Protein AF-0000000078499880 (afdb_homodimer)

Organism: Citrus clementina (NCBI:txid85681)

Secondary structure (DSSP, 8-state):
--STTS-TTS--TTSEEEEE-TT--SS-GGG-TT--GGG-TTTTT----GGGSEEEEESSSPPPPP-HHHHHHHTTT-EEEEEESHHHHHHHHHHHHHHHHHSTTS-EEEEEETTEEEEEETTTTEEEEEEE-SSSSEEEEETTEEEEETT--S-GGGGTT-SEEEE--SGGGG--GGG---SEEEETTEEES---HHHHHHHHHHHHHHHHHHH--TTTSEEEE---------GGGGT-TT--SSTT--SPPSSS---SPPPHHHHHHHHHHHHSSSPPEE---HHHHHT-TTSS-BT-SSS-TT--B-SS--SSSHHHHHHHHHHHHH-/---TTS-TTS--TTSEEEEE-TT--SS-GGG-TT--GGG-TTTTT----GGGSEEEEESSS-PPPP-HHHHHHHTTT-EEEEEESHHHHHHHHHHHHHHHHHSTTS-EEEEEETTEEEEEETTTTEEEEEEE-SSSSEEEEETTEEEEETT--S-GGGGTT-SEEEE--SGGGG--GGG---SEEEETTEEES---HHHHHHHHHHHHHHHHHHH--TTTSEEEE---------GGGGT-TT--SSTT--SPPSSS---SPPPHHHHHHHHHHHHSSSPPEE---HHHHHT-TTSS-BT-SSS-TT--B-SS--SSSHHHHHHHHHHHHH-

pLDDT: mean 94.06, std 10.04, range [21.2, 98.94]

Nearest PDB structures (foldseek):
  6cci-assembly1_A  TM=8.940E-01  e=2.239E-34  Arabidopsis thaliana
  5oee-assembly3_C  TM=5.056E-01  e=4.764E+00  Deep-sea thermophilic phage D6E
  6mpk-assembly1_A  TM=3.252E-01  e=5.383E+00  Homo sapiens
  4m7m-assembly1_A  TM=2.839E-01  e=5.722E+00  Homo sapiens
  6cci-assembly1_A  TM=8.942E-01  e=1.023E-34  Arabidopsis thaliana

Structure (mmCIF, N/CA/C/O backbone):
data_AF-0000000078499880-model_v1
#
loop_
_entity.id
_entity.type
_entity.pdbx_description
1 polymer 'Trichome birefringence-like N-terminal domain-containing protein'
#
loop_
_atom_site.group_PDB
_atom_site.id
_atom_site.type_symbol
_atom_site.label_atom_id
_atom_site.label_alt_id
_atom_site.label_comp_id
_atom_site.label_asym_id
_atom_site.label_entity_id
_atom_site.label_seq_id
_atom_site.pdbx_PDB_ins_code
_atom_site.Cartn_x
_atom_site.Cartn_y
_atom_site.Cartn_z
_atom_site.occupancy
_atom_site.B_iso_or_equiv
_atom_site.auth_seq_id
_atom_site.auth_comp_id
_atom_site.auth_asym_id
_atom_site.auth_atom_id
_atom_site.pdbx_PDB_model_num
ATOM 1 N N . THR A 1 1 ? -3.135 -34.438 -25.766 1 22.91 1 THR A N 1
ATOM 2 C CA . THR A 1 1 ? -3.822 -33.344 -25.062 1 22.91 1 THR A CA 1
ATOM 3 C C . THR A 1 1 ? -2.832 -32.5 -24.25 1 22.91 1 THR A C 1
ATOM 5 O O . THR A 1 1 ? -3.221 -31.547 -23.594 1 22.91 1 THR A O 1
ATOM 8 N N . GLU A 1 2 ? -1.629 -33.062 -23.953 1 33.72 2 GLU A N 1
ATOM 9 C CA . GLU A 1 2 ? -0.239 -32.625 -24.031 1 33.72 2 GLU A CA 1
ATOM 10 C C . GLU A 1 2 ? -0.03 -31.688 -25.219 1 33.72 2 GLU A C 1
ATOM 12 O O . GLU A 1 2 ? 1.069 -31.172 -25.422 1 33.72 2 GLU A O 1
ATOM 17 N N . GLN A 1 3 ? -0.936 -31.672 -26.141 1 35.12 3 GLN A N 1
ATOM 18 C CA . GLN A 1 3 ? -0.903 -31.016 -27.453 1 35.12 3 GLN A CA 1
ATOM 19 C C . GLN A 1 3 ? -0.87 -29.5 -27.312 1 35.12 3 GLN A C 1
ATOM 21 O O . GLN A 1 3 ? -0.198 -28.812 -28.078 1 35.12 3 GLN A O 1
ATOM 26 N N . LYS A 1 4 ? -1.918 -28.875 -26.531 1 42.03 4 LYS A N 1
ATOM 27 C CA . LYS A 1 4 ? -2.115 -27.422 -26.562 1 42.03 4 LYS A CA 1
ATOM 28 C C . LYS A 1 4 ? -1.025 -26.719 -25.766 1 42.03 4 LYS A C 1
ATOM 30 O O . LYS A 1 4 ? -1.032 -25.484 -25.672 1 42.03 4 LYS A O 1
ATOM 35 N N . GLN A 1 5 ? -0.261 -27.312 -24.875 1 44.31 5 GLN A N 1
ATOM 36 C CA . GLN A 1 5 ? 0.878 -26.656 -24.234 1 44.31 5 GLN A CA 1
ATOM 37 C C . GLN A 1 5 ? 2.018 -26.438 -25.219 1 44.31 5 GLN A C 1
ATOM 39 O O . GLN A 1 5 ? 2.99 -25.75 -24.906 1 44.31 5 GLN A O 1
ATOM 44 N N . ARG A 1 6 ? 2.244 -27.359 -26.234 1 43.03 6 ARG A N 1
ATOM 45 C CA . ARG A 1 6 ? 3.209 -27.125 -27.312 1 43.03 6 ARG A CA 1
ATOM 46 C C . ARG A 1 6 ? 2.641 -26.188 -28.375 1 43.03 6 ARG A C 1
ATOM 48 O O . ARG A 1 6 ? 1.536 -26.406 -28.875 1 43.03 6 ARG A O 1
ATOM 55 N N . HIS A 1 7 ? 2.943 -24.891 -28.297 1 50.22 7 HIS A N 1
ATOM 56 C CA . HIS A 1 7 ? 2.545 -24.031 -29.406 1 50.22 7 HIS A CA 1
ATOM 57 C C . HIS A 1 7 ? 2.877 -24.688 -30.75 1 50.22 7 HIS A C 1
ATOM 59 O O . HIS A 1 7 ? 3.666 -25.625 -30.812 1 50.22 7 HIS A O 1
ATOM 65 N N . LYS A 1 8 ? 2.463 -24.031 -31.906 1 49.19 8 LYS A N 1
ATOM 66 C CA . LYS A 1 8 ? 2.512 -24.438 -33.312 1 49.19 8 LYS A CA 1
ATOM 67 C C . LYS A 1 8 ? 3.83 -25.125 -33.656 1 49.19 8 LYS A C 1
ATOM 69 O O . LYS A 1 8 ? 3.85 -26.125 -34.375 1 49.19 8 LYS A O 1
ATOM 74 N N . ASN A 1 9 ? 5.02 -24.594 -33.469 1 50.12 9 ASN A N 1
ATOM 75 C CA . ASN A 1 9 ? 6.258 -25.078 -34.031 1 50.12 9 ASN A CA 1
ATOM 76 C C . ASN A 1 9 ? 7 -26.016 -33.094 1 50.12 9 ASN A C 1
ATOM 78 O O . ASN A 1 9 ? 8.195 -26.266 -33.25 1 50.12 9 ASN A O 1
ATOM 82 N N . GLY A 1 10 ? 6.352 -26.656 -31.953 1 64.88 10 GLY A N 1
ATOM 83 C CA . GLY A 1 10 ? 7.016 -27.641 -31.125 1 64.88 10 GLY A CA 1
ATOM 84 C C . GLY A 1 10 ? 7.703 -27.047 -29.906 1 64.88 10 GLY A C 1
ATOM 85 O O . GLY A 1 10 ? 8.266 -27.766 -29.078 1 64.88 10 GLY A O 1
ATOM 86 N N . CYS A 1 11 ? 7.684 -25.797 -29.688 1 81.81 11 CYS A N 1
ATOM 87 C CA . CYS A 1 11 ? 8.477 -25.141 -28.656 1 81.81 11 CYS A CA 1
ATOM 88 C C . CYS A 1 11 ? 7.691 -25 -27.359 1 81.81 11 CYS A C 1
ATOM 90 O O . CYS A 1 11 ? 6.566 -24.5 -27.359 1 81.81 11 CYS A O 1
ATOM 92 N N . SER A 1 12 ? 8.25 -25.641 -26.234 1 89.56 12 SER A N 1
ATOM 93 C CA . SER A 1 12 ? 7.684 -25.453 -24.906 1 89.56 12 SER A CA 1
ATOM 94 C C . SER A 1 12 ? 8.188 -24.172 -24.266 1 89.56 12 SER A C 1
ATOM 96 O O . SER A 1 12 ? 9.391 -23.953 -24.156 1 89.56 12 SER A O 1
ATOM 98 N N . TYR A 1 13 ? 7.238 -23.312 -23.812 1 95.5 13 TYR A N 1
ATOM 99 C CA . TYR A 1 13 ? 7.617 -22.078 -23.141 1 95.5 13 TYR A CA 1
ATOM 100 C C . TYR A 1 13 ? 8.055 -22.344 -21.703 1 95.5 13 TYR A C 1
ATOM 102 O O . TYR A 1 13 ? 8.531 -21.438 -21 1 95.5 13 TYR A O 1
ATOM 110 N N . PHE A 1 14 ? 7.934 -23.625 -21.25 1 96.81 14 PHE A N 1
ATOM 111 C CA . PHE A 1 14 ? 8.102 -23.891 -19.828 1 96.81 14 PHE A CA 1
ATOM 112 C C . PHE A 1 14 ? 9.398 -24.641 -19.578 1 96.81 14 PHE A C 1
ATOM 114 O O . PHE A 1 14 ? 9.734 -24.938 -18.422 1 96.81 14 PHE A O 1
ATOM 121 N N . GLU A 1 15 ? 10.07 -24.938 -20.656 1 95.5 15 GLU A N 1
ATOM 122 C CA . GLU A 1 15 ? 11.414 -25.516 -20.594 1 95.5 15 GLU A CA 1
ATOM 123 C C . GLU A 1 15 ? 12.461 -24.516 -21.078 1 95.5 15 GLU A C 1
ATOM 125 O O . GLU A 1 15 ? 12.305 -23.922 -22.156 1 95.5 15 GLU A O 1
ATOM 130 N N . GLY A 1 16 ? 13.422 -24.219 -20.25 1 97.06 16 GLY A N 1
ATOM 131 C CA . GLY A 1 16 ? 14.43 -23.234 -20.609 1 97.06 16 GLY A CA 1
ATOM 132 C C . GLY A 1 16 ? 15.367 -22.891 -19.469 1 97.06 16 GLY A C 1
ATOM 133 O O . GLY A 1 16 ? 15.695 -23.75 -18.656 1 97.06 16 GLY A O 1
ATOM 134 N N . SER A 1 17 ? 15.898 -21.719 -19.578 1 97.75 17 SER A N 1
ATOM 135 C CA . SER A 1 17 ? 16.844 -21.25 -18.562 1 97.75 17 SER A CA 1
ATOM 136 C C . SER A 1 17 ? 16.688 -19.766 -18.297 1 97.75 17 SER A C 1
ATOM 138 O O . SER A 1 17 ? 16.047 -19.047 -19.078 1 97.75 17 SER A O 1
ATOM 140 N N . TRP A 1 18 ? 17.172 -19.359 -17.141 1 98.25 18 TRP A N 1
ATOM 141 C CA . TRP A 1 18 ? 17.234 -17.938 -16.828 1 98.25 18 TRP A CA 1
ATOM 142 C C . TRP A 1 18 ? 18.516 -17.312 -17.375 1 98.25 18 TRP A C 1
ATOM 144 O O . TRP A 1 18 ? 19.609 -17.859 -17.203 1 98.25 18 TRP A O 1
ATOM 154 N N . VAL A 1 19 ? 18.359 -16.219 -18.047 1 97.88 19 VAL A N 1
ATOM 155 C CA . VAL A 1 19 ? 19.5 -15.531 -18.656 1 97.88 19 VAL A CA 1
ATOM 156 C C . VAL A 1 19 ? 19.547 -14.078 -18.188 1 97.88 19 VAL A C 1
ATOM 158 O O . VAL A 1 19 ? 18.516 -13.43 -18.047 1 97.88 19 VAL A O 1
ATOM 161 N N . TYR A 1 20 ? 20.766 -13.625 -17.922 1 97.56 20 TYR A N 1
ATOM 162 C CA . TYR A 1 20 ? 20.953 -12.242 -17.484 1 97.56 20 TYR A CA 1
ATOM 163 C C . TYR A 1 20 ? 20.484 -11.273 -18.578 1 97.56 20 TYR A C 1
ATOM 165 O O . TYR A 1 20 ? 20.766 -11.484 -19.766 1 97.56 20 TYR A O 1
ATOM 173 N N . ASP A 1 21 ? 19.797 -10.297 -18.266 1 97.31 21 ASP A N 1
ATOM 174 C CA . ASP A 1 21 ? 19.281 -9.258 -19.141 1 97.31 21 ASP A CA 1
ATOM 175 C C . ASP A 1 21 ? 19.203 -7.906 -18.438 1 97.31 21 ASP A C 1
ATOM 177 O O . ASP A 1 21 ? 18.375 -7.703 -17.562 1 97.31 21 ASP A O 1
ATOM 181 N N . ASP A 1 22 ? 19.953 -6.938 -18.828 1 95.44 22 ASP A N 1
ATOM 182 C CA . ASP A 1 22 ? 20.125 -5.652 -18.172 1 95.44 22 ASP A CA 1
ATOM 183 C C . ASP A 1 22 ? 18.859 -4.801 -18.281 1 95.44 22 ASP A C 1
ATOM 185 O O . ASP A 1 22 ? 18.688 -3.824 -17.547 1 95.44 22 ASP A O 1
ATOM 189 N N . SER A 1 23 ? 18 -5.152 -19.156 1 95.31 23 SER A N 1
ATOM 190 C CA . SER A 1 23 ? 16.781 -4.367 -19.344 1 95.31 23 SER A CA 1
ATOM 191 C C . SER A 1 23 ? 15.758 -4.684 -18.266 1 95.31 23 SER A C 1
ATOM 193 O O . SER A 1 23 ? 14.75 -3.986 -18.156 1 95.31 23 SER A O 1
ATOM 195 N N . TYR A 1 24 ? 16.031 -5.641 -17.516 1 95.44 24 TYR A N 1
ATOM 196 C CA . TYR A 1 24 ? 15.141 -5.992 -16.406 1 95.44 24 TYR A CA 1
ATOM 197 C C . TYR A 1 24 ? 15.531 -5.258 -15.133 1 95.44 24 TYR A C 1
ATOM 199 O O . TYR A 1 24 ? 16.688 -4.852 -14.977 1 95.44 24 TYR A O 1
ATOM 207 N N . PRO A 1 25 ? 14.539 -5.199 -14.172 1 95.94 25 PRO A N 1
ATOM 208 C CA . PRO A 1 25 ? 13.141 -5.633 -14.219 1 95.94 25 PRO A CA 1
ATOM 209 C C . PRO A 1 25 ? 12.25 -4.68 -15.008 1 95.94 25 PRO A C 1
ATOM 211 O O . PRO A 1 25 ? 12.695 -3.6 -15.406 1 95.94 25 PRO A O 1
ATOM 214 N N . LEU A 1 26 ? 11.055 -5.062 -15.25 1 93.81 26 LEU A N 1
ATOM 215 C CA . LEU A 1 26 ? 10.086 -4.246 -15.969 1 93.81 26 LEU A CA 1
ATOM 216 C C . LEU A 1 26 ? 9.711 -3.012 -15.156 1 93.81 26 LEU A C 1
ATOM 218 O O . LEU A 1 26 ? 9.492 -1.935 -15.719 1 93.81 26 LEU A O 1
ATOM 222 N N . TYR A 1 27 ? 9.594 -3.156 -13.906 1 94.69 27 TYR A N 1
ATOM 223 C CA . TYR A 1 27 ? 9.242 -2.088 -12.977 1 94.69 27 TYR A CA 1
ATOM 224 C C . TYR A 1 27 ? 10.008 -2.232 -11.664 1 94.69 27 TYR A C 1
ATOM 226 O O . TYR A 1 27 ? 10.68 -3.238 -11.438 1 94.69 27 TYR A O 1
ATOM 234 N N . SER A 1 28 ? 9.969 -1.195 -10.867 1 88.69 28 SER A N 1
ATOM 235 C CA . SER A 1 28 ? 10.562 -1.246 -9.539 1 88.69 28 SER A CA 1
ATOM 236 C C . SER A 1 28 ? 9.508 -1.064 -8.453 1 88.69 28 SER A C 1
ATOM 238 O O . SER A 1 28 ? 8.344 -0.782 -8.75 1 88.69 28 SER A O 1
ATOM 240 N N . SER A 1 29 ? 9.945 -1.281 -7.199 1 85.69 29 SER A N 1
ATOM 241 C CA . SER A 1 29 ? 9.062 -1.086 -6.047 1 85.69 29 SER A CA 1
ATOM 242 C C . SER A 1 29 ? 8.492 0.328 -6.023 1 85.69 29 SER A C 1
ATOM 244 O O . SER A 1 29 ? 7.359 0.538 -5.586 1 85.69 29 SER A O 1
ATOM 246 N N . TRP A 1 30 ? 9.172 1.232 -6.609 1 81.38 30 TRP A N 1
ATOM 247 C CA . TRP A 1 30 ? 8.797 2.641 -6.527 1 81.38 30 TRP A CA 1
ATOM 248 C C . TRP A 1 30 ? 7.754 2.992 -7.582 1 81.38 30 TRP A C 1
ATOM 250 O O . TRP A 1 30 ? 7.066 4.008 -7.465 1 81.38 30 TRP A O 1
ATOM 260 N N . ASN A 1 31 ? 7.609 2.088 -8.547 1 88.5 31 ASN A N 1
ATOM 261 C CA . ASN A 1 31 ? 6.645 2.311 -9.617 1 88.5 31 ASN A CA 1
ATOM 262 C C . ASN A 1 31 ? 5.32 1.602 -9.336 1 88.5 31 ASN A C 1
ATOM 264 O O . ASN A 1 31 ? 4.379 1.702 -10.125 1 88.5 31 ASN A O 1
ATOM 268 N N . CYS A 1 32 ? 5.277 0.932 -8.281 1 91.88 32 CYS A N 1
ATOM 269 C CA . CYS A 1 32 ? 4.059 0.241 -7.871 1 91.88 32 CYS A CA 1
ATOM 270 C C . CYS A 1 32 ? 3.623 0.676 -6.477 1 91.88 32 CYS A C 1
ATOM 272 O O . CYS A 1 32 ? 3.961 0.026 -5.484 1 91.88 32 CYS A O 1
ATOM 274 N N . PRO A 1 33 ? 2.795 1.648 -6.469 1 85.38 33 PRO A N 1
ATOM 275 C CA . PRO A 1 33 ? 2.502 2.283 -5.184 1 85.38 33 PRO A CA 1
ATOM 276 C C . PRO A 1 33 ? 1.717 1.372 -4.238 1 85.38 33 PRO A C 1
ATOM 278 O O . PRO A 1 33 ? 1.622 1.65 -3.043 1 85.38 33 PRO A O 1
ATOM 281 N N . PHE A 1 34 ? 1.146 0.322 -4.727 1 86.88 34 PHE A N 1
ATOM 282 C CA . PHE A 1 34 ? 0.345 -0.532 -3.855 1 86.88 34 PHE A CA 1
ATOM 283 C C . PHE A 1 34 ? 1.071 -1.839 -3.562 1 86.88 34 PHE A C 1
ATOM 285 O O . PHE A 1 34 ? 0.492 -2.762 -2.986 1 86.88 34 PHE A O 1
ATOM 292 N N . LEU A 1 35 ? 2.336 -1.903 -4.051 1 89.31 35 LEU A N 1
ATOM 293 C CA . LEU A 1 35 ? 3.158 -3.037 -3.646 1 89.31 35 LEU A CA 1
ATOM 294 C C . LEU A 1 35 ? 3.422 -3.008 -2.145 1 89.31 35 LEU A C 1
ATOM 296 O O . LEU A 1 35 ? 3.742 -1.955 -1.587 1 89.31 35 LEU A O 1
ATOM 300 N N . ARG A 1 36 ? 3.246 -4.238 -1.461 1 76.5 36 ARG A N 1
ATOM 301 C CA . ARG A 1 36 ? 3.33 -4.191 -0.005 1 76.5 36 ARG A CA 1
ATOM 302 C C . ARG A 1 36 ? 3.736 -5.547 0.563 1 76.5 36 ARG A C 1
ATOM 304 O O . ARG A 1 36 ? 3.756 -6.547 -0.157 1 76.5 36 ARG A O 1
ATOM 311 N N . GLY A 1 37 ? 4.18 -5.395 1.758 1 82.44 37 GLY A N 1
ATOM 312 C CA . GLY A 1 37 ? 4.359 -6.598 2.559 1 82.44 37 GLY A CA 1
ATOM 313 C C . GLY A 1 37 ? 5.648 -7.332 2.246 1 82.44 37 GLY A C 1
ATOM 314 O O . GLY A 1 37 ? 6.684 -6.707 1.995 1 82.44 37 GLY A O 1
ATOM 315 N N . GLY A 1 38 ? 5.516 -8.555 2.402 1 88.12 38 GLY A N 1
ATOM 316 C CA . GLY A 1 38 ? 6.684 -9.414 2.312 1 88.12 38 GLY A CA 1
ATOM 317 C C . GLY A 1 38 ? 7.215 -9.555 0.899 1 88.12 38 GLY A C 1
ATOM 318 O O . GLY A 1 38 ? 8.352 -9.992 0.696 1 88.12 38 GLY A O 1
ATOM 319 N N . PHE A 1 39 ? 6.441 -9.031 -0.042 1 93.62 39 PHE A N 1
ATOM 320 C CA . PHE A 1 39 ? 6.855 -9.219 -1.428 1 93.62 39 PHE A CA 1
ATOM 321 C C . PHE A 1 39 ? 7.777 -8.086 -1.869 1 93.62 39 PHE A C 1
ATOM 323 O O . PHE A 1 39 ? 8.438 -8.188 -2.904 1 93.62 39 PHE A O 1
ATOM 330 N N . ASP A 1 40 ? 7.742 -7.004 -1.146 1 91.88 40 ASP A N 1
ATOM 331 C CA . ASP A 1 40 ? 8.516 -5.82 -1.509 1 91.88 40 ASP A CA 1
ATOM 332 C C . ASP A 1 40 ? 9.938 -5.902 -0.952 1 91.88 40 ASP A C 1
ATOM 334 O O . ASP A 1 40 ? 10.305 -5.137 -0.059 1 91.88 40 ASP A O 1
ATOM 338 N N . CYS A 1 41 ? 10.758 -6.641 -1.58 1 92.88 41 CYS A N 1
ATOM 339 C CA . CYS A 1 41 ? 12.078 -6.973 -1.056 1 92.88 41 CYS A CA 1
ATOM 340 C C . CYS A 1 41 ? 12.984 -5.75 -1.061 1 92.88 41 CYS A C 1
ATOM 342 O O . CYS A 1 41 ? 13.781 -5.559 -0.14 1 92.88 41 CYS A O 1
ATOM 344 N N . GLN A 1 42 ? 12.844 -4.965 -2.066 1 89.19 42 GLN A N 1
ATOM 345 C CA . GLN A 1 42 ? 13.703 -3.793 -2.172 1 89.19 42 GLN A CA 1
ATOM 346 C C . GLN A 1 42 ? 13.43 -2.807 -1.039 1 89.19 42 GLN A C 1
ATOM 348 O O . GLN A 1 42 ? 14.359 -2.375 -0.351 1 89.19 42 GLN A O 1
ATOM 353 N N . ARG A 1 43 ? 12.234 -2.525 -0.808 1 85.5 43 ARG A N 1
ATOM 354 C CA . ARG A 1 43 ? 11.891 -1.57 0.242 1 85.5 43 ARG A CA 1
ATOM 355 C C . ARG A 1 43 ? 12.148 -2.16 1.624 1 85.5 43 ARG A C 1
ATOM 357 O O . ARG A 1 43 ? 12.383 -1.425 2.586 1 85.5 43 ARG A O 1
ATOM 364 N N . ASN A 1 44 ? 12.133 -3.531 1.646 1 86.88 44 ASN A N 1
ATOM 365 C CA . ASN A 1 44 ? 12.391 -4.199 2.916 1 86.88 44 ASN A CA 1
ATOM 366 C C . ASN A 1 44 ? 13.883 -4.324 3.188 1 86.88 44 ASN A C 1
ATOM 368 O O . ASN A 1 44 ? 14.297 -4.984 4.145 1 86.88 44 ASN A O 1
ATOM 372 N N . GLY A 1 45 ? 14.711 -3.738 2.295 1 84.19 45 GLY A N 1
ATOM 373 C CA . GLY A 1 45 ? 16.109 -3.543 2.609 1 84.19 45 GLY A CA 1
ATOM 374 C C . GLY A 1 45 ? 17.016 -4.586 1.979 1 84.19 45 GLY A C 1
ATOM 375 O O . GLY A 1 45 ? 18.188 -4.699 2.344 1 84.19 45 GLY A O 1
ATOM 376 N N . ARG A 1 46 ? 16.516 -5.406 1.089 1 90.44 46 ARG A N 1
ATOM 377 C CA . ARG A 1 46 ? 17.406 -6.352 0.414 1 90.44 46 ARG A CA 1
ATOM 378 C C . ARG A 1 46 ? 18.5 -5.617 -0.364 1 90.44 46 ARG A C 1
ATOM 380 O O . ARG A 1 46 ? 18.203 -4.781 -1.22 1 90.44 46 ARG A O 1
ATOM 387 N N . PRO A 1 47 ? 19.672 -6.012 -0.162 1 89.62 47 PRO A N 1
ATOM 388 C CA . PRO A 1 47 ? 20.75 -5.18 -0.714 1 89.62 47 PRO A CA 1
ATOM 389 C C . PRO A 1 47 ? 21.125 -5.566 -2.143 1 89.62 47 PRO A C 1
ATOM 391 O O . PRO A 1 47 ? 21.547 -4.715 -2.924 1 89.62 47 PRO A O 1
ATOM 394 N N . ASP A 1 48 ? 21.031 -6.844 -2.492 1 94 48 ASP A N 1
ATOM 395 C CA . ASP A 1 48 ? 21.438 -7.25 -3.83 1 94 48 ASP A CA 1
ATOM 396 C C . ASP A 1 48 ? 20.344 -6.984 -4.855 1 94 48 ASP A C 1
ATOM 398 O O . ASP A 1 48 ? 19.156 -7.133 -4.551 1 94 48 ASP A O 1
ATOM 402 N N . LYS A 1 49 ? 20.766 -6.641 -6.023 1 92.94 49 LYS A N 1
ATOM 403 C CA . LYS A 1 49 ? 19.812 -6.309 -7.07 1 92.94 49 LYS A CA 1
ATOM 404 C C . LYS A 1 49 ? 19.953 -7.246 -8.266 1 92.94 49 LYS A C 1
ATOM 406 O O . LYS A 1 49 ? 19.141 -7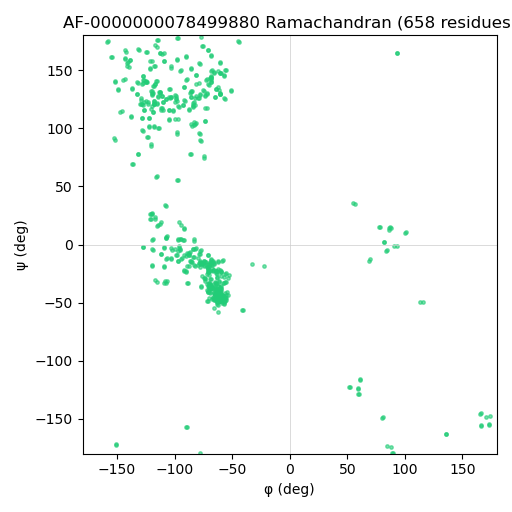.207 -9.195 1 92.94 49 LYS A O 1
ATOM 411 N N . LYS A 1 50 ? 20.906 -8.109 -8.219 1 96 50 LYS A N 1
ATOM 412 C CA . LYS A 1 50 ? 21.188 -8.977 -9.359 1 96 50 LYS A CA 1
ATOM 413 C C . LYS A 1 50 ? 20.016 -9.906 -9.641 1 96 50 LYS A C 1
ATOM 415 O O . LYS A 1 50 ? 19.734 -10.234 -10.797 1 96 50 LYS A O 1
ATOM 420 N N . TYR A 1 51 ? 19.297 -10.32 -8.648 1 96.81 51 TYR A N 1
ATOM 421 C CA . TYR A 1 51 ? 18.188 -11.258 -8.797 1 96.81 51 TYR A CA 1
ATOM 422 C C . TYR A 1 51 ? 17.094 -10.672 -9.672 1 96.81 51 TYR A C 1
ATOM 424 O O . TYR A 1 51 ? 16.25 -11.398 -10.188 1 96.81 51 TYR A O 1
ATOM 432 N N . LEU A 1 52 ? 17.156 -9.344 -9.922 1 97.38 52 LEU A N 1
ATOM 433 C CA . LEU A 1 52 ? 16.141 -8.641 -10.695 1 97.38 52 LEU A CA 1
ATOM 434 C C . LEU A 1 52 ? 16.469 -8.688 -12.188 1 97.38 52 LEU A C 1
ATOM 436 O O . LEU A 1 52 ? 15.625 -8.359 -13.023 1 97.38 52 LEU A O 1
ATOM 440 N N . LYS A 1 53 ? 17.625 -9.156 -12.562 1 97.81 53 LYS A N 1
ATOM 441 C CA . LYS A 1 53 ? 18.156 -8.898 -13.891 1 97.81 53 LYS A CA 1
ATOM 442 C C . LYS A 1 53 ? 18.125 -10.156 -14.75 1 97.81 53 LYS A C 1
ATOM 444 O O . LYS A 1 53 ? 19 -10.359 -15.602 1 97.81 53 LYS A O 1
ATOM 449 N N . TYR A 1 54 ? 17.078 -10.992 -14.523 1 97.88 54 TYR A N 1
ATOM 450 C CA . TYR A 1 54 ? 17.031 -12.234 -15.281 1 97.88 54 TYR A CA 1
ATOM 451 C C . TYR A 1 54 ? 15.711 -12.375 -16.031 1 97.88 54 TYR A C 1
ATOM 453 O O . TYR A 1 54 ? 14.648 -12.039 -15.5 1 97.88 54 TYR A O 1
ATOM 461 N N . ARG A 1 55 ? 15.82 -12.852 -17.203 1 97.81 55 ARG A N 1
ATOM 462 C CA . ARG A 1 55 ? 14.68 -13.18 -18.062 1 97.81 55 ARG A CA 1
ATOM 463 C C . ARG A 1 55 ? 14.617 -14.672 -18.344 1 97.81 55 ARG A C 1
ATOM 465 O O . ARG A 1 55 ? 15.648 -15.32 -18.531 1 97.81 55 ARG A O 1
ATOM 472 N N . TRP A 1 56 ? 13.406 -15.25 -18.359 1 98.12 56 TRP A N 1
ATOM 473 C CA . TRP A 1 56 ? 13.227 -16.641 -18.766 1 98.12 56 TRP A CA 1
ATOM 474 C C . TRP A 1 56 ? 13.375 -16.797 -20.266 1 98.12 56 TRP A C 1
ATOM 476 O O . TRP A 1 56 ? 12.781 -16.047 -21.047 1 98.12 56 TRP A O 1
ATOM 486 N N . GLN A 1 57 ? 14.227 -17.734 -20.609 1 97.62 57 GLN A N 1
ATOM 487 C CA . GLN A 1 57 ? 14.484 -18.016 -22.016 1 97.62 57 GLN A CA 1
ATOM 488 C C . GLN A 1 57 ? 14.188 -19.469 -22.359 1 97.62 57 GLN A C 1
ATOM 490 O O . GLN A 1 57 ? 15.008 -20.359 -22.094 1 97.62 57 GLN A O 1
ATOM 495 N N . PRO A 1 58 ? 12.961 -19.719 -23.016 1 96.88 58 PRO A N 1
ATOM 496 C CA . PRO A 1 58 ? 12.719 -21.094 -23.484 1 96.88 58 PRO A CA 1
ATOM 497 C C . PRO A 1 58 ? 13.82 -21.609 -24.406 1 96.88 58 PRO A C 1
ATOM 499 O O . PRO A 1 58 ? 14.383 -20.828 -25.188 1 96.88 58 PRO A O 1
ATOM 502 N N . SER A 1 59 ? 14.062 -22.859 -24.406 1 92.88 59 SER A N 1
ATOM 503 C CA . SER A 1 59 ? 15.203 -23.453 -25.094 1 92.88 59 SER A CA 1
ATOM 504 C C . SER A 1 59 ? 15.039 -23.375 -26.609 1 92.88 59 SER A C 1
ATOM 506 O O . SER A 1 59 ? 16.016 -23.172 -27.344 1 92.88 59 SER A O 1
ATOM 508 N N . ALA A 1 60 ? 13.82 -23.469 -27.078 1 90.5 60 ALA A N 1
ATOM 509 C CA . ALA A 1 60 ? 13.648 -23.688 -28.516 1 90.5 60 ALA A CA 1
ATOM 510 C C . ALA A 1 60 ? 12.852 -22.547 -29.141 1 90.5 60 ALA A C 1
ATOM 512 O O . ALA A 1 60 ? 12.469 -22.625 -30.312 1 90.5 60 ALA A O 1
ATOM 513 N N . CYS A 1 61 ? 12.531 -21.594 -28.422 1 91.5 61 CYS A N 1
ATOM 514 C CA . CYS A 1 61 ? 11.773 -20.469 -28.969 1 91.5 61 CYS A CA 1
ATOM 515 C C . CYS A 1 61 ? 11.945 -19.219 -28.109 1 91.5 61 CYS A C 1
ATOM 517 O O . CYS A 1 61 ? 12.688 -19.25 -27.125 1 91.5 61 CYS A O 1
ATOM 519 N N . ASN A 1 62 ? 11.383 -18.172 -28.578 1 91.38 62 ASN A N 1
ATOM 520 C CA . ASN A 1 62 ? 11.438 -16.906 -27.844 1 91.38 62 ASN A CA 1
ATOM 521 C C . ASN A 1 62 ? 10.109 -16.609 -27.156 1 91.38 62 ASN A C 1
ATOM 523 O O . ASN A 1 62 ? 9.047 -16.812 -27.734 1 91.38 62 ASN A O 1
ATOM 527 N N . LEU A 1 63 ? 10.188 -16.234 -25.984 1 94.94 63 LEU A N 1
ATOM 528 C CA . LEU A 1 63 ? 9.031 -15.773 -25.219 1 94.94 63 LEU A CA 1
ATOM 529 C C . LEU A 1 63 ? 8.742 -14.305 -25.484 1 94.94 63 LEU A C 1
ATOM 531 O O . LEU A 1 63 ? 9.609 -13.453 -25.281 1 94.94 63 LEU A O 1
ATOM 535 N N . PRO A 1 64 ? 7.594 -14 -26 1 95.31 64 PRO A N 1
ATOM 536 C CA . PRO A 1 64 ? 7.293 -12.578 -26.219 1 95.31 64 PRO A CA 1
ATOM 537 C C . PRO A 1 64 ? 7.395 -11.75 -24.953 1 95.31 64 PRO A C 1
ATOM 539 O O . PRO A 1 64 ? 7.062 -12.227 -23.859 1 95.31 64 PRO A O 1
ATOM 542 N N . ARG A 1 65 ? 7.844 -10.508 -25.125 1 96 65 ARG A N 1
ATOM 543 C CA . ARG A 1 65 ? 7.891 -9.594 -23.984 1 96 65 ARG A CA 1
ATOM 544 C C . ARG A 1 65 ? 6.488 -9.219 -23.531 1 96 65 ARG A C 1
ATOM 546 O O . ARG A 1 65 ? 5.57 -9.094 -24.344 1 96 65 ARG A O 1
ATOM 553 N N . PHE A 1 66 ? 6.332 -9.055 -22.312 1 97.88 66 PHE A N 1
ATOM 554 C CA . PHE A 1 66 ? 5.043 -8.633 -21.766 1 97.88 66 PHE A CA 1
ATOM 555 C C . PHE A 1 66 ? 4.691 -7.227 -22.234 1 97.88 66 PHE A C 1
ATOM 557 O O . PHE A 1 66 ? 5.504 -6.309 -22.109 1 97.88 66 PHE A O 1
ATOM 564 N N . ASP A 1 67 ? 3.588 -7.051 -22.781 1 98.19 67 ASP A N 1
ATOM 565 C CA . ASP A 1 67 ? 3.041 -5.758 -23.172 1 98.19 67 ASP A CA 1
ATOM 566 C C . ASP A 1 67 ? 1.754 -5.449 -22.422 1 98.19 67 ASP A C 1
ATOM 568 O O . ASP A 1 67 ? 0.675 -5.902 -22.797 1 98.19 67 ASP A O 1
ATOM 572 N N . GLY A 1 68 ? 1.918 -4.602 -21.422 1 98.44 68 GLY A N 1
ATOM 573 C CA . GLY A 1 68 ? 0.79 -4.305 -20.547 1 98.44 68 GLY A CA 1
ATOM 574 C C . GLY A 1 68 ? -0.332 -3.568 -21.25 1 98.44 68 GLY A C 1
ATOM 575 O O . GLY A 1 68 ? -1.509 -3.795 -20.969 1 98.44 68 GLY A O 1
ATOM 576 N N . ARG A 1 69 ? -0.031 -2.682 -22.156 1 98.12 69 ARG A N 1
ATOM 577 C CA . ARG A 1 69 ? -1.055 -1.946 -22.891 1 98.12 69 ARG A CA 1
ATOM 578 C C . ARG A 1 69 ? -1.851 -2.877 -23.797 1 98.12 69 ARG A C 1
ATOM 580 O O . ARG A 1 69 ? -3.078 -2.783 -23.875 1 98.12 69 ARG A O 1
ATOM 587 N N . ASP A 1 70 ? -1.147 -3.732 -24.5 1 98.62 70 ASP A N 1
ATOM 588 C CA . ASP A 1 70 ? -1.838 -4.711 -25.344 1 98.62 70 ASP A CA 1
ATOM 589 C C . ASP A 1 70 ? -2.734 -5.617 -24.5 1 98.62 70 ASP A C 1
ATOM 591 O O . ASP A 1 70 ? -3.867 -5.91 -24.891 1 98.62 70 ASP A O 1
ATOM 595 N N . PHE A 1 71 ? -2.221 -6.039 -23.344 1 98.69 71 PHE A N 1
ATOM 596 C CA . PHE A 1 71 ? -3 -6.863 -22.438 1 98.69 71 PHE A CA 1
ATOM 597 C C . PHE A 1 71 ? -4.309 -6.172 -22.062 1 98.69 71 PHE A C 1
ATOM 599 O O . PHE A 1 71 ? -5.379 -6.781 -22.141 1 98.69 71 PHE A O 1
ATOM 606 N N . LEU A 1 72 ? -4.18 -4.875 -21.719 1 98.69 72 LEU A N 1
ATOM 607 C CA . LEU A 1 72 ? -5.336 -4.109 -21.266 1 98.69 72 LEU A CA 1
ATOM 608 C C . LEU A 1 72 ? -6.32 -3.885 -22.406 1 98.69 72 LEU A C 1
ATOM 610 O O . LEU A 1 72 ? -7.535 -3.885 -22.188 1 98.69 72 LEU A O 1
ATOM 614 N N . GLU A 1 73 ? -5.832 -3.723 -23.609 1 98.44 73 GLU A N 1
ATOM 615 C CA . GLU A 1 73 ? -6.723 -3.566 -24.766 1 98.44 73 GLU A CA 1
ATOM 616 C C . GLU A 1 73 ? -7.48 -4.859 -25.047 1 98.44 73 GLU A C 1
ATOM 618 O O . GLU A 1 73 ? -8.68 -4.832 -25.344 1 98.44 73 GLU A O 1
ATOM 623 N N . ARG A 1 74 ? -6.867 -5.98 -24.875 1 97.88 74 ARG A N 1
ATOM 624 C CA . ARG A 1 74 ? -7.484 -7.277 -25.125 1 97.88 74 ARG A CA 1
ATOM 625 C C . ARG A 1 74 ? -8.523 -7.598 -24.062 1 97.88 74 ARG A C 1
ATOM 627 O O . ARG A 1 74 ? -9.523 -8.266 -24.344 1 97.88 74 ARG A O 1
ATOM 634 N N . TYR A 1 75 ? -8.352 -7.023 -22.922 1 98.31 75 TYR A N 1
ATOM 635 C CA . TYR A 1 75 ? -9.227 -7.375 -21.812 1 98.31 75 TYR A CA 1
ATOM 636 C C . TYR A 1 75 ? -9.992 -6.156 -21.312 1 98.31 75 TYR A C 1
ATOM 638 O O . TYR A 1 75 ? -10.289 -6.039 -20.125 1 98.31 75 TYR A O 1
ATOM 646 N N . ARG A 1 76 ? -10.172 -5.211 -22.234 1 98.31 76 ARG A N 1
ATOM 647 C CA . ARG A 1 76 ? -10.992 -4.047 -21.922 1 98.31 76 ARG A CA 1
ATOM 648 C C . ARG A 1 76 ? -12.391 -4.461 -21.484 1 98.31 76 ARG A C 1
ATOM 650 O O . ARG A 1 76 ? -13.039 -5.277 -22.141 1 98.31 76 ARG A O 1
ATOM 657 N N . GLY A 1 77 ? -12.82 -3.998 -20.312 1 98.56 77 GLY A N 1
ATOM 658 C CA . GLY A 1 77 ? -14.148 -4.273 -19.812 1 98.56 77 GLY A CA 1
ATOM 659 C C . GLY A 1 77 ? -14.281 -5.664 -19.219 1 98.56 77 GLY A C 1
ATOM 660 O O . GLY A 1 77 ? -15.398 -6.133 -18.953 1 98.56 77 GLY A O 1
ATOM 661 N N . LYS A 1 78 ? -13.164 -6.336 -18.938 1 98.75 78 LYS A N 1
ATOM 662 C CA . LYS A 1 78 ? -13.227 -7.742 -18.547 1 98.75 78 LYS A CA 1
ATOM 663 C C . LYS A 1 78 ? -12.797 -7.922 -17.094 1 98.75 78 LYS A C 1
ATOM 665 O O . LYS A 1 78 ? -12.234 -7.008 -16.484 1 98.75 78 LYS A O 1
ATOM 670 N N . LYS A 1 79 ? -13.094 -9.07 -16.547 1 98.75 79 LYS A N 1
ATOM 671 C CA . LYS A 1 79 ? -12.75 -9.453 -15.188 1 98.75 79 LYS A CA 1
ATOM 672 C C . LYS A 1 79 ? -11.82 -10.664 -15.18 1 98.75 79 LYS A C 1
ATOM 674 O O . LYS A 1 79 ? -12.125 -11.695 -15.789 1 98.75 79 LYS A O 1
ATOM 679 N N . ILE A 1 80 ? -10.711 -10.5 -14.562 1 98.88 80 ILE A N 1
ATOM 680 C CA . ILE A 1 80 ? -9.719 -11.547 -14.367 1 98.88 80 ILE A CA 1
ATOM 681 C C . ILE A 1 80 ? -9.656 -11.945 -12.898 1 98.88 80 ILE A C 1
ATOM 683 O O . ILE A 1 80 ? -9.477 -11.086 -12.023 1 98.88 80 ILE A O 1
ATOM 687 N N . MET A 1 81 ? -9.758 -13.211 -12.57 1 98.88 81 MET A N 1
ATOM 688 C CA . MET A 1 81 ? -9.797 -13.602 -11.164 1 98.88 81 MET A CA 1
ATOM 689 C C . MET A 1 81 ? -8.766 -14.688 -10.875 1 98.88 81 MET A C 1
ATOM 691 O O . MET A 1 81 ? -8.773 -15.742 -11.508 1 98.88 81 MET A O 1
ATOM 695 N N . PHE A 1 82 ? -7.871 -14.383 -9.977 1 98.94 82 PHE A N 1
ATOM 696 C CA . PHE A 1 82 ? -7.004 -15.375 -9.359 1 98.94 82 PHE A CA 1
ATOM 697 C C . PHE A 1 82 ? -7.691 -16.031 -8.164 1 98.94 82 PHE A C 1
ATOM 699 O O . PHE A 1 82 ? -8.289 -15.336 -7.332 1 98.94 82 PHE A O 1
ATOM 706 N N . VAL A 1 83 ? -7.652 -17.344 -8.094 1 98.88 83 VAL A N 1
ATOM 707 C CA . VAL A 1 83 ? -8.234 -18.062 -6.973 1 98.88 83 VAL A CA 1
ATOM 708 C C . VAL A 1 83 ? -7.195 -19 -6.363 1 98.88 83 VAL A C 1
ATOM 710 O O . VAL A 1 83 ? -6.695 -19.906 -7.031 1 98.88 83 VAL A O 1
ATOM 713 N N . GLY A 1 84 ? -6.84 -18.734 -5.145 1 98.56 84 GLY A N 1
ATOM 714 C CA . GLY A 1 84 ? -5.871 -19.641 -4.543 1 98.56 84 GLY A CA 1
ATOM 715 C C . GLY A 1 84 ? -5.254 -19.094 -3.271 1 98.56 84 GLY A C 1
ATOM 716 O O . GLY A 1 84 ? -5.918 -18.375 -2.506 1 98.56 84 GLY A O 1
ATOM 717 N N . ASP A 1 85 ? -4.09 -19.547 -2.938 1 97.5 85 ASP A N 1
ATOM 718 C CA . ASP A 1 85 ? -3.414 -19.203 -1.689 1 97.5 85 ASP A CA 1
ATOM 719 C C . ASP A 1 85 ? -2.539 -17.969 -1.86 1 97.5 85 ASP A C 1
ATOM 721 O O . ASP A 1 85 ? -2.824 -17.109 -2.701 1 97.5 85 ASP A O 1
ATOM 725 N N . SER A 1 86 ? -1.525 -17.812 -1.001 1 96.62 86 SER A N 1
ATOM 726 C CA . SER A 1 86 ? -0.688 -16.625 -0.988 1 96.62 86 SER A CA 1
ATOM 727 C C . SER A 1 86 ? 0.145 -16.516 -2.262 1 96.62 86 SER A C 1
ATOM 729 O O . SER A 1 86 ? 0.583 -15.43 -2.635 1 96.62 86 SER A O 1
ATOM 731 N N . LEU A 1 87 ? 0.382 -17.609 -2.969 1 98.38 87 LEU A N 1
ATOM 732 C CA . LEU A 1 87 ? 1.129 -17.547 -4.219 1 98.38 87 LEU A CA 1
ATOM 733 C C . LEU A 1 87 ? 0.265 -17 -5.344 1 98.38 87 LEU A C 1
ATOM 735 O O . LEU A 1 87 ? 0.779 -16.359 -6.273 1 98.38 87 LEU A O 1
ATOM 739 N N . SER A 1 88 ? -1.073 -17.188 -5.25 1 98.56 88 SER A N 1
ATOM 740 C CA . SER A 1 88 ? -1.987 -16.469 -6.137 1 98.56 88 SER A CA 1
ATOM 741 C C . SER A 1 88 ? -1.959 -14.969 -5.867 1 98.56 88 SER A C 1
ATOM 743 O O . SER A 1 88 ? -2.002 -14.164 -6.801 1 98.56 88 SER A O 1
ATOM 745 N N . ASN A 1 89 ? -1.932 -14.703 -4.613 1 97.88 89 ASN A N 1
ATOM 746 C CA . ASN A 1 89 ? -1.797 -13.289 -4.25 1 97.88 89 ASN A CA 1
ATOM 747 C C . ASN A 1 89 ? -0.522 -12.688 -4.828 1 97.88 89 ASN A C 1
ATOM 749 O O . ASN A 1 89 ? -0.538 -11.555 -5.324 1 97.88 89 ASN A O 1
ATOM 753 N N . ASN A 1 90 ? 0.554 -13.391 -4.738 1 98.31 90 ASN A N 1
ATOM 754 C CA . ASN A 1 90 ? 1.838 -12.969 -5.289 1 98.31 90 ASN A CA 1
ATOM 755 C C . ASN A 1 90 ? 1.733 -12.672 -6.781 1 98.31 90 ASN A C 1
ATOM 757 O O . ASN A 1 90 ? 2.223 -11.641 -7.246 1 98.31 90 ASN A O 1
ATOM 761 N N . MET A 1 91 ? 1.089 -13.555 -7.477 1 98.69 91 MET A N 1
ATOM 762 C CA . MET A 1 91 ? 0.928 -13.375 -8.922 1 98.69 91 MET A CA 1
ATOM 763 C C . MET A 1 91 ? -0.041 -12.234 -9.227 1 98.69 91 MET A C 1
ATOM 765 O O . MET A 1 91 ? 0.169 -11.477 -10.164 1 98.69 91 MET A O 1
ATOM 769 N N . TRP A 1 92 ? -1.093 -12.156 -8.484 1 98.62 92 TRP A N 1
ATOM 770 C CA . TRP A 1 92 ? -2.084 -11.094 -8.625 1 98.62 92 TRP A CA 1
ATOM 771 C C . TRP A 1 92 ? -1.437 -9.719 -8.469 1 98.62 92 TRP A C 1
ATOM 773 O O . TRP A 1 92 ? -1.631 -8.836 -9.312 1 98.62 92 TRP A O 1
ATOM 783 N N . LEU A 1 93 ? -0.72 -9.594 -7.41 1 97.69 93 LEU A N 1
ATOM 784 C CA . LEU A 1 93 ? -0.069 -8.312 -7.148 1 97.69 93 LEU A CA 1
ATOM 785 C C . LEU A 1 93 ? 0.956 -7.992 -8.227 1 97.69 93 LEU A C 1
ATOM 787 O O . LEU A 1 93 ? 1.082 -6.84 -8.648 1 97.69 93 LEU A O 1
ATOM 791 N N . SER A 1 94 ? 1.67 -8.992 -8.68 1 98.38 94 SER A N 1
ATOM 792 C CA . SER A 1 94 ? 2.602 -8.82 -9.797 1 98.38 94 SER A CA 1
ATOM 793 C C . SER A 1 94 ? 1.895 -8.289 -11.031 1 98.38 94 SER A C 1
ATOM 795 O O . SER A 1 94 ? 2.361 -7.328 -11.656 1 98.38 94 SER A O 1
ATOM 797 N N . LEU A 1 95 ? 0.767 -8.898 -11.359 1 98.75 95 LEU A N 1
ATOM 798 C CA . LEU A 1 95 ? 0.053 -8.453 -12.547 1 98.75 95 LEU A CA 1
ATOM 799 C C . LEU A 1 95 ? -0.436 -7.016 -12.383 1 98.75 95 LEU A C 1
ATOM 801 O O . LEU A 1 95 ? -0.332 -6.211 -13.312 1 98.75 95 LEU A O 1
ATOM 805 N N . ALA A 1 96 ? -0.945 -6.734 -11.242 1 98.06 96 ALA A N 1
ATOM 806 C CA . ALA A 1 96 ? -1.409 -5.375 -10.969 1 98.06 96 ALA A CA 1
ATOM 807 C C . ALA A 1 96 ? -0.283 -4.363 -11.164 1 98.06 96 ALA A C 1
ATOM 809 O O . ALA A 1 96 ? -0.476 -3.322 -11.797 1 98.06 96 ALA A O 1
ATOM 810 N N . CYS A 1 97 ? 0.889 -4.664 -10.641 1 97.75 97 CYS A N 1
ATOM 811 C CA . CYS A 1 97 ? 2.037 -3.775 -10.758 1 97.75 97 CYS A CA 1
ATOM 812 C C . CYS A 1 97 ? 2.453 -3.617 -12.219 1 97.75 97 CYS A C 1
ATOM 814 O O . CYS A 1 97 ? 2.74 -2.508 -12.664 1 97.75 97 CYS A O 1
ATOM 816 N N . MET A 1 98 ? 2.445 -4.73 -12.914 1 98.44 98 MET A N 1
ATOM 817 C CA . MET A 1 98 ? 2.848 -4.707 -14.312 1 98.44 98 MET A CA 1
ATOM 818 C C . MET A 1 98 ? 1.881 -3.869 -15.141 1 98.44 98 MET A C 1
ATOM 820 O O . MET A 1 98 ? 2.307 -3.092 -16 1 98.44 98 MET A O 1
ATOM 824 N N . LEU A 1 99 ? 0.616 -4.016 -14.914 1 98.62 99 LEU A N 1
ATOM 825 C CA . LEU A 1 99 ? -0.392 -3.266 -15.656 1 98.62 99 LEU A CA 1
ATOM 826 C C . LEU A 1 99 ? -0.352 -1.788 -15.281 1 98.62 99 LEU A C 1
ATOM 828 O O . LEU A 1 99 ? -0.442 -0.921 -16.156 1 98.62 99 LEU A O 1
ATOM 832 N N . HIS A 1 100 ? -0.183 -1.519 -14 1 97.69 100 HIS A N 1
ATOM 833 C CA . HIS A 1 100 ? -0.063 -0.129 -13.57 1 97.69 100 HIS A CA 1
ATOM 834 C C . HIS A 1 100 ? 1.142 0.544 -14.219 1 97.69 100 HIS A C 1
ATOM 836 O O . HIS A 1 100 ? 1.05 1.687 -14.672 1 97.69 100 HIS A O 1
ATOM 842 N N . PHE A 1 101 ? 2.217 -0.164 -14.242 1 97.75 101 PHE A N 1
ATOM 843 C CA . PHE A 1 101 ? 3.438 0.377 -14.828 1 97.75 101 PHE A CA 1
ATOM 844 C C . PHE A 1 101 ? 3.225 0.728 -16.297 1 97.75 101 PHE A C 1
ATOM 846 O O . PHE A 1 101 ? 3.785 1.707 -16.797 1 97.75 101 PHE A O 1
ATOM 853 N N . ALA A 1 102 ? 2.443 -0.056 -16.984 1 97.88 102 ALA A N 1
ATOM 854 C CA . ALA A 1 102 ? 2.197 0.148 -18.406 1 97.88 102 ALA A CA 1
ATOM 855 C C . ALA A 1 102 ? 1.368 1.407 -18.641 1 97.88 102 ALA A C 1
ATOM 857 O O . ALA A 1 102 ? 1.461 2.027 -19.703 1 97.88 102 ALA A O 1
ATOM 858 N N . VAL A 1 103 ? 0.504 1.765 -17.672 1 97.56 103 VAL A N 1
ATOM 859 C CA . VAL A 1 103 ? -0.365 2.93 -17.812 1 97.56 103 VAL A CA 1
ATOM 860 C C . VAL A 1 103 ? -0.371 3.719 -16.5 1 97.56 103 VAL A C 1
ATOM 862 O O . VAL A 1 103 ? -1.416 3.863 -15.859 1 97.56 103 VAL A O 1
ATOM 865 N N . PRO A 1 104 ? 0.768 4.352 -16.188 1 93.44 104 PRO A N 1
ATOM 866 C CA . PRO A 1 104 ? 0.954 4.957 -14.867 1 93.44 104 PRO A CA 1
ATOM 867 C C . PRO A 1 104 ? 0.005 6.125 -14.609 1 93.44 104 PRO A C 1
ATOM 869 O O . PRO A 1 104 ? -0.238 6.492 -13.461 1 93.44 104 PRO A O 1
ATOM 872 N N . ASP A 1 105 ? -0.601 6.664 -15.695 1 92.25 105 ASP A N 1
ATOM 873 C CA . ASP A 1 105 ? -1.45 7.84 -15.531 1 92.25 105 ASP A CA 1
ATOM 874 C C . ASP A 1 105 ? -2.918 7.441 -15.391 1 92.25 105 ASP A C 1
ATOM 876 O O . ASP A 1 105 ? -3.777 8.297 -15.156 1 92.25 105 ASP A O 1
ATOM 880 N N . SER A 1 106 ? -3.205 6.145 -15.523 1 94 106 SER A N 1
ATOM 881 C CA . SER A 1 106 ? -4.582 5.68 -15.391 1 94 106 SER A CA 1
ATOM 882 C C . SER A 1 106 ? -5.055 5.738 -13.945 1 94 106 SER A C 1
ATOM 884 O O . SER A 1 106 ? -4.297 5.422 -13.023 1 94 106 SER A O 1
ATOM 886 N N . ASN A 1 107 ? -6.363 6.125 -13.789 1 94.62 107 ASN A N 1
ATOM 887 C CA . ASN A 1 107 ? -6.988 6.02 -12.477 1 94.62 107 ASN A CA 1
ATOM 888 C C . ASN A 1 107 ? -7.188 4.562 -12.062 1 94.62 107 ASN A C 1
ATOM 890 O O . ASN A 1 107 ? -7.523 3.719 -12.898 1 94.62 107 ASN A O 1
ATOM 894 N N . TYR A 1 108 ? -6.922 4.301 -10.742 1 95.19 108 TYR A N 1
ATOM 895 C CA . TYR A 1 108 ? -7.148 2.93 -10.297 1 95.19 108 TYR A CA 1
ATOM 896 C C . TYR A 1 108 ? -7.801 2.906 -8.922 1 95.19 108 TYR A C 1
ATOM 898 O O . TYR A 1 108 ? -7.809 3.916 -8.211 1 95.19 108 TYR A O 1
ATOM 906 N N . THR A 1 109 ? -8.438 1.775 -8.641 1 95.5 109 THR A N 1
ATOM 907 C CA . THR A 1 109 ? -8.992 1.482 -7.324 1 95.5 109 THR A CA 1
ATOM 908 C C . THR A 1 109 ? -8.516 0.125 -6.82 1 95.5 109 THR A C 1
ATOM 910 O O . THR A 1 109 ? -8.406 -0.827 -7.598 1 95.5 109 THR A O 1
ATOM 913 N N . ILE A 1 110 ? -8.18 0.067 -5.555 1 94.31 110 ILE A N 1
ATOM 914 C CA . ILE A 1 110 ? -7.949 -1.192 -4.855 1 94.31 110 ILE A CA 1
ATOM 915 C C . ILE A 1 110 ? -9.016 -1.385 -3.777 1 94.31 110 ILE A C 1
ATOM 917 O O . ILE A 1 110 ? -9.273 -0.477 -2.984 1 94.31 110 ILE A O 1
ATOM 921 N N . SER A 1 111 ? -9.641 -2.506 -3.818 1 94.56 111 SER A N 1
ATOM 922 C CA . SER A 1 111 ? -10.711 -2.766 -2.861 1 94.56 111 SER A CA 1
ATOM 923 C C . SER A 1 111 ? -10.492 -4.086 -2.127 1 94.56 111 SER A C 1
ATOM 925 O O . SER A 1 111 ? -9.961 -5.039 -2.701 1 94.56 111 SER A O 1
ATOM 927 N N . GLN A 1 112 ? -10.82 -4.098 -0.831 1 93.31 112 GLN A N 1
ATOM 928 C CA . GLN A 1 112 ? -10.844 -5.301 -0.006 1 93.31 112 GLN A CA 1
ATOM 929 C C . GLN A 1 112 ? -12.242 -5.566 0.548 1 93.31 112 GLN A C 1
ATOM 931 O O . GLN A 1 112 ? -12.773 -4.766 1.316 1 93.31 112 GLN A O 1
ATOM 936 N N . LYS A 1 113 ? -12.828 -6.645 0.119 1 93.19 113 LYS A N 1
ATOM 937 C CA . LYS A 1 113 ? -14.141 -7.094 0.571 1 93.19 113 LYS A CA 1
ATOM 938 C C . LYS A 1 113 ? -14.094 -8.547 1.027 1 93.19 113 LYS A C 1
ATOM 940 O O . LYS A 1 113 ? -14.234 -9.469 0.214 1 93.19 113 LYS A O 1
ATOM 945 N N . GLY A 1 114 ? -13.992 -8.758 2.344 1 91.62 114 GLY A N 1
ATOM 946 C CA . GLY A 1 114 ? -13.812 -10.117 2.83 1 91.62 114 GLY A CA 1
ATOM 947 C C . GLY A 1 114 ? -12.539 -10.773 2.32 1 91.62 114 GLY A C 1
ATOM 948 O O . GLY A 1 114 ? -11.445 -10.258 2.533 1 91.62 114 GLY A O 1
ATOM 949 N N . LEU A 1 115 ? -12.836 -11.852 1.535 1 94.5 115 LEU A N 1
ATOM 950 C CA . LEU A 1 115 ? -11.695 -12.609 1.021 1 94.5 115 LEU A CA 1
ATOM 951 C C . LEU A 1 115 ? -11.32 -12.133 -0.378 1 94.5 115 LEU A C 1
ATOM 953 O O . LEU A 1 115 ? -10.414 -12.695 -1.002 1 94.5 115 LEU A O 1
ATOM 957 N N . LEU A 1 116 ? -12.016 -11.062 -0.829 1 96.25 116 LEU A N 1
ATOM 958 C CA . LEU A 1 116 ? -11.797 -10.57 -2.184 1 96.25 116 LEU A CA 1
ATOM 959 C C . LEU A 1 116 ? -10.945 -9.305 -2.172 1 96.25 116 LEU A C 1
ATOM 961 O O . LEU A 1 116 ? -11.219 -8.375 -1.41 1 96.25 116 LEU A O 1
ATOM 965 N N . SER A 1 117 ? -9.891 -9.312 -2.934 1 96.31 117 SER A N 1
ATOM 966 C CA . SER A 1 117 ? -9.117 -8.125 -3.277 1 96.31 117 SER A CA 1
ATOM 967 C C . SER A 1 117 ? -9.242 -7.793 -4.762 1 96.31 117 SER A C 1
ATOM 969 O O . SER A 1 117 ? -9.07 -8.664 -5.613 1 96.31 117 SER A O 1
ATOM 971 N N . THR A 1 118 ? -9.531 -6.547 -5.09 1 97.81 118 THR A N 1
ATOM 972 C CA . THR A 1 118 ? -9.727 -6.18 -6.488 1 97.81 118 THR A CA 1
ATOM 973 C C . THR A 1 118 ? -8.883 -4.965 -6.855 1 97.81 118 THR A C 1
ATOM 975 O O . THR A 1 118 ? -8.875 -3.965 -6.133 1 97.81 118 THR A O 1
ATOM 978 N N . PHE A 1 119 ? -8.102 -5.094 -7.875 1 98.12 119 PHE A N 1
ATOM 979 C CA . PHE A 1 119 ? -7.457 -3.982 -8.562 1 98.12 119 PHE A CA 1
ATOM 980 C C . PHE A 1 119 ? -8.219 -3.615 -9.836 1 98.12 119 PHE A C 1
ATOM 982 O O . PHE A 1 119 ? -8.461 -4.469 -10.688 1 98.12 119 PHE A O 1
ATOM 989 N N . PHE A 1 120 ? -8.664 -2.355 -9.938 1 98.38 120 PHE A N 1
ATOM 990 C CA . PHE A 1 120 ? -9.492 -1.921 -11.055 1 98.38 120 PHE A CA 1
ATOM 991 C C . PHE A 1 120 ? -8.875 -0.716 -11.75 1 98.38 120 PHE A C 1
ATOM 993 O O . PHE A 1 120 ? -8.547 0.281 -11.109 1 98.38 120 PHE A O 1
ATOM 1000 N N . LEU A 1 121 ? -8.625 -0.82 -13.055 1 98.06 121 LEU A N 1
ATOM 1001 C CA . LEU A 1 121 ? -8.164 0.285 -13.891 1 98.06 121 LEU A CA 1
ATOM 1002 C C . LEU A 1 121 ? -9.336 0.933 -14.625 1 98.06 121 LEU A C 1
ATOM 1004 O O . LEU A 1 121 ? -9.914 0.331 -15.531 1 98.06 121 LEU A O 1
ATOM 1008 N N . GLN A 1 122 ? -9.586 2.145 -14.406 1 96.19 122 GLN A N 1
ATOM 1009 C CA . GLN A 1 122 ? -10.828 2.811 -14.797 1 96.19 122 GLN A CA 1
ATOM 1010 C C . GLN A 1 122 ? -10.891 3.006 -16.312 1 96.19 122 GLN A C 1
ATOM 1012 O O . GLN A 1 122 ? -11.898 2.682 -16.938 1 96.19 122 GLN A O 1
ATOM 1017 N N . GLU A 1 123 ? -9.828 3.525 -16.953 1 97.12 123 GLU A N 1
ATOM 1018 C CA . GLU A 1 123 ? -9.82 3.871 -18.359 1 97.12 123 GLU A CA 1
ATOM 1019 C C . GLU A 1 123 ? -10 2.631 -19.234 1 97.12 123 GLU A C 1
ATOM 1021 O O . GLU A 1 123 ? -10.539 2.715 -20.344 1 97.12 123 GLU A O 1
ATOM 1026 N N . TYR A 1 124 ? -9.648 1.484 -18.703 1 98.25 124 TYR A N 1
ATOM 1027 C CA . TYR A 1 124 ? -9.727 0.241 -19.453 1 98.25 124 TYR A CA 1
ATOM 1028 C C . TYR A 1 124 ? -10.883 -0.625 -18.953 1 98.25 124 TYR A C 1
ATOM 1030 O O . TYR A 1 124 ? -11.242 -1.612 -19.609 1 98.25 124 TYR A O 1
ATOM 1038 N N . GLU A 1 125 ? -11.438 -0.239 -17.781 1 98.25 125 GLU A N 1
ATOM 1039 C CA . GLU A 1 125 ? -12.531 -0.973 -17.156 1 98.25 125 GLU A CA 1
ATOM 1040 C C . GLU A 1 125 ? -12.148 -2.434 -16.922 1 98.25 125 GLU A C 1
ATOM 1042 O O . GLU A 1 125 ? -12.961 -3.334 -17.156 1 98.25 125 GLU A O 1
ATOM 1047 N N . THR A 1 126 ? -10.898 -2.658 -16.609 1 98.62 126 THR A N 1
ATOM 1048 C CA . THR A 1 126 ? -10.398 -4 -16.344 1 98.62 126 THR A CA 1
ATOM 1049 C C . THR A 1 126 ? -10.312 -4.254 -14.844 1 98.62 126 THR A C 1
ATOM 1051 O O . THR A 1 126 ? -9.734 -3.451 -14.102 1 98.62 126 THR A O 1
ATOM 1054 N N . SER A 1 127 ? -10.898 -5.355 -14.406 1 98.69 127 SER A N 1
ATOM 1055 C CA . SER A 1 127 ? -10.812 -5.785 -13.016 1 98.69 127 SER A CA 1
ATOM 1056 C C . SER A 1 127 ? -9.898 -6.992 -12.859 1 98.69 127 SER A C 1
ATOM 1058 O O . SER A 1 127 ? -10.078 -8 -13.547 1 98.69 127 SER A O 1
ATOM 1060 N N . VAL A 1 128 ? -8.914 -6.863 -11.992 1 98.81 128 VAL A N 1
ATOM 1061 C CA . VAL A 1 128 ? -8.078 -7.988 -11.602 1 98.81 128 VAL A CA 1
ATOM 1062 C C . VAL A 1 128 ? -8.344 -8.344 -10.141 1 98.81 128 VAL A C 1
ATOM 1064 O O . VAL A 1 128 ? -8.07 -7.547 -9.242 1 98.81 128 VAL A O 1
ATOM 1067 N N . ILE A 1 129 ? -8.836 -9.531 -9.906 1 98.75 129 ILE A N 1
ATOM 1068 C CA . ILE A 1 129 ? -9.398 -9.938 -8.617 1 98.75 129 ILE A CA 1
ATOM 1069 C C . ILE A 1 129 ? -8.578 -11.086 -8.031 1 98.75 129 ILE A C 1
ATOM 1071 O O . ILE A 1 129 ? -8.133 -11.969 -8.766 1 98.75 129 ILE A O 1
ATOM 1075 N N . TRP A 1 130 ? -8.305 -11.062 -6.766 1 98.56 130 TRP A N 1
ATOM 1076 C CA . TRP A 1 130 ? -7.801 -12.227 -6.039 1 98.56 130 TRP A CA 1
ATOM 1077 C C . TRP A 1 130 ? -8.805 -12.688 -4.988 1 98.56 130 TRP A C 1
ATOM 1079 O O . TRP A 1 130 ? -9.234 -11.898 -4.145 1 98.56 130 TRP A O 1
ATOM 1089 N N . LEU A 1 131 ? -9.211 -13.891 -5.117 1 98.62 131 LEU A N 1
ATOM 1090 C CA . LEU A 1 131 ? -10.055 -14.555 -4.133 1 98.62 131 LEU A CA 1
ATOM 1091 C C . LEU A 1 131 ? -9.25 -15.555 -3.309 1 98.62 131 LEU A C 1
ATOM 1093 O O . LEU A 1 131 ? -8.781 -16.562 -3.838 1 98.62 131 LEU A O 1
ATOM 1097 N N . LYS A 1 132 ? -9.148 -15.273 -2.025 1 97.69 132 LYS A N 1
ATOM 1098 C CA . LYS A 1 132 ? -8.367 -16.125 -1.139 1 97.69 132 LYS A CA 1
ATOM 1099 C C . LYS A 1 132 ? -9.094 -17.438 -0.856 1 97.69 132 LYS A C 1
ATOM 1101 O O . LYS A 1 132 ? -10.086 -17.469 -0.124 1 97.69 132 LYS A O 1
ATOM 1106 N N . ASN A 1 133 ? -8.633 -18.484 -1.444 1 97.31 133 ASN A N 1
ATOM 1107 C CA . ASN A 1 133 ? -9.07 -19.859 -1.245 1 97.31 133 ASN A CA 1
ATOM 1108 C C . ASN A 1 133 ? -7.949 -20.844 -1.534 1 97.31 133 ASN A C 1
ATOM 1110 O O . ASN A 1 133 ? -7.867 -21.391 -2.639 1 97.31 133 ASN A O 1
ATOM 1114 N N . GLY A 1 134 ? -7.211 -21.172 -0.506 1 97.06 134 GLY A N 1
ATOM 1115 C CA . GLY A 1 134 ? -5.953 -21.891 -0.69 1 97.06 134 GLY A CA 1
ATOM 1116 C C . GLY A 1 134 ? -6.137 -23.375 -0.937 1 97.06 134 GLY A C 1
ATOM 1117 O O . GLY A 1 134 ? -5.227 -24.047 -1.431 1 97.06 134 GLY A O 1
ATOM 1118 N N . PHE A 1 135 ? -7.316 -23.938 -0.651 1 98.19 135 PHE A N 1
ATOM 1119 C CA . PHE A 1 135 ? -7.531 -25.375 -0.797 1 98.19 135 PHE A CA 1
ATOM 1120 C C . PHE A 1 135 ? -8.453 -25.656 -1.978 1 98.19 135 PHE A C 1
ATOM 1122 O O . PHE A 1 135 ? -8.516 -26.797 -2.453 1 98.19 135 PHE A O 1
ATOM 1129 N N . LEU A 1 136 ? -9.234 -24.656 -2.465 1 98.5 136 LEU A N 1
ATOM 1130 C CA . LEU A 1 136 ? -10.211 -24.734 -3.549 1 98.5 136 LEU A CA 1
ATOM 1131 C C . 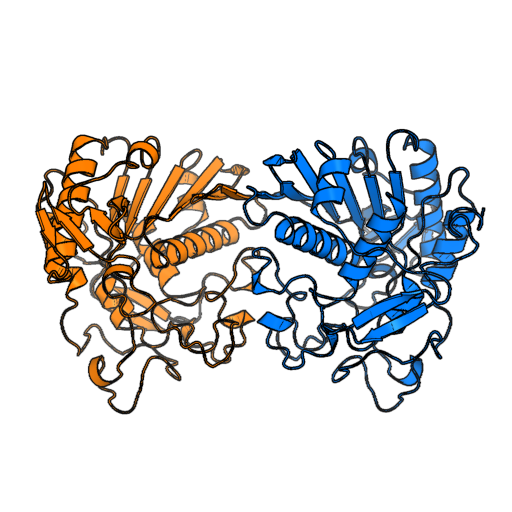LEU A 1 136 ? -11.414 -25.562 -3.145 1 98.5 136 LEU A C 1
ATOM 1133 O O . LEU A 1 136 ? -12.453 -25.531 -3.812 1 98.5 136 LEU A O 1
ATOM 1137 N N . VAL A 1 137 ? -11.305 -26.328 -2.031 1 98.69 137 VAL A N 1
ATOM 1138 C CA . VAL A 1 137 ? -12.406 -27.062 -1.445 1 98.69 137 VAL A CA 1
ATOM 1139 C C . VAL A 1 137 ? -12.75 -26.5 -0.073 1 98.69 137 VAL A C 1
ATOM 1141 O O . VAL A 1 137 ? -12.078 -25.578 0.408 1 98.69 137 VAL A O 1
ATOM 1144 N N . ASP A 1 138 ? -13.805 -27.031 0.557 1 98.06 138 ASP A N 1
ATOM 1145 C CA . ASP A 1 138 ? -14.359 -26.422 1.762 1 98.06 138 ASP A CA 1
ATOM 1146 C C . ASP A 1 138 ? -13.523 -26.766 2.99 1 98.06 138 ASP A C 1
ATOM 1148 O O . ASP A 1 138 ? -13.18 -27.922 3.211 1 98.06 138 ASP A O 1
ATOM 1152 N N . LEU A 1 139 ? -13.125 -25.797 3.676 1 97.12 139 LEU A N 1
ATOM 1153 C CA . LEU A 1 139 ? -12.672 -25.906 5.059 1 97.12 139 LEU A CA 1
ATOM 1154 C C . LEU A 1 139 ? -13.766 -25.453 6.023 1 97.12 139 LEU A C 1
ATOM 1156 O O . LEU A 1 139 ? -14.141 -24.281 6.039 1 97.12 139 LEU A O 1
ATOM 1160 N N . VAL A 1 140 ? -14.258 -26.344 6.816 1 96.44 140 VAL A N 1
ATOM 1161 C CA . VAL A 1 140 ? -15.406 -26 7.648 1 96.44 140 VAL A CA 1
ATOM 1162 C C . VAL A 1 140 ? -15.055 -26.188 9.125 1 96.44 140 VAL A C 1
ATOM 1164 O O . VAL A 1 140 ? -14.203 -27 9.461 1 96.44 140 VAL A O 1
ATOM 1167 N N . HIS A 1 141 ? -15.664 -25.438 9.93 1 94.69 141 HIS A N 1
ATOM 1168 C CA . HIS A 1 141 ? -15.547 -25.594 11.375 1 94.69 141 HIS A CA 1
ATOM 1169 C C . HIS A 1 141 ? -16.625 -26.516 11.914 1 94.69 141 HIS A C 1
ATOM 1171 O O . HIS A 1 141 ? -17.812 -26.375 11.586 1 94.69 141 HIS A O 1
ATOM 1177 N N . ASP A 1 142 ? -16.203 -27.516 12.57 1 92.94 142 ASP A N 1
ATOM 1178 C CA . ASP A 1 142 ? -17.062 -28.516 13.188 1 92.94 142 ASP A CA 1
ATOM 1179 C C . ASP A 1 142 ? -16.766 -28.641 14.68 1 92.94 142 ASP A C 1
ATOM 1181 O O . ASP A 1 142 ? -15.781 -28.109 15.172 1 92.94 142 ASP A O 1
ATOM 1185 N N . LYS A 1 143 ? -17.641 -29.281 15.461 1 95.06 143 LYS A N 1
ATOM 1186 C CA . LYS A 1 143 ? -17.453 -29.5 16.891 1 95.06 143 LYS A CA 1
ATOM 1187 C C . LYS A 1 143 ? -16.141 -30.219 17.188 1 95.06 143 LYS A C 1
ATOM 1189 O O . LYS A 1 143 ? -15.508 -29.984 18.219 1 95.06 143 LYS A O 1
ATOM 1194 N N . ILE A 1 144 ? -15.727 -31.078 16.281 1 96.12 144 ILE A N 1
ATOM 1195 C CA . ILE A 1 144 ? -14.539 -31.891 16.516 1 96.12 144 ILE A CA 1
ATOM 1196 C C . ILE A 1 144 ? -13.297 -31.156 16.031 1 96.12 144 ILE A C 1
ATOM 1198 O O . ILE A 1 144 ? -12.172 -31.641 16.203 1 96.12 144 ILE A O 1
ATOM 1202 N N . GLY A 1 145 ? -13.492 -30.047 15.375 1 96.69 145 GLY A N 1
ATOM 1203 C CA . GLY A 1 145 ? -12.391 -29.266 14.859 1 96.69 145 GLY A CA 1
ATOM 1204 C C . GLY A 1 145 ? -12.609 -28.766 13.438 1 96.69 145 GLY A C 1
ATOM 1205 O O . GLY A 1 145 ? -13.742 -28.766 12.953 1 96.69 145 GLY A O 1
ATOM 1206 N N . LYS A 1 146 ? -11.492 -28.359 12.82 1 97.5 146 LYS A N 1
ATOM 1207 C CA . LYS A 1 146 ? -11.539 -27.906 11.438 1 97.5 146 LYS A CA 1
ATOM 1208 C C . LYS A 1 146 ? -11.43 -29.078 10.461 1 97.5 146 LYS A C 1
ATOM 1210 O O . LYS A 1 146 ? -10.508 -29.875 10.555 1 97.5 146 LYS A O 1
ATOM 1215 N N . ILE A 1 147 ? -12.367 -29.172 9.531 1 98.06 147 ILE A N 1
ATOM 1216 C CA . ILE A 1 147 ? -12.43 -30.297 8.609 1 98.06 147 ILE A CA 1
ATOM 1217 C C . ILE A 1 147 ? -12.242 -29.812 7.176 1 98.06 147 ILE A C 1
ATOM 1219 O O . ILE A 1 147 ? -12.992 -28.953 6.703 1 98.06 147 ILE A O 1
ATOM 1223 N N . LEU A 1 148 ? -11.25 -30.312 6.512 1 98.5 148 LEU A N 1
ATOM 1224 C CA . LEU A 1 148 ? -11.062 -30.109 5.082 1 98.5 148 LEU A CA 1
ATOM 1225 C C . LEU A 1 148 ? -11.867 -31.125 4.273 1 98.5 148 LEU A C 1
ATOM 1227 O O . LEU A 1 148 ? -11.477 -32.281 4.184 1 98.5 148 LEU A O 1
ATOM 1231 N N . LYS A 1 149 ? -12.977 -30.672 3.744 1 98.62 149 LYS A N 1
ATOM 1232 C CA . LYS A 1 149 ? -13.852 -31.547 2.973 1 98.62 149 LYS A CA 1
ATOM 1233 C C . LYS A 1 149 ? -13.375 -31.672 1.526 1 98.62 149 LYS A C 1
ATOM 1235 O O . LYS A 1 149 ? -13.711 -30.828 0.688 1 98.62 149 LYS A O 1
ATOM 1240 N N . LEU A 1 150 ? -12.797 -32.781 1.191 1 98.81 150 LEU A N 1
ATOM 1241 C CA . LEU A 1 150 ? -12.023 -32.906 -0.037 1 98.81 150 LEU A CA 1
ATOM 1242 C C . LEU A 1 150 ? -12.945 -33.062 -1.245 1 98.81 150 LEU A C 1
ATOM 1244 O O . LEU A 1 150 ? -12.508 -32.875 -2.385 1 98.81 150 LEU A O 1
ATOM 1248 N N . ASP A 1 151 ? -14.195 -33.344 -1.071 1 98.62 151 ASP A N 1
ATOM 1249 C CA . ASP A 1 151 ? -15.094 -33.562 -2.201 1 98.62 151 ASP A CA 1
ATOM 1250 C C . ASP A 1 151 ? -16.266 -32.562 -2.164 1 98.62 151 ASP A C 1
ATOM 1252 O O . ASP A 1 151 ? -17.359 -32.875 -2.646 1 98.62 151 ASP A O 1
ATOM 1256 N N . SER A 1 152 ? -15.977 -31.406 -1.528 1 98.25 152 SER A N 1
ATOM 1257 C CA . SER A 1 152 ? -17.031 -30.422 -1.372 1 98.25 152 SER A CA 1
ATOM 1258 C C . SER A 1 152 ? -16.547 -29.031 -1.768 1 98.25 152 SER A C 1
ATOM 1260 O O . SER A 1 152 ? -15.469 -28.594 -1.344 1 98.25 152 SER A O 1
ATOM 1262 N N . ILE A 1 153 ? -17.297 -28.375 -2.615 1 98.38 153 ILE A N 1
ATOM 1263 C CA . ILE A 1 153 ? -17.094 -26.969 -2.975 1 98.38 153 ILE A CA 1
ATOM 1264 C C . ILE A 1 153 ? -18.406 -26.203 -2.795 1 98.38 153 ILE A C 1
ATOM 1266 O O . ILE A 1 153 ? -19.344 -26.375 -3.582 1 98.38 153 ILE A O 1
ATOM 1270 N N . SER A 1 154 ? -18.469 -25.312 -1.749 1 97.31 154 SER A N 1
ATOM 1271 C CA . SER A 1 154 ? -19.703 -24.609 -1.447 1 97.31 154 SER A CA 1
ATOM 1272 C C . SER A 1 154 ? -19.656 -23.156 -1.935 1 97.31 154 SER A C 1
ATOM 1274 O O . SER A 1 154 ? -20.688 -22.484 -2.016 1 97.31 154 SER A O 1
ATOM 1276 N N . THR A 1 155 ? -18.469 -22.688 -2.318 1 95.69 155 THR A N 1
ATOM 1277 C CA . THR A 1 155 ? -18.344 -21.281 -2.652 1 95.69 155 THR A CA 1
ATOM 1278 C C . THR A 1 155 ? -18 -21.094 -4.129 1 95.69 155 THR A C 1
ATOM 1280 O O . THR A 1 155 ? -17.531 -20.031 -4.535 1 95.69 155 THR A O 1
ATOM 1283 N N . GLY A 1 156 ? -18.188 -22.141 -4.914 1 97.5 156 GLY A N 1
ATOM 1284 C CA . GLY A 1 156 ? -17.844 -22.109 -6.328 1 97.5 156 GLY A CA 1
ATOM 1285 C C . GLY A 1 156 ? -18.578 -21.047 -7.102 1 97.5 156 GLY A C 1
ATOM 1286 O O . GLY A 1 156 ? -18.141 -20.625 -8.18 1 97.5 156 GLY A O 1
ATOM 1287 N N . HIS A 1 157 ? -19.766 -20.562 -6.605 1 97.06 157 HIS A N 1
ATOM 1288 C CA . HIS A 1 157 ? -20.547 -19.531 -7.266 1 97.06 157 HIS A CA 1
ATOM 1289 C C . HIS A 1 157 ? -19.734 -18.25 -7.41 1 97.06 157 HIS A C 1
ATOM 1291 O O . HIS A 1 157 ? -19.984 -17.438 -8.312 1 97.06 157 HIS A O 1
ATOM 1297 N N . GLN A 1 158 ? -18.719 -18.031 -6.582 1 97.5 158 GLN A N 1
ATOM 1298 C CA . GLN A 1 158 ? -17.875 -16.844 -6.605 1 97.5 158 GLN A CA 1
ATOM 1299 C C . GLN A 1 158 ? -16.984 -16.828 -7.84 1 97.5 158 GLN A C 1
ATOM 1301 O O . GLN A 1 158 ? -16.406 -15.781 -8.188 1 97.5 158 GLN A O 1
ATOM 1306 N N . TRP A 1 159 ? -16.828 -18 -8.445 1 98.44 159 TRP A N 1
ATOM 1307 C CA . TRP A 1 159 ? -15.93 -18.109 -9.594 1 98.44 159 TRP A CA 1
ATOM 1308 C C . TRP A 1 159 ? -16.672 -17.781 -10.891 1 98.44 159 TRP A C 1
ATOM 1310 O O . TRP A 1 159 ? -16.062 -17.672 -11.953 1 98.44 159 TRP A O 1
ATOM 1320 N N . LEU A 1 160 ? -17.969 -17.609 -10.836 1 98.12 160 LEU A N 1
ATOM 1321 C CA . LEU A 1 160 ? -18.781 -17.469 -12.039 1 98.12 160 LEU A CA 1
ATOM 1322 C C . LEU A 1 160 ? -18.812 -16.016 -12.508 1 98.12 160 LEU A C 1
ATOM 1324 O O . LEU A 1 160 ? -18.609 -15.094 -11.711 1 98.12 160 LEU A O 1
ATOM 1328 N N . 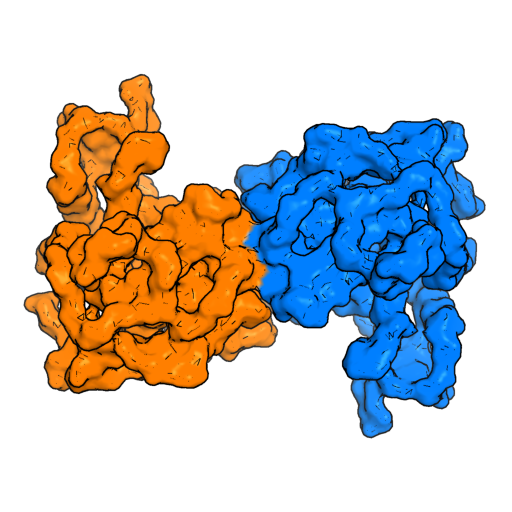GLY A 1 161 ? -18.984 -15.805 -13.766 1 97.06 161 GLY A N 1
ATOM 1329 C CA . GLY A 1 161 ? -19.25 -14.484 -14.312 1 97.06 161 GLY A CA 1
ATOM 1330 C C . GLY A 1 161 ? -18 -13.688 -14.609 1 97.06 161 GLY A C 1
ATOM 1331 O O . GLY A 1 161 ? -18.047 -12.469 -14.797 1 97.06 161 GLY A O 1
ATOM 1332 N N . VAL A 1 162 ? -16.859 -14.312 -14.594 1 98.56 162 VAL A N 1
ATOM 1333 C CA . VAL A 1 162 ? -15.617 -13.617 -14.945 1 98.56 162 VAL A CA 1
ATOM 1334 C C . VAL A 1 162 ? -15.102 -14.117 -16.297 1 98.56 162 VAL A C 1
ATOM 1336 O O . VAL A 1 162 ? -15.555 -15.156 -16.781 1 98.56 162 VAL A O 1
ATOM 1339 N N . ASP A 1 163 ? -14.195 -13.383 -16.875 1 98.81 163 ASP A N 1
ATOM 1340 C CA . ASP A 1 163 ? -13.727 -13.664 -18.234 1 98.81 163 ASP A CA 1
ATOM 1341 C C . ASP A 1 163 ? -12.5 -14.578 -18.203 1 98.81 163 ASP A C 1
ATOM 1343 O O . ASP A 1 163 ? -12.203 -15.242 -19.203 1 98.81 163 ASP A O 1
ATOM 1347 N N . MET A 1 164 ? -11.82 -14.602 -17.109 1 98.81 164 MET A N 1
ATOM 1348 C CA . MET A 1 164 ? -10.625 -15.43 -16.953 1 98.81 164 MET A CA 1
ATOM 1349 C C . MET A 1 164 ? -10.453 -15.875 -15.508 1 98.81 164 MET A C 1
ATOM 1351 O O . MET A 1 164 ? -10.633 -15.078 -14.578 1 98.81 164 MET A O 1
ATOM 1355 N N . LEU A 1 165 ? -10.18 -17.109 -15.367 1 98.88 165 LEU A N 1
ATOM 1356 C CA . LEU A 1 165 ? -9.891 -17.703 -14.07 1 98.88 165 LEU A CA 1
ATOM 1357 C C . LEU A 1 165 ? -8.492 -18.312 -14.039 1 98.88 165 LEU A C 1
ATOM 1359 O O . LEU A 1 165 ? -8.102 -19.016 -14.969 1 98.88 165 LEU A O 1
ATOM 1363 N N . ILE A 1 166 ? -7.707 -17.984 -13.023 1 98.94 166 ILE A N 1
ATOM 1364 C CA . ILE A 1 166 ? -6.41 -18.609 -12.781 1 98.94 166 ILE A CA 1
ATOM 1365 C C . ILE A 1 166 ? -6.402 -19.234 -11.391 1 98.94 166 ILE A C 1
ATOM 1367 O O . ILE A 1 166 ? -6.344 -18.531 -10.375 1 98.94 166 ILE A O 1
ATOM 1371 N N . PHE A 1 167 ? -6.426 -20.531 -11.344 1 98.88 167 PHE A N 1
ATOM 1372 C CA . PHE A 1 167 ? -6.496 -21.25 -10.07 1 98.88 167 PHE A CA 1
ATOM 1373 C C . PHE A 1 167 ? -5.105 -21.641 -9.594 1 98.88 167 PHE A C 1
ATOM 1375 O O . PHE A 1 167 ? -4.18 -21.781 -10.398 1 98.88 167 PHE A O 1
ATOM 1382 N N . ASN A 1 168 ? -4.973 -21.703 -8.328 1 98.25 168 ASN A N 1
ATOM 1383 C CA . ASN A 1 168 ? -3.756 -22.188 -7.684 1 98.25 168 ASN A CA 1
ATOM 1384 C C . ASN A 1 168 ? -4.047 -22.797 -6.316 1 98.25 168 ASN A C 1
ATOM 1386 O O . ASN A 1 168 ? -4.93 -22.328 -5.598 1 98.25 168 ASN A O 1
ATOM 1390 N N . THR A 1 169 ? -3.33 -23.859 -6.098 1 98.12 169 THR A N 1
ATOM 1391 C CA . THR A 1 169 ? -3.303 -24.438 -4.758 1 98.12 169 THR A CA 1
ATOM 1392 C C . THR A 1 169 ? -1.971 -25.141 -4.5 1 98.12 169 THR A C 1
ATOM 1394 O O . THR A 1 169 ? -0.994 -24.906 -5.215 1 98.12 169 THR A O 1
ATOM 1397 N N . TYR A 1 170 ? -1.807 -25.859 -3.445 1 97.25 170 TYR A N 1
ATOM 1398 C CA . TYR A 1 170 ? -0.7 -26.75 -3.09 1 97.25 170 TYR A CA 1
ATOM 1399 C C . TYR A 1 170 ? 0.062 -26.203 -1.886 1 97.25 170 TYR A C 1
ATOM 1401 O O . TYR A 1 170 ? 0.333 -26.953 -0.934 1 97.25 170 TYR A O 1
ATOM 1409 N N . HIS A 1 171 ? 0.465 -24.938 -1.864 1 96.69 171 HIS A N 1
ATOM 1410 C CA . HIS A 1 171 ? 1.352 -24.406 -0.838 1 96.69 171 HIS A CA 1
ATOM 1411 C C . HIS A 1 171 ? 0.797 -24.656 0.559 1 96.69 171 HIS A C 1
ATOM 1413 O O . HIS A 1 171 ? 1.543 -25.016 1.471 1 96.69 171 HIS A O 1
ATOM 1419 N N . TRP A 1 172 ? -0.438 -24.5 0.742 1 96.5 172 TRP A N 1
ATOM 1420 C CA . TRP A 1 172 ? -1.07 -24.656 2.047 1 96.5 172 TRP A CA 1
ATOM 1421 C C . TRP A 1 172 ? -1.094 -26.125 2.457 1 96.5 172 TRP A C 1
ATOM 1423 O O . TRP A 1 172 ? -1.178 -26.453 3.646 1 96.5 172 TRP A O 1
ATOM 1433 N N . TRP A 1 173 ? -1.027 -27.047 1.506 1 96.62 173 TRP A N 1
ATOM 1434 C CA . TRP A 1 173 ? -1.146 -28.469 1.757 1 96.62 173 TRP A CA 1
ATOM 1435 C C . TRP A 1 173 ? 0.108 -29.016 2.438 1 96.62 173 TRP A C 1
ATOM 1437 O O . TRP A 1 173 ? 0.094 -30.109 2.998 1 96.62 173 TRP A O 1
ATOM 1447 N N . ILE A 1 174 ? 1.181 -28.266 2.424 1 92.81 174 ILE A N 1
ATOM 1448 C CA . ILE A 1 174 ? 2.426 -28.781 2.973 1 92.81 174 ILE A CA 1
ATOM 1449 C C . ILE A 1 174 ? 2.721 -28.109 4.312 1 92.81 174 ILE A C 1
ATOM 1451 O O . ILE A 1 174 ? 3.797 -28.297 4.883 1 92.81 174 ILE A O 1
ATOM 1455 N N . HIS A 1 175 ? 1.771 -27.344 4.766 1 92.81 175 HIS A N 1
ATOM 1456 C CA . HIS A 1 175 ? 1.934 -26.734 6.078 1 92.81 175 HIS A CA 1
ATOM 1457 C C . HIS A 1 175 ? 1.881 -27.781 7.188 1 92.81 175 HIS A C 1
ATOM 1459 O O . HIS A 1 175 ? 1.126 -28.75 7.098 1 92.81 175 HIS A O 1
ATOM 1465 N N . THR A 1 176 ? 2.711 -27.547 8.203 1 91.19 176 THR A N 1
ATOM 1466 C CA . THR A 1 176 ? 2.746 -28.438 9.359 1 91.19 176 THR A CA 1
ATOM 1467 C C . THR A 1 176 ? 2.678 -27.641 10.664 1 91.19 176 THR A C 1
ATOM 1469 O O . THR A 1 176 ? 2.75 -26.406 10.641 1 91.19 176 THR A O 1
ATOM 1472 N N . GLY A 1 177 ? 2.463 -28.312 11.711 1 91.62 177 GLY A N 1
ATOM 1473 C CA . GLY A 1 177 ? 2.422 -27.656 13.008 1 91.62 177 GLY A CA 1
ATOM 1474 C C . GLY A 1 177 ? 1.357 -26.578 13.102 1 91.62 177 GLY A C 1
ATOM 1475 O O . GLY A 1 177 ? 0.196 -26.812 12.766 1 91.62 177 GLY A O 1
ATOM 1476 N N . LYS A 1 178 ? 1.826 -25.406 13.547 1 89.88 178 LYS A N 1
ATOM 1477 C CA . LYS A 1 178 ? 0.898 -24.312 13.805 1 89.88 178 LYS A CA 1
ATOM 1478 C C . LYS A 1 178 ? 0.36 -23.734 12.5 1 89.88 178 LYS A C 1
ATOM 1480 O O . LYS A 1 178 ? -0.694 -23.094 12.492 1 89.88 178 LYS A O 1
ATOM 1485 N N . SER A 1 179 ? 1.023 -23.969 11.414 1 89.56 179 SER A N 1
ATOM 1486 C CA . SER A 1 179 ? 0.634 -23.391 10.125 1 89.56 179 SER A CA 1
ATOM 1487 C C . SER A 1 179 ? -0.396 -24.281 9.422 1 89.56 179 SER A C 1
ATOM 1489 O O . SER A 1 179 ? -1.034 -23.844 8.461 1 89.56 179 SER A O 1
ATOM 1491 N N . GLN A 1 180 ? -0.567 -25.5 9.867 1 94 180 GLN A N 1
ATOM 1492 C CA . GLN A 1 180 ? -1.6 -26.375 9.32 1 94 180 GLN A CA 1
ATOM 1493 C C . GLN A 1 180 ? -2.99 -25.922 9.758 1 94 180 GLN A C 1
ATOM 1495 O O . GLN A 1 180 ? -3.271 -25.828 10.953 1 94 180 GLN A O 1
ATOM 1500 N N . LYS A 1 181 ? -3.928 -25.766 8.852 1 93.31 181 LYS A N 1
ATOM 1501 C CA . LYS A 1 181 ? -5.184 -25.078 9.141 1 93.31 181 LYS A CA 1
ATOM 1502 C C . LYS A 1 181 ? -6.32 -26.078 9.352 1 93.31 181 LYS A C 1
ATOM 1504 O O . LYS A 1 181 ? -7.449 -25.672 9.656 1 93.31 181 LYS A O 1
ATOM 1509 N N . TRP A 1 182 ? -6.086 -27.328 9.172 1 96.44 182 TRP A N 1
ATOM 1510 C CA . TRP A 1 182 ? -7.121 -28.328 9.352 1 96.44 182 TRP A CA 1
ATOM 1511 C C . TRP A 1 182 ? -6.727 -29.328 10.438 1 96.44 182 TRP A C 1
ATOM 1513 O O . TRP A 1 182 ? -5.539 -29.516 10.711 1 96.44 182 TRP A O 1
ATOM 1523 N N . ASP A 1 183 ? -7.762 -29.969 10.992 1 97 183 ASP A N 1
ATOM 1524 C CA . ASP A 1 183 ? -7.57 -31.047 11.961 1 97 183 ASP A CA 1
ATOM 1525 C C . ASP A 1 183 ? -7.879 -32.406 11.352 1 97 183 ASP A C 1
ATOM 1527 O O . ASP A 1 183 ? -7.297 -33.406 11.75 1 97 183 ASP A O 1
ATOM 1531 N N . TYR A 1 184 ? -8.828 -32.375 10.398 1 97.75 184 TYR A N 1
ATOM 1532 C CA . TYR A 1 184 ? -9.305 -33.625 9.789 1 97.75 184 TYR A CA 1
ATOM 1533 C C . TYR A 1 184 ? -9.539 -33.438 8.297 1 97.75 184 TYR A C 1
ATOM 1535 O O . TYR A 1 184 ? -9.727 -32.312 7.824 1 97.75 184 TYR A O 1
ATOM 1543 N N . PHE A 1 185 ? -9.484 -34.562 7.609 1 98.31 185 PHE A N 1
ATOM 1544 C CA . PHE A 1 185 ? -9.977 -34.625 6.238 1 98.31 185 PHE A CA 1
ATOM 1545 C C . PHE A 1 185 ? -11.328 -35.312 6.188 1 98.31 185 PHE A C 1
ATOM 1547 O O . PHE A 1 185 ? -11.656 -36.125 7.062 1 98.31 185 PHE A O 1
ATOM 1554 N N . GLN A 1 186 ? -12.07 -34.969 5.195 1 98.38 186 GLN A N 1
ATOM 1555 C CA . GLN A 1 186 ? -13.32 -35.688 4.984 1 98.38 186 GLN A CA 1
ATOM 1556 C C . GLN A 1 186 ? -13.539 -36 3.506 1 98.38 186 GLN A C 1
ATOM 1558 O O . GLN A 1 186 ? -13.289 -35.156 2.648 1 98.38 186 GLN A O 1
ATOM 1563 N N . VAL A 1 187 ? -13.938 -37.25 3.184 1 98 187 VAL A N 1
ATOM 1564 C CA . VAL A 1 187 ? -14.406 -37.688 1.874 1 98 187 VAL A CA 1
ATOM 1565 C C . VAL A 1 187 ? -15.727 -38.438 2.021 1 98 187 VAL A C 1
ATOM 1567 O O . VAL A 1 187 ? -15.781 -39.5 2.67 1 98 187 VAL A O 1
ATOM 1570 N N . GLY A 1 188 ? -16.734 -37.938 1.378 1 97 188 GLY A N 1
ATOM 1571 C CA . GLY A 1 188 ? -18.047 -38.5 1.659 1 97 188 GLY A CA 1
ATOM 1572 C C . GLY A 1 188 ? -18.438 -38.375 3.121 1 97 188 GLY A C 1
ATOM 1573 O O . GLY A 1 188 ? -18.391 -37.312 3.709 1 97 188 GLY A O 1
ATOM 1574 N N . ARG A 1 189 ? -18.734 -39.5 3.74 1 96.5 189 ARG A N 1
ATOM 1575 C CA . ARG A 1 189 ? -19.141 -39.5 5.141 1 96.5 189 ARG A CA 1
ATOM 1576 C C . ARG A 1 189 ? -17.969 -39.875 6.047 1 96.5 189 ARG A C 1
ATOM 1578 O O . ARG A 1 189 ? -18.078 -39.812 7.273 1 96.5 189 ARG A O 1
ATOM 1585 N N . LYS A 1 190 ? -16.891 -40.188 5.465 1 97.69 190 LYS A N 1
ATOM 1586 C CA . LYS A 1 190 ? -15.766 -40.656 6.246 1 97.69 190 LYS A CA 1
ATOM 1587 C C . LYS A 1 190 ? -14.836 -39.531 6.648 1 97.69 190 LYS A C 1
ATOM 1589 O O . LYS A 1 190 ? -14.508 -38.656 5.824 1 97.69 190 LYS A O 1
ATOM 1594 N N . ILE A 1 191 ? -14.43 -39.531 7.852 1 97.5 191 ILE A N 1
ATOM 1595 C CA . ILE A 1 191 ? -13.523 -38.531 8.414 1 97.5 191 ILE A CA 1
ATOM 1596 C C . ILE A 1 191 ? -12.188 -39.156 8.758 1 97.5 191 ILE A C 1
ATOM 1598 O O . ILE A 1 191 ? -12.148 -40.25 9.336 1 97.5 191 ILE A O 1
ATOM 1602 N N . PHE A 1 192 ? -11.07 -38.594 8.367 1 97.12 192 PHE A N 1
ATOM 1603 C CA . PHE A 1 192 ? -9.719 -39.094 8.586 1 97.12 192 PHE A CA 1
ATOM 1604 C C . PHE A 1 192 ? -8.898 -38.094 9.391 1 97.12 192 PHE A C 1
ATOM 1606 O O . PHE A 1 192 ? -8.867 -36.906 9.062 1 97.12 192 PHE A O 1
ATOM 1613 N N . LYS A 1 193 ? -8.297 -38.531 10.406 1 94.75 193 LYS A N 1
ATOM 1614 C CA . LYS A 1 193 ? -7.387 -37.656 11.148 1 94.75 193 LYS A CA 1
ATOM 1615 C C . LYS A 1 193 ? -6.113 -37.375 10.352 1 94.75 193 LYS A C 1
ATOM 1617 O O . LYS A 1 193 ? -5.543 -36.281 10.438 1 94.75 193 LYS A O 1
ATOM 1622 N N . GLN A 1 194 ? -5.617 -38.469 9.672 1 93.75 194 GLN A N 1
ATOM 1623 C CA . GLN A 1 194 ? -4.414 -38.344 8.852 1 93.75 194 GLN A CA 1
ATOM 1624 C C . GLN A 1 194 ? -4.637 -38.969 7.465 1 93.75 194 GLN A C 1
ATOM 1626 O O . GLN A 1 194 ? -5.332 -39.969 7.328 1 93.75 194 GLN A O 1
ATOM 1631 N N . MET A 1 195 ? -4.145 -38.281 6.52 1 95.75 195 MET A N 1
ATOM 1632 C CA . MET A 1 195 ? -4.117 -38.719 5.133 1 95.75 195 MET A CA 1
ATOM 1633 C C . MET A 1 195 ? -2.838 -38.281 4.438 1 95.75 195 MET A C 1
ATOM 1635 O O . MET A 1 195 ? -2.277 -37.25 4.781 1 95.75 195 MET A O 1
ATOM 1639 N N . ASP A 1 196 ? -2.396 -39.219 3.596 1 96.44 196 ASP A N 1
ATOM 1640 C CA . ASP A 1 196 ? -1.297 -38.75 2.758 1 96.44 196 ASP A CA 1
ATOM 1641 C C . ASP A 1 196 ? -1.653 -37.406 2.072 1 96.44 196 ASP A C 1
ATOM 1643 O O . ASP A 1 196 ? -2.703 -37.312 1.435 1 96.44 196 ASP A O 1
ATOM 1647 N N . ARG A 1 197 ? -0.832 -36.5 2.107 1 96.19 197 ARG A N 1
ATOM 1648 C CA . ARG A 1 197 ? -1.14 -35.156 1.661 1 96.19 197 ARG A CA 1
ATOM 1649 C C . ARG A 1 197 ? -1.329 -35.094 0.149 1 96.19 197 ARG A C 1
ATOM 1651 O O . ARG A 1 197 ? -2.178 -34.375 -0.353 1 96.19 197 ARG A O 1
ATOM 1658 N N . MET A 1 198 ? -0.536 -35.844 -0.595 1 97.31 198 MET A N 1
ATOM 1659 C CA . MET A 1 198 ? -0.655 -35.812 -2.051 1 97.31 198 MET A CA 1
ATOM 1660 C C . MET A 1 198 ? -1.915 -36.562 -2.5 1 97.31 198 MET A C 1
ATOM 1662 O O . MET A 1 198 ? -2.531 -36.188 -3.5 1 97.31 198 MET A O 1
ATOM 1666 N N . GLU A 1 199 ? -2.225 -37.531 -1.731 1 97.75 199 GLU A N 1
ATOM 1667 C CA . GLU A 1 199 ? -3.496 -38.188 -2.012 1 97.75 199 GLU A CA 1
ATOM 1668 C C . GLU A 1 199 ? -4.672 -37.25 -1.761 1 97.75 199 GLU A C 1
ATOM 1670 O O . GLU A 1 199 ? -5.602 -37.188 -2.564 1 97.75 199 GLU A O 1
ATOM 1675 N N . ALA A 1 200 ? -4.594 -36.625 -0.65 1 98.31 200 ALA A N 1
ATOM 1676 C CA . ALA A 1 200 ? -5.641 -35.656 -0.321 1 98.31 200 ALA A CA 1
ATOM 1677 C C . ALA A 1 200 ? -5.73 -34.562 -1.381 1 98.31 200 ALA A C 1
ATOM 1679 O O . ALA A 1 200 ? -6.828 -34.188 -1.822 1 98.31 200 ALA A O 1
ATOM 1680 N N . LEU A 1 201 ? -4.617 -34.031 -1.774 1 98.62 201 LEU A N 1
ATOM 1681 C CA . LEU A 1 201 ? -4.551 -33 -2.818 1 98.62 201 LEU A CA 1
ATOM 1682 C C . LEU A 1 201 ? -5.184 -33.531 -4.113 1 98.62 201 LEU A C 1
ATOM 1684 O O . LEU A 1 201 ? -5.934 -32.781 -4.77 1 98.62 201 LEU A O 1
ATOM 1688 N N . LYS A 1 202 ? -4.875 -34.719 -4.477 1 98.62 202 LYS A N 1
ATOM 1689 C CA . LYS A 1 202 ? -5.418 -35.312 -5.703 1 98.62 202 LYS A CA 1
ATOM 1690 C C . LYS A 1 202 ? -6.941 -35.375 -5.648 1 98.62 202 LYS A C 1
ATOM 1692 O O . LYS A 1 202 ? -7.621 -35.062 -6.625 1 98.62 202 LYS A O 1
ATOM 1697 N N . ILE A 1 203 ? -7.461 -35.844 -4.508 1 98.69 203 ILE A N 1
ATOM 1698 C CA . ILE A 1 203 ? -8.914 -35.906 -4.344 1 98.69 203 ILE A CA 1
ATOM 1699 C C . ILE A 1 203 ? -9.516 -34.5 -4.477 1 98.69 203 ILE A C 1
ATOM 1701 O O . ILE A 1 203 ? -10.492 -34.312 -5.211 1 98.69 203 ILE A O 1
ATOM 1705 N N . ALA A 1 204 ? -8.953 -33.562 -3.797 1 98.81 204 ALA A N 1
ATOM 1706 C CA . ALA A 1 204 ? -9.453 -32.188 -3.811 1 98.81 204 ALA A CA 1
ATOM 1707 C C . ALA A 1 204 ? -9.414 -31.594 -5.219 1 98.81 204 ALA A C 1
ATOM 1709 O O . ALA A 1 204 ? -10.383 -30.984 -5.668 1 98.81 204 ALA A O 1
ATOM 1710 N N . LEU A 1 205 ? -8.32 -31.797 -5.934 1 98.81 205 LEU A N 1
ATOM 1711 C CA . LEU A 1 205 ? -8.164 -31.25 -7.273 1 98.81 205 LEU A CA 1
ATOM 1712 C C . LEU A 1 205 ? -9.086 -31.938 -8.266 1 98.81 205 LEU A C 1
ATOM 1714 O O . LEU A 1 205 ? -9.547 -31.328 -9.234 1 98.81 205 LEU A O 1
ATOM 1718 N N . THR A 1 206 ? -9.297 -33.219 -8.031 1 98.81 206 THR A N 1
ATOM 1719 C CA . THR A 1 206 ? -10.281 -33.906 -8.859 1 98.81 206 THR A CA 1
ATOM 1720 C C . THR A 1 206 ? -11.664 -33.312 -8.664 1 98.81 206 THR A C 1
ATOM 1722 O O . THR A 1 206 ? -12.414 -33.125 -9.633 1 98.81 206 THR A O 1
ATOM 1725 N N . THR A 1 207 ? -11.992 -33.031 -7.402 1 98.81 207 THR A N 1
ATOM 1726 C CA . THR A 1 207 ? -13.242 -32.344 -7.094 1 98.81 207 THR A CA 1
ATOM 1727 C C . THR A 1 207 ? -13.305 -30.984 -7.785 1 98.81 207 THR A C 1
ATOM 1729 O O . THR A 1 207 ? -14.328 -30.625 -8.375 1 98.81 207 THR A O 1
ATOM 1732 N N . TRP A 1 208 ? -12.258 -30.219 -7.715 1 98.81 208 TRP A N 1
ATOM 1733 C CA . TRP A 1 208 ? -12.141 -28.922 -8.398 1 98.81 208 TRP A CA 1
ATOM 1734 C C . TRP A 1 208 ? -12.344 -29.094 -9.906 1 98.81 208 TRP A C 1
ATOM 1736 O O . TRP A 1 208 ? -13.117 -28.344 -10.516 1 98.81 208 TRP A O 1
ATOM 1746 N N . ALA A 1 209 ? -11.68 -30.047 -10.516 1 98.75 209 ALA A N 1
ATOM 1747 C CA . ALA A 1 209 ? -11.742 -30.281 -11.953 1 98.75 209 ALA A CA 1
ATOM 1748 C C . ALA A 1 209 ? -13.172 -30.609 -12.391 1 98.75 209 ALA A C 1
ATOM 1750 O O . ALA A 1 209 ? -13.641 -30.094 -13.414 1 98.75 209 ALA A O 1
ATOM 1751 N N . LYS A 1 210 ? -13.805 -31.438 -11.625 1 98.38 210 LYS A N 1
ATOM 1752 C CA . LYS A 1 210 ? -15.188 -31.781 -11.922 1 98.38 210 LYS A CA 1
ATOM 1753 C C . LYS A 1 210 ? -16.094 -30.562 -11.836 1 98.38 210 LYS A C 1
ATOM 1755 O O . LYS A 1 210 ? -16.953 -30.359 -12.695 1 98.38 210 LYS A O 1
ATOM 1760 N N . TRP A 1 211 ? -15.906 -29.812 -10.781 1 98.5 211 TRP A N 1
ATOM 1761 C CA . TRP A 1 211 ? -16.734 -28.625 -10.602 1 98.5 211 TRP A CA 1
ATOM 1762 C C . TRP A 1 211 ? -16.531 -27.656 -11.766 1 98.5 211 TRP A C 1
ATOM 1764 O O . TRP A 1 211 ? -17.5 -27.156 -12.336 1 98.5 211 TRP A O 1
ATOM 1774 N N . VAL A 1 212 ? -15.312 -27.375 -12.102 1 98.69 212 VAL A N 1
ATOM 1775 C CA . VAL A 1 212 ? -14.977 -26.453 -13.195 1 98.69 212 VAL A CA 1
ATOM 1776 C C . VAL A 1 212 ? -15.578 -26.969 -14.5 1 98.69 212 VAL A C 1
ATOM 1778 O O . VAL A 1 212 ? -16.203 -26.203 -15.242 1 98.69 212 VAL A O 1
ATOM 1781 N N . GLY A 1 213 ? -15.43 -28.234 -14.758 1 97.81 213 GLY A N 1
ATOM 1782 C CA . GLY A 1 213 ? -15.969 -28.828 -15.969 1 97.81 213 GLY A CA 1
ATOM 1783 C C . GLY A 1 213 ? -17.484 -28.719 -16.062 1 97.81 213 GLY A C 1
ATOM 1784 O O . GLY A 1 213 ? -18.016 -28.547 -17.156 1 97.81 213 GLY A O 1
ATOM 1785 N N . SER A 1 214 ? -18.141 -28.75 -14.953 1 97.38 214 SER A N 1
ATOM 1786 C CA . SER A 1 214 ? -19.594 -28.797 -14.93 1 97.38 214 SER A CA 1
ATOM 1787 C C . SER A 1 214 ? -20.188 -27.391 -14.898 1 97.38 214 SER A C 1
ATOM 1789 O O . SER A 1 214 ? -21.328 -27.188 -15.32 1 97.38 214 SER A O 1
ATOM 1791 N N . ASN A 1 215 ? -19.406 -26.422 -14.43 1 98.06 215 ASN A N 1
ATOM 1792 C CA . ASN A 1 215 ? -20.062 -25.156 -14.094 1 98.06 215 ASN A CA 1
ATOM 1793 C C . ASN A 1 215 ? -19.516 -24 -14.922 1 98.06 215 ASN A C 1
ATOM 1795 O O . ASN A 1 215 ? -20.125 -22.938 -15 1 98.06 215 ASN A O 1
ATOM 1799 N N . ILE A 1 216 ? -18.344 -24.156 -15.516 1 98.19 216 ILE A N 1
ATOM 1800 C CA . ILE A 1 216 ? -17.734 -23.062 -16.25 1 98.19 216 ILE A CA 1
ATOM 1801 C C . ILE A 1 216 ? -17.875 -23.297 -17.75 1 98.19 216 ILE A C 1
ATOM 1803 O O . ILE A 1 216 ? -17.625 -24.406 -18.25 1 98.19 216 ILE A O 1
ATOM 1807 N N . ASP A 1 217 ? -18.406 -22.328 -18.5 1 97.5 217 ASP A N 1
ATOM 1808 C CA . ASP A 1 217 ? -18.438 -22.328 -19.969 1 97.5 217 ASP A CA 1
ATOM 1809 C C . ASP A 1 217 ? -17.109 -21.828 -20.547 1 97.5 217 ASP A C 1
ATOM 1811 O O . ASP A 1 217 ? -16.875 -20.625 -20.609 1 97.5 217 ASP A O 1
ATOM 1815 N N . PHE A 1 218 ? -16.297 -22.719 -21.031 1 96.5 218 PHE A N 1
ATOM 1816 C CA . PHE A 1 218 ? -14.945 -22.438 -21.484 1 96.5 218 PHE A CA 1
ATOM 1817 C C . PHE A 1 218 ? -14.977 -21.547 -22.719 1 96.5 218 PHE A C 1
ATOM 1819 O O . PHE A 1 218 ? -13.945 -21 -23.125 1 96.5 218 PHE A O 1
ATOM 1826 N N . SER A 1 219 ? -16.062 -21.406 -23.359 1 96.56 219 SER A N 1
ATOM 1827 C CA . SER A 1 219 ? -16.172 -20.5 -24.5 1 96.56 219 SER A CA 1
ATOM 1828 C C . SER A 1 219 ? -16.297 -19.047 -24.047 1 96.56 219 SER A C 1
ATOM 1830 O O . SER A 1 219 ? -16.031 -18.125 -24.812 1 96.56 219 SER A O 1
ATOM 1832 N N . LYS A 1 220 ? -16.672 -18.891 -22.812 1 97.56 220 LYS A N 1
ATOM 1833 C CA . LYS A 1 220 ? -16.875 -17.562 -22.281 1 97.56 220 LYS A CA 1
ATOM 1834 C C . LYS A 1 220 ? -15.766 -17.172 -21.297 1 97.56 220 LYS A C 1
ATOM 1836 O O . LYS A 1 220 ? -15.43 -16 -21.156 1 97.56 220 LYS A O 1
ATOM 1841 N N . THR A 1 221 ? -15.273 -18.188 -20.594 1 98.56 221 THR A N 1
ATOM 1842 C CA . THR A 1 221 ? -14.266 -17.969 -19.562 1 98.56 221 THR A CA 1
ATOM 1843 C C . THR A 1 221 ? -13.016 -18.797 -19.844 1 98.56 221 THR A C 1
ATOM 1845 O O . THR A 1 221 ? -13.086 -20.016 -19.953 1 98.56 221 THR A O 1
ATOM 1848 N N . LYS A 1 222 ? -11.867 -18.109 -19.984 1 98.44 222 LYS A N 1
ATOM 1849 C CA . LYS A 1 222 ? -10.602 -18.828 -20.062 1 98.44 222 LYS A CA 1
ATOM 1850 C C . LYS A 1 222 ? -10.18 -19.359 -18.688 1 98.44 222 LYS A C 1
ATOM 1852 O O . LYS A 1 222 ? -10.234 -18.625 -17.703 1 98.44 222 LYS A O 1
ATOM 1857 N N . VAL A 1 223 ? -9.812 -20.594 -18.656 1 98.75 223 VAL A N 1
ATOM 1858 C CA . VAL A 1 223 ? -9.477 -21.219 -17.391 1 98.75 223 VAL A CA 1
ATOM 1859 C C . VAL A 1 223 ? -8.016 -21.656 -17.391 1 98.75 223 VAL A C 1
ATOM 1861 O O . VAL A 1 223 ? -7.598 -22.438 -18.25 1 98.75 223 VAL A O 1
ATOM 1864 N N . PHE A 1 224 ? -7.266 -21.109 -16.422 1 98.88 224 PHE A N 1
ATOM 1865 C CA . PHE A 1 224 ? -5.855 -21.422 -16.25 1 98.88 224 PHE A CA 1
ATOM 1866 C C . PHE A 1 224 ? -5.605 -22.062 -14.891 1 98.88 224 PHE A C 1
ATOM 1868 O O . PHE A 1 224 ? -6.414 -21.922 -13.977 1 98.88 224 PHE A O 1
ATOM 1875 N N . PHE A 1 225 ? -4.617 -22.812 -14.812 1 98.81 225 PHE A N 1
ATOM 1876 C CA . PHE A 1 225 ? -4.016 -23.234 -13.555 1 98.81 225 PHE A CA 1
ATOM 1877 C C . PHE A 1 225 ? -2.566 -22.781 -13.469 1 98.81 225 PHE A C 1
ATOM 1879 O O . PHE A 1 225 ? -1.763 -23.062 -14.359 1 98.81 225 PHE A O 1
ATOM 1886 N N . GLN A 1 226 ? -2.227 -21.938 -12.453 1 97.88 226 GLN A N 1
ATOM 1887 C CA . GLN A 1 226 ? -0.959 -21.234 -12.273 1 97.88 226 GLN A CA 1
ATOM 1888 C C . GLN A 1 226 ? 0.219 -22.203 -12.32 1 97.88 226 GLN A C 1
ATOM 1890 O O . GLN A 1 226 ? 1.309 -21.844 -12.773 1 97.88 226 GLN A O 1
ATOM 1895 N N . GLY A 1 227 ? 0.122 -23.531 -11.93 1 96 227 GLY A N 1
ATOM 1896 C CA . GLY A 1 227 ? 1.192 -24.469 -11.656 1 96 227 GLY A CA 1
ATOM 1897 C C . GLY A 1 227 ? 1.669 -24.438 -10.219 1 96 227 GLY A C 1
ATOM 1898 O O . GLY A 1 227 ? 1.042 -23.797 -9.367 1 96 227 GLY A O 1
ATOM 1899 N N . VAL A 1 228 ? 2.711 -25.188 -9.969 1 97.75 228 VAL A N 1
ATOM 1900 C CA . VAL A 1 228 ? 3.188 -25.312 -8.594 1 97.75 228 VAL A CA 1
ATOM 1901 C C . VAL A 1 228 ? 4.539 -24.609 -8.453 1 97.75 228 VAL A C 1
ATOM 1903 O O . VAL A 1 228 ? 5.52 -25.016 -9.078 1 97.75 228 VAL A O 1
ATOM 1906 N N . ALA A 1 229 ? 4.516 -23.594 -7.605 1 97.25 229 ALA A N 1
ATOM 1907 C CA . ALA A 1 229 ? 5.758 -22.875 -7.359 1 97.25 229 ALA A CA 1
ATOM 1908 C C . ALA A 1 229 ? 6.629 -23.609 -6.344 1 97.25 229 ALA A C 1
ATOM 1910 O O . ALA A 1 229 ? 6.129 -24.094 -5.332 1 97.25 229 ALA A O 1
ATOM 1911 N N . ALA A 1 230 ? 7.898 -23.656 -6.602 1 96.5 230 ALA A N 1
ATOM 1912 C CA . ALA A 1 230 ? 8.844 -24.359 -5.746 1 96.5 230 ALA A CA 1
ATOM 1913 C C . ALA A 1 230 ? 9.172 -23.547 -4.496 1 96.5 230 ALA A C 1
ATOM 1915 O O . ALA A 1 230 ? 9.086 -22.328 -4.508 1 96.5 230 ALA A O 1
ATOM 1916 N N . VAL A 1 231 ? 9.586 -24.234 -3.438 1 95.69 231 VAL A N 1
ATOM 1917 C CA . VAL A 1 231 ? 10.164 -23.625 -2.242 1 95.69 231 VAL A CA 1
ATOM 1918 C C . VAL A 1 231 ? 11.656 -23.938 -2.18 1 95.69 231 VAL A C 1
ATOM 1920 O O . VAL A 1 231 ? 12.125 -24.906 -2.787 1 95.69 231 VAL A O 1
ATOM 1923 N N . HIS A 1 232 ? 12.438 -23.156 -1.458 1 96.31 232 HIS A N 1
ATOM 1924 C CA . HIS A 1 232 ? 13.883 -23.375 -1.356 1 96.31 232 HIS A CA 1
ATOM 1925 C C . HIS A 1 232 ? 14.344 -23.328 0.097 1 96.31 232 HIS A C 1
ATOM 1927 O O . HIS A 1 232 ? 15.031 -22.391 0.51 1 96.31 232 HIS A O 1
ATOM 1933 N N . VAL A 1 233 ? 14.086 -24.438 0.769 1 94.06 233 VAL A N 1
ATOM 1934 C CA . VAL A 1 233 ? 14.352 -24.469 2.203 1 94.06 233 VAL A CA 1
ATOM 1935 C C . VAL A 1 233 ? 15.516 -25.422 2.492 1 94.06 233 VAL A C 1
ATOM 1937 O O . VAL A 1 233 ? 15.984 -25.516 3.629 1 94.06 233 VAL A O 1
ATOM 1940 N N . ASP A 1 234 ? 15.953 -26.141 1.53 1 93.56 234 ASP A N 1
ATOM 1941 C CA . ASP A 1 234 ? 17.047 -27.109 1.685 1 93.56 234 ASP A CA 1
ATOM 1942 C C . ASP A 1 234 ? 18 -27.047 0.493 1 93.56 234 ASP A C 1
ATOM 1944 O O . ASP A 1 234 ? 17.688 -27.562 -0.582 1 93.56 234 ASP A O 1
ATOM 1948 N N . GLY A 1 235 ? 19.219 -26.547 0.759 1 93.88 235 GLY A N 1
ATOM 1949 C CA . GLY A 1 235 ? 20.188 -26.328 -0.298 1 93.88 235 GLY A CA 1
ATOM 1950 C C . GLY A 1 235 ? 20.609 -27.609 -0.988 1 93.88 235 GLY A C 1
ATOM 1951 O O . GLY A 1 235 ? 21.078 -27.578 -2.129 1 93.88 235 GLY A O 1
ATOM 1952 N N . ARG A 1 236 ? 20.484 -28.828 -0.378 1 93.31 236 ARG A N 1
ATOM 1953 C CA . ARG A 1 236 ? 20.812 -30.125 -0.982 1 93.31 236 ARG A CA 1
ATOM 1954 C C . ARG A 1 236 ? 20.031 -30.344 -2.262 1 93.31 236 ARG A C 1
ATOM 1956 O O . ARG A 1 236 ? 20.5 -31.016 -3.182 1 93.31 236 ARG A O 1
ATOM 1963 N N . GLU A 1 237 ? 18.781 -29.719 -2.389 1 91.81 237 GLU A N 1
ATOM 1964 C CA . GLU A 1 237 ? 17.859 -29.938 -3.504 1 91.81 237 GLU A CA 1
ATOM 1965 C C . GLU A 1 237 ? 18.391 -29.312 -4.789 1 91.81 237 GLU A C 1
ATOM 1967 O O . GLU A 1 237 ? 17.969 -29.688 -5.887 1 91.81 237 GLU A O 1
ATOM 1972 N N . TRP A 1 238 ? 19.281 -28.328 -4.605 1 93.69 238 TRP A N 1
ATOM 1973 C CA . TRP A 1 238 ? 19.859 -27.766 -5.824 1 93.69 238 TRP A CA 1
ATOM 1974 C C . TRP A 1 238 ? 21.375 -27.922 -5.832 1 93.69 238 TRP A C 1
ATOM 1976 O O . TRP A 1 238 ? 22.078 -27.078 -6.406 1 93.69 238 TRP A O 1
ATOM 1986 N N . GLY A 1 239 ? 21.906 -28.828 -5.086 1 90.62 239 GLY A N 1
ATOM 1987 C CA . GLY A 1 239 ? 23.297 -29.25 -5.18 1 90.62 239 GLY A CA 1
ATOM 1988 C C . GLY A 1 239 ? 24.219 -28.422 -4.324 1 90.62 239 GLY A C 1
ATOM 1989 O O . GLY A 1 239 ? 25.438 -28.406 -4.551 1 90.62 239 GLY A O 1
ATOM 1990 N N . ASP A 1 240 ? 23.734 -27.641 -3.395 1 91.81 240 ASP A N 1
ATOM 1991 C CA . ASP A 1 240 ? 24.531 -26.844 -2.465 1 91.81 240 ASP A CA 1
ATOM 1992 C C . ASP A 1 240 ? 24.234 -27.219 -1.018 1 91.81 240 ASP A C 1
ATOM 1994 O O . ASP A 1 240 ? 23.5 -26.516 -0.329 1 91.81 240 ASP A O 1
ATOM 1998 N N . PRO A 1 241 ? 24.859 -28.203 -0.514 1 91.38 241 PRO A N 1
ATOM 1999 C CA . PRO A 1 241 ? 24.547 -28.688 0.831 1 91.38 241 PRO A CA 1
ATOM 2000 C C . PRO A 1 241 ? 24.906 -27.672 1.922 1 91.38 241 PRO A C 1
ATOM 2002 O O . PRO A 1 241 ? 24.469 -27.812 3.066 1 91.38 241 PRO A O 1
ATOM 2005 N N . THR A 1 242 ? 25.656 -26.719 1.567 1 92.06 242 THR A N 1
ATOM 2006 C CA . THR A 1 242 ? 26.062 -25.734 2.564 1 92.06 242 THR A CA 1
ATOM 2007 C C . THR A 1 242 ? 24.969 -24.672 2.748 1 92.06 242 THR A C 1
ATOM 2009 O O . THR A 1 242 ? 24.953 -23.953 3.752 1 92.06 242 THR A O 1
ATOM 2012 N N . ALA A 1 243 ? 24.109 -24.609 1.789 1 91.56 243 ALA A N 1
ATOM 2013 C CA . ALA A 1 243 ? 23.031 -23.625 1.875 1 91.56 243 ALA A CA 1
ATOM 2014 C C . ALA A 1 243 ? 21.875 -24.156 2.717 1 91.56 243 ALA A C 1
ATOM 2016 O O . ALA A 1 243 ? 21.344 -25.234 2.443 1 91.56 243 ALA A O 1
ATOM 2017 N N . LYS A 1 244 ? 21.5 -23.484 3.75 1 89.31 244 LYS A N 1
ATOM 2018 C CA . LYS A 1 244 ? 20.391 -23.891 4.609 1 89.31 244 LYS A CA 1
ATOM 2019 C C . LYS A 1 244 ? 19.047 -23.516 3.984 1 89.31 244 LYS A C 1
ATOM 2021 O O . LYS A 1 244 ? 18 -24.047 4.395 1 89.31 244 LYS A O 1
ATOM 2026 N N . GLY A 1 245 ? 19.016 -22.75 2.984 1 94.62 245 GLY A N 1
ATOM 2027 C CA . GLY A 1 245 ? 17.828 -22.266 2.301 1 94.62 245 GLY A CA 1
ATOM 2028 C C . GLY A 1 245 ? 18.125 -21.188 1.273 1 94.62 245 GLY A C 1
ATOM 2029 O O . GLY A 1 245 ? 19.188 -21.203 0.649 1 94.62 245 GLY A O 1
ATOM 2030 N N . CYS A 1 246 ? 17.172 -20.391 1.188 1 96.56 246 CYS A N 1
ATOM 2031 C CA . CYS A 1 246 ? 17.297 -19.391 0.135 1 96.56 246 CYS A CA 1
ATOM 2032 C C . CYS A 1 246 ? 18.125 -18.203 0.607 1 96.56 246 CYS A C 1
ATOM 2034 O O . CYS A 1 246 ? 18.531 -17.359 -0.199 1 96.56 246 CYS A O 1
ATOM 2036 N N . ASP A 1 247 ? 18.406 -18.141 1.888 1 93.69 247 ASP A N 1
ATOM 2037 C CA . ASP A 1 247 ? 19.141 -17.016 2.461 1 93.69 247 ASP A CA 1
ATOM 2038 C C . ASP A 1 247 ? 20.531 -16.891 1.84 1 93.69 247 ASP A C 1
ATOM 2040 O O . ASP A 1 247 ? 21.25 -17.875 1.74 1 93.69 247 ASP A O 1
ATOM 2044 N N . GLY A 1 248 ? 20.828 -15.711 1.407 1 92.56 248 GLY A N 1
ATOM 2045 C CA . GLY A 1 248 ? 22.156 -15.445 0.862 1 92.56 248 GLY A CA 1
ATOM 2046 C C . GLY A 1 248 ? 22.281 -15.812 -0.605 1 92.56 248 GLY A C 1
ATOM 2047 O O . GLY A 1 248 ? 23.328 -15.586 -1.219 1 92.56 248 GLY A O 1
ATOM 2048 N N . GLN A 1 249 ? 21.25 -16.406 -1.172 1 96.31 249 GLN A N 1
ATOM 2049 C CA . GLN A 1 249 ? 21.281 -16.734 -2.594 1 96.31 249 GLN A CA 1
ATOM 2050 C C . GLN A 1 249 ? 21.016 -15.492 -3.445 1 96.31 249 GLN A C 1
ATOM 2052 O O . GLN A 1 249 ? 20 -14.82 -3.27 1 96.31 249 GLN A O 1
ATOM 2057 N N . THR A 1 250 ? 21.875 -15.203 -4.445 1 96.56 250 THR A N 1
ATOM 2058 C CA . THR A 1 250 ? 21.766 -13.93 -5.145 1 96.56 250 THR A CA 1
ATOM 2059 C C . THR A 1 250 ? 21.688 -14.141 -6.652 1 96.56 250 THR A C 1
ATOM 2061 O O . THR A 1 250 ? 21.547 -13.188 -7.414 1 96.56 250 THR A O 1
ATOM 2064 N N . GLU A 1 251 ? 21.766 -15.422 -7.117 1 96.5 251 GLU A N 1
ATOM 2065 C CA . GLU A 1 251 ? 21.672 -15.734 -8.539 1 96.5 251 GLU A CA 1
ATOM 2066 C C . GLU A 1 251 ? 20.875 -17.016 -8.773 1 96.5 251 GLU A C 1
ATOM 2068 O O . GLU A 1 251 ? 20.859 -17.906 -7.922 1 96.5 251 GLU A O 1
ATOM 2073 N N . PRO A 1 252 ? 20.281 -17.078 -9.961 1 97.88 252 PRO A N 1
ATOM 2074 C CA . PRO A 1 252 ? 19.609 -18.344 -10.289 1 97.88 252 PRO A CA 1
ATOM 2075 C C . PRO A 1 252 ? 20.578 -19.484 -10.547 1 97.88 252 PRO A C 1
ATOM 2077 O O . PRO A 1 252 ? 21.781 -19.266 -10.641 1 97.88 252 PRO A O 1
ATOM 2080 N N . MET A 1 253 ? 20 -20.672 -10.578 1 95.88 253 MET A N 1
ATOM 2081 C CA . MET A 1 253 ? 20.766 -21.797 -11.094 1 95.88 253 MET A CA 1
ATOM 2082 C C . MET A 1 253 ? 21.031 -21.656 -12.586 1 95.88 253 MET A C 1
ATOM 2084 O O . MET A 1 253 ? 20.188 -21.109 -13.32 1 95.88 253 MET A O 1
ATOM 2088 N N . LYS A 1 254 ? 22.156 -22.219 -12.984 1 93 254 LYS A N 1
ATOM 2089 C CA . LYS A 1 254 ? 22.516 -22.141 -14.406 1 93 254 LYS A CA 1
ATOM 2090 C C . LYS A 1 254 ? 21.953 -23.328 -15.172 1 93 254 LYS A C 1
ATOM 2092 O O . LYS A 1 254 ? 21.938 -24.453 -14.672 1 93 254 LYS A O 1
ATOM 2097 N N . GLY A 1 255 ? 21.484 -23.016 -16.422 1 92.25 255 GLY A N 1
ATOM 2098 C CA . GLY A 1 255 ? 21.062 -24.109 -17.312 1 92.25 255 GLY A CA 1
ATOM 2099 C C . GLY A 1 255 ? 19.594 -24.469 -17.141 1 92.25 255 GLY A C 1
ATOM 2100 O O . GLY A 1 255 ? 18.891 -23.859 -16.328 1 92.25 255 GLY A O 1
ATOM 2101 N N . PRO A 1 256 ? 19.188 -25.453 -17.922 1 94.62 256 PRO A N 1
ATOM 2102 C CA . PRO A 1 256 ? 17.75 -25.766 -18.031 1 94.62 256 PRO A CA 1
ATOM 2103 C C . PRO A 1 256 ? 17.344 -26.922 -17.109 1 94.62 256 PRO A C 1
ATOM 2105 O O . PRO A 1 256 ? 16.188 -27.344 -17.141 1 94.62 256 PRO A O 1
ATOM 2108 N N . LYS A 1 257 ? 18.25 -27.422 -16.312 1 94.56 257 LYS A N 1
ATOM 2109 C CA . LYS A 1 257 ? 17.953 -28.609 -15.523 1 94.56 257 LYS A CA 1
ATOM 2110 C C . LYS A 1 257 ? 18.031 -28.312 -14.031 1 94.56 257 LYS A C 1
ATOM 2112 O O . LYS A 1 257 ? 18.906 -27.562 -13.586 1 94.56 257 LYS A O 1
ATOM 2117 N N . TYR A 1 258 ? 17.109 -28.797 -13.383 1 95.94 258 TYR A N 1
ATOM 2118 C CA . TYR A 1 258 ? 17.109 -28.766 -11.922 1 95.94 258 TYR A CA 1
ATOM 2119 C C . TYR A 1 258 ? 17.578 -30.094 -11.352 1 95.94 258 TYR A C 1
ATOM 2121 O O . TYR A 1 258 ? 17.047 -31.141 -11.711 1 95.94 258 TYR A O 1
ATOM 2129 N N . PRO A 1 259 ? 18.562 -30.078 -10.516 1 94.06 259 PRO A N 1
ATOM 2130 C CA . PRO A 1 259 ? 19.172 -31.328 -10.047 1 94.06 259 PRO A CA 1
ATOM 2131 C C . PRO A 1 259 ? 18.328 -32.031 -8.992 1 94.06 259 PRO A C 1
ATOM 2133 O O . PRO A 1 259 ? 18.547 -33.219 -8.711 1 94.06 259 PRO A O 1
ATOM 2136 N N . GLY A 1 260 ? 17.422 -31.391 -8.414 1 91.5 260 GLY A N 1
ATOM 2137 C CA . GLY A 1 260 ? 16.609 -31.969 -7.348 1 91.5 260 GLY A CA 1
ATOM 2138 C C . GLY A 1 260 ? 15.539 -32.906 -7.859 1 91.5 260 GLY A C 1
ATOM 2139 O O . GLY A 1 260 ? 15.477 -33.188 -9.055 1 91.5 260 GLY A O 1
ATOM 2140 N N . PRO A 1 261 ? 14.797 -33.469 -6.918 1 89.69 261 PRO A N 1
ATOM 2141 C CA . PRO A 1 261 ? 13.727 -34.406 -7.297 1 89.69 261 PRO A CA 1
ATOM 2142 C C . PRO A 1 261 ? 12.578 -33.688 -8.031 1 89.69 261 PRO A C 1
ATOM 2144 O O . PRO A 1 261 ? 12.453 -32.469 -7.973 1 89.69 261 PRO A O 1
ATOM 2147 N N . ALA A 1 262 ? 11.867 -34.562 -8.672 1 90.38 262 ALA A N 1
ATOM 2148 C CA . ALA A 1 262 ? 10.633 -34.094 -9.273 1 90.38 262 ALA A CA 1
ATOM 2149 C C . ALA A 1 262 ? 9.688 -33.531 -8.203 1 90.38 262 ALA A C 1
ATOM 2151 O O . ALA A 1 262 ? 9.703 -33.969 -7.059 1 90.38 262 ALA A O 1
ATOM 2152 N N . HIS A 1 263 ? 8.945 -32.562 -8.594 1 93.62 263 HIS A N 1
ATOM 2153 C CA . HIS A 1 263 ? 8.055 -31.906 -7.641 1 93.62 263 HIS A CA 1
ATOM 2154 C C . HIS A 1 263 ? 6.742 -32.656 -7.508 1 93.62 263 HIS A C 1
ATOM 2156 O O . HIS A 1 263 ? 5.977 -32.781 -8.469 1 93.62 263 HIS A O 1
ATOM 2162 N N . LEU A 1 264 ? 6.398 -33.156 -6.355 1 93.38 264 LEU A N 1
ATOM 2163 C CA . LEU A 1 264 ? 5.238 -34 -6.129 1 93.38 264 LEU A CA 1
ATOM 2164 C C . LEU A 1 264 ? 3.947 -33.25 -6.465 1 93.38 264 LEU A C 1
ATOM 2166 O O . LEU A 1 264 ? 3.043 -33.844 -7.078 1 93.38 264 LEU A O 1
ATOM 2170 N N . GLY A 1 265 ? 3.875 -32.062 -6.086 1 97 265 GLY A N 1
ATOM 2171 C CA . GLY A 1 265 ? 2.689 -31.266 -6.379 1 97 265 GLY A CA 1
ATOM 2172 C C . GLY A 1 265 ? 2.434 -31.094 -7.863 1 97 265 GLY A C 1
ATOM 2173 O O . GLY A 1 265 ? 1.285 -31.156 -8.312 1 97 265 GLY A O 1
ATOM 2174 N N . GLU A 1 266 ? 3.494 -30.922 -8.594 1 97.38 266 GLU A N 1
ATOM 2175 C CA . GLU A 1 266 ? 3.383 -30.766 -10.039 1 97.38 266 GLU A CA 1
ATOM 2176 C C . GLU A 1 266 ? 2.779 -32.031 -10.68 1 97.38 266 GLU A C 1
ATOM 2178 O O . GLU A 1 266 ? 1.932 -31.922 -11.57 1 97.38 266 GLU A O 1
ATOM 2183 N N . ALA A 1 267 ? 3.232 -33.156 -10.258 1 97.12 267 ALA A N 1
ATOM 2184 C CA . ALA A 1 267 ? 2.744 -34.438 -10.805 1 97.12 267 ALA A CA 1
ATOM 2185 C C . ALA A 1 267 ? 1.241 -34.594 -10.586 1 97.12 267 ALA A C 1
ATOM 2187 O O . ALA A 1 267 ? 0.514 -35 -11.484 1 97.12 267 ALA A O 1
ATOM 2188 N N . VAL A 1 268 ? 0.824 -34.25 -9.414 1 98.25 268 VAL A N 1
ATOM 2189 C CA . VAL A 1 268 ? -0.595 -34.375 -9.094 1 98.25 268 VAL A CA 1
ATOM 2190 C C . VAL A 1 268 ? -1.398 -33.406 -9.977 1 98.25 268 VAL A C 1
ATOM 2192 O O . VAL A 1 268 ? -2.398 -33.812 -10.578 1 98.25 268 VAL A O 1
ATOM 2195 N N . VAL A 1 269 ? -0.96 -32.156 -10.094 1 98.5 269 VAL A N 1
ATOM 2196 C CA . VAL A 1 269 ? -1.657 -31.141 -10.867 1 98.5 269 VAL A CA 1
ATOM 2197 C C . VAL A 1 269 ? -1.748 -31.578 -12.328 1 98.5 269 VAL A C 1
ATOM 2199 O O . VAL A 1 269 ? -2.822 -31.516 -12.93 1 98.5 269 VAL A O 1
ATOM 2202 N N . LYS A 1 270 ? -0.663 -32.062 -12.859 1 97.88 270 LYS A N 1
ATOM 2203 C CA . LYS A 1 270 ? -0.636 -32.5 -14.25 1 97.88 270 LYS A CA 1
ATOM 2204 C C . LYS A 1 270 ? -1.586 -33.656 -14.477 1 97.88 270 LYS A C 1
ATOM 2206 O O . LYS A 1 270 ? -2.305 -33.688 -15.477 1 97.88 270 LYS A O 1
ATOM 2211 N N . SER A 1 271 ? -1.527 -34.562 -13.57 1 98 271 SER A N 1
ATOM 2212 C CA . SER A 1 271 ? -2.387 -35.75 -13.672 1 98 271 SER A CA 1
ATOM 2213 C C . SER A 1 271 ? -3.859 -35.344 -13.695 1 98 271 SER A C 1
ATOM 2215 O O . SER A 1 271 ? -4.621 -35.844 -14.539 1 98 271 SER A O 1
ATOM 2217 N N . VAL A 1 272 ? -4.262 -34.5 -12.812 1 98.62 272 VAL A N 1
ATOM 2218 C CA . VAL A 1 272 ? -5.664 -34.094 -12.695 1 98.62 272 VAL A CA 1
ATOM 2219 C C . VAL A 1 272 ? -6.082 -33.281 -13.922 1 98.62 272 VAL A C 1
ATOM 2221 O O . VAL A 1 272 ? -7.125 -33.562 -14.516 1 98.62 272 VAL A O 1
ATOM 2224 N N . ILE A 1 273 ? -5.285 -32.344 -14.297 1 98.38 273 ILE A N 1
ATOM 2225 C CA . ILE A 1 273 ? -5.629 -31.453 -15.414 1 98.38 273 ILE A CA 1
ATOM 2226 C C . ILE A 1 273 ? -5.75 -32.281 -16.703 1 98.38 273 ILE A C 1
ATOM 2228 O O . ILE A 1 273 ? -6.66 -32.062 -17.5 1 98.38 273 ILE A O 1
ATOM 2232 N N . SER A 1 274 ? -4.879 -33.281 -16.891 1 96.94 274 SER A N 1
ATOM 2233 C CA . SER A 1 274 ? -4.887 -34.125 -18.078 1 96.94 274 SER A CA 1
ATOM 2234 C C . SER A 1 274 ? -6.141 -35 -18.125 1 96.94 274 SER A C 1
ATOM 2236 O O . SER A 1 274 ? -6.527 -35.469 -19.203 1 96.94 274 SER A O 1
ATOM 2238 N N . SER A 1 275 ? -6.773 -35.188 -17.031 1 97 275 SER A N 1
ATOM 2239 C CA . SER A 1 275 ? -7.941 -36.062 -16.969 1 97 275 SER A CA 1
ATOM 2240 C C . SER A 1 275 ? -9.227 -35.281 -17.203 1 97 275 SER A C 1
ATOM 2242 O O . SER A 1 275 ? -10.297 -35.875 -17.359 1 97 275 SER A O 1
ATOM 2244 N N . MET A 1 276 ? -9.156 -34 -17.234 1 97.06 276 MET A N 1
ATOM 2245 C CA . MET A 1 276 ? -10.336 -33.156 -17.484 1 97.06 276 MET A CA 1
ATOM 2246 C C . MET A 1 276 ? -10.828 -33.312 -18.906 1 97.06 276 MET A C 1
ATOM 2248 O O . MET A 1 276 ? -10.023 -33.469 -19.844 1 97.06 276 MET A O 1
ATOM 2252 N N . ALA A 1 277 ? -12.148 -33.312 -19.109 1 94.56 277 ALA A N 1
ATOM 2253 C CA . ALA A 1 277 ? -12.711 -33.312 -20.453 1 94.56 277 ALA A CA 1
ATOM 2254 C C . ALA A 1 277 ? -12.242 -32.094 -21.25 1 94.56 277 ALA A C 1
ATOM 2256 O O . ALA A 1 277 ? -11.82 -32.25 -22.406 1 94.56 277 ALA A O 1
ATOM 2257 N N . LYS A 1 278 ? -12.375 -30.984 -20.688 1 94.94 278 LYS A N 1
ATOM 2258 C CA . LYS A 1 278 ? -11.773 -29.75 -21.188 1 94.94 278 LYS A CA 1
ATOM 2259 C C . LYS A 1 278 ? -10.711 -29.234 -20.234 1 94.94 278 LYS A C 1
ATOM 2261 O O . LYS A 1 278 ? -11.031 -28.547 -19.25 1 94.94 278 LYS A O 1
ATOM 2266 N N . PRO A 1 279 ? -9.516 -29.484 -20.531 1 96.81 279 PRO A N 1
ATOM 2267 C CA . PRO A 1 279 ? -8.445 -29.172 -19.578 1 96.81 279 PRO A CA 1
ATOM 2268 C C . PRO A 1 279 ? -8.219 -27.672 -19.406 1 96.81 279 PRO A C 1
ATOM 2270 O O . PRO A 1 279 ? -8.312 -26.922 -20.391 1 96.81 279 PRO A O 1
ATOM 2273 N N . ALA A 1 280 ? -8.031 -27.234 -18.219 1 98.19 280 ALA A N 1
ATOM 2274 C CA . ALA A 1 280 ? -7.496 -25.891 -17.969 1 98.19 280 ALA A CA 1
ATOM 2275 C C . ALA A 1 280 ? -6.105 -25.734 -18.578 1 98.19 280 ALA A C 1
ATOM 2277 O O . ALA A 1 280 ? -5.367 -26.719 -18.719 1 98.19 280 ALA A O 1
ATOM 2278 N N . TYR A 1 281 ? -5.809 -24.547 -19 1 97.88 281 TYR A N 1
ATOM 2279 C CA . TYR A 1 281 ? -4.449 -24.297 -19.469 1 97.88 281 TYR A CA 1
ATOM 2280 C C . TYR A 1 281 ? -3.475 -24.234 -18.297 1 97.88 281 TYR A C 1
ATOM 2282 O O . TYR A 1 281 ? -3.59 -23.375 -17.422 1 97.88 281 TYR A O 1
ATOM 2290 N N . LEU A 1 282 ? -2.535 -25.141 -18.266 1 98.31 282 LEU A N 1
ATOM 2291 C CA . LEU A 1 282 ? -1.569 -25.203 -17.172 1 98.31 282 LEU A CA 1
ATOM 2292 C C . LEU A 1 282 ? -0.378 -24.297 -17.453 1 98.31 282 LEU A C 1
ATOM 2294 O O . LEU A 1 282 ? 0.332 -24.469 -18.438 1 98.31 282 LEU A O 1
ATOM 2298 N N . LEU A 1 283 ? -0.177 -23.266 -16.625 1 98.38 283 LEU A N 1
ATOM 2299 C CA . LEU A 1 283 ? 1.096 -22.547 -16.594 1 98.38 283 LEU A CA 1
ATOM 2300 C C . LEU A 1 283 ? 2.143 -23.344 -15.82 1 98.38 283 LEU A C 1
ATOM 2302 O O . LEU A 1 283 ? 2.334 -23.141 -14.625 1 98.38 283 LEU A O 1
ATOM 2306 N N . ASP A 1 284 ? 2.842 -24.172 -16.531 1 97.31 284 ASP A N 1
ATOM 2307 C CA . ASP A 1 284 ? 3.76 -25.125 -15.922 1 97.31 284 ASP A CA 1
ATOM 2308 C C . ASP A 1 284 ? 5.023 -24.438 -15.422 1 97.31 284 ASP A C 1
ATOM 2310 O O . ASP A 1 284 ? 6.113 -24.672 -15.938 1 97.31 284 ASP A O 1
ATOM 2314 N N . ILE A 1 285 ? 4.898 -23.719 -14.312 1 98.12 285 ILE A N 1
ATOM 2315 C CA . ILE A 1 285 ? 5.926 -22.797 -13.859 1 98.12 285 ILE A CA 1
ATOM 2316 C C . ILE A 1 285 ? 6.879 -23.5 -12.906 1 98.12 285 ILE A C 1
ATOM 2318 O O . ILE A 1 285 ? 7.785 -22.875 -12.344 1 98.12 285 ILE A O 1
ATOM 2322 N N . THR A 1 286 ? 6.762 -24.766 -12.664 1 98.06 286 THR A N 1
ATOM 2323 C CA . THR A 1 286 ? 7.512 -25.438 -11.617 1 98.06 286 THR A CA 1
ATOM 2324 C C . THR A 1 286 ? 9.008 -25.375 -11.898 1 98.06 286 THR A C 1
ATOM 2326 O O . THR A 1 286 ? 9.789 -24.938 -11.047 1 98.06 286 THR A O 1
ATOM 2329 N N . LEU A 1 287 ? 9.414 -25.719 -13.062 1 97.25 287 LEU A N 1
ATOM 2330 C CA . LEU A 1 287 ? 10.836 -25.766 -13.375 1 97.25 287 LEU A CA 1
ATOM 2331 C C . LEU A 1 287 ? 11.453 -24.375 -13.258 1 97.25 287 LEU A C 1
ATOM 2333 O O . LEU A 1 287 ? 12.484 -24.203 -12.602 1 97.25 287 LEU A O 1
ATOM 2337 N N . LEU A 1 288 ? 10.859 -23.391 -13.906 1 98.06 288 LEU A N 1
ATOM 2338 C CA . LEU A 1 288 ? 11.484 -22.078 -13.898 1 98.06 288 LEU A CA 1
ATOM 2339 C C . LEU A 1 288 ? 11.547 -21.516 -12.484 1 98.06 288 LEU A C 1
ATOM 2341 O O . LEU A 1 288 ? 12.445 -20.719 -12.156 1 98.06 288 LEU A O 1
ATOM 2345 N N . THR A 1 289 ? 10.641 -21.875 -11.555 1 98.44 289 THR A N 1
ATOM 2346 C CA . THR A 1 289 ? 10.719 -21.422 -10.172 1 98.44 289 THR A CA 1
ATOM 2347 C C . THR A 1 289 ? 11.781 -22.203 -9.406 1 98.44 289 THR A C 1
ATOM 2349 O O . THR A 1 289 ? 12.477 -21.656 -8.547 1 98.44 289 THR A O 1
ATOM 2352 N N . GLN A 1 290 ? 11.922 -23.5 -9.727 1 97.81 290 GLN A N 1
ATOM 2353 C CA . GLN A 1 290 ? 12.953 -24.312 -9.094 1 97.81 290 GLN A CA 1
ATOM 2354 C C . GLN A 1 290 ? 14.336 -23.719 -9.328 1 97.81 290 GLN A C 1
ATOM 2356 O O . GLN A 1 290 ? 15.211 -23.797 -8.461 1 97.81 290 GLN A O 1
ATOM 2361 N N . LEU A 1 291 ? 14.539 -23.125 -10.406 1 98.19 291 LEU A N 1
ATOM 2362 C CA . LEU A 1 291 ? 15.852 -22.625 -10.82 1 98.19 291 LEU A CA 1
ATOM 2363 C C . LEU A 1 291 ? 16.156 -21.281 -10.172 1 98.19 291 LEU A C 1
ATOM 2365 O O . LEU A 1 291 ? 17.266 -20.766 -10.312 1 98.19 291 LEU A O 1
ATOM 2369 N N . ARG A 1 292 ? 15.242 -20.688 -9.398 1 98.31 292 ARG A N 1
ATOM 2370 C CA . ARG A 1 292 ? 15.406 -19.344 -8.852 1 98.31 292 ARG A CA 1
ATOM 2371 C C . ARG A 1 292 ? 15.477 -19.375 -7.328 1 98.31 292 ARG A C 1
ATOM 2373 O O . ARG A 1 292 ? 14.742 -18.656 -6.652 1 98.31 292 ARG A O 1
ATOM 2380 N N . ARG A 1 293 ? 16.469 -20.125 -6.855 1 97.62 293 ARG A N 1
ATOM 2381 C CA . ARG A 1 293 ? 16.688 -20.172 -5.414 1 97.62 293 ARG A CA 1
ATOM 2382 C C . ARG A 1 293 ? 16.953 -18.781 -4.848 1 97.62 293 ARG A C 1
ATOM 2384 O O . ARG A 1 293 ? 16.797 -18.547 -3.646 1 97.62 293 ARG A O 1
ATOM 2391 N N . ASP A 1 294 ? 17.219 -17.797 -5.699 1 97.88 294 ASP A N 1
ATOM 2392 C CA . ASP A 1 294 ? 17.641 -16.438 -5.352 1 97.88 294 ASP A CA 1
ATOM 2393 C C . ASP A 1 294 ? 16.438 -15.5 -5.289 1 97.88 294 ASP A C 1
ATOM 2395 O O . ASP A 1 294 ? 16.562 -14.375 -4.797 1 97.88 294 ASP A O 1
ATOM 2399 N N . GLY A 1 295 ? 15.289 -15.867 -5.754 1 98.12 295 GLY A N 1
ATOM 2400 C CA . GLY A 1 295 ? 14.219 -14.922 -6.023 1 98.12 295 GLY A CA 1
ATOM 2401 C C . GLY A 1 295 ? 13.281 -14.727 -4.844 1 98.12 295 GLY A C 1
ATOM 2402 O O . GLY A 1 295 ? 12.211 -14.125 -4.984 1 98.12 295 GLY A O 1
ATOM 2403 N N . HIS A 1 296 ? 13.672 -15.18 -3.625 1 98.31 296 HIS A N 1
ATOM 2404 C CA . HIS A 1 296 ? 12.797 -15.156 -2.457 1 98.31 296 HIS A CA 1
ATOM 2405 C C . HIS A 1 296 ? 13.086 -13.945 -1.575 1 98.31 296 HIS A C 1
ATOM 2407 O O . HIS A 1 296 ? 14.18 -13.375 -1.636 1 98.31 296 HIS A O 1
ATOM 2413 N N . PRO A 1 297 ? 12.062 -13.602 -0.737 1 96.5 297 PRO A N 1
ATOM 2414 C CA . PRO A 1 297 ? 12.305 -12.523 0.227 1 96.5 297 PRO A CA 1
ATOM 2415 C C . PRO A 1 297 ? 13.375 -12.883 1.257 1 96.5 297 PRO A C 1
ATOM 2417 O O . PRO A 1 297 ? 14.125 -12.008 1.693 1 96.5 297 PRO A O 1
ATOM 2420 N N . SER A 1 298 ? 13.383 -14.203 1.577 1 95.88 298 SER A N 1
ATOM 2421 C CA . SER A 1 298 ? 14.25 -14.625 2.674 1 95.88 298 SER A CA 1
ATOM 2422 C C . SER A 1 298 ? 14.016 -13.773 3.92 1 95.88 298 SER A C 1
ATOM 2424 O O . SER A 1 298 ? 12.883 -13.641 4.379 1 95.88 298 SER A O 1
ATOM 2426 N N . VAL A 1 299 ? 15.078 -13.078 4.484 1 92.38 299 VAL A N 1
ATOM 2427 C CA . VAL A 1 299 ? 14.953 -12.328 5.727 1 92.38 299 VAL A CA 1
ATOM 2428 C C . VAL A 1 299 ? 14.398 -10.938 5.434 1 92.38 299 VAL A C 1
ATOM 2430 O O . VAL A 1 299 ? 14.086 -10.18 6.359 1 92.38 299 VAL A O 1
ATOM 2433 N N . TYR A 1 300 ? 14.188 -10.555 4.215 1 90.69 300 TYR A N 1
ATOM 2434 C CA . TYR A 1 300 ? 13.75 -9.219 3.828 1 90.69 300 TYR A CA 1
ATOM 2435 C C . TYR A 1 300 ? 12.242 -9.18 3.617 1 90.69 300 TYR A C 1
ATOM 2437 O O . TYR A 1 300 ? 11.773 -8.742 2.564 1 90.69 300 TYR A O 1
ATOM 2445 N N . THR A 1 301 ? 11.547 -9.578 4.637 1 90.25 301 THR A N 1
ATOM 2446 C CA . THR A 1 301 ? 10.094 -9.648 4.605 1 90.25 301 THR A CA 1
ATOM 2447 C C . THR A 1 301 ? 9.469 -8.422 5.258 1 90.25 301 THR A C 1
ATOM 2449 O O . THR A 1 301 ? 8.266 -8.203 5.16 1 90.25 301 THR A O 1
ATOM 2452 N N . GLY A 1 302 ? 10.297 -7.645 5.883 1 80.81 302 GLY A N 1
ATOM 2453 C CA . GLY A 1 302 ? 9.805 -6.516 6.66 1 80.81 302 GLY A CA 1
ATOM 2454 C C . GLY A 1 302 ? 9.336 -6.906 8.047 1 80.81 302 GLY A C 1
ATOM 2455 O O . GLY A 1 302 ? 8.875 -6.059 8.812 1 80.81 302 GLY A O 1
ATOM 2456 N N . ARG A 1 303 ? 9.453 -8.18 8.453 1 77.56 303 ARG A N 1
ATOM 2457 C CA . ARG A 1 303 ? 8.961 -8.664 9.734 1 77.56 303 ARG A CA 1
ATOM 2458 C C . ARG A 1 303 ? 10.109 -9.062 10.656 1 77.56 303 ARG A C 1
ATOM 2460 O O . ARG A 1 303 ? 9.914 -9.773 11.633 1 77.56 303 ARG A O 1
ATOM 2467 N N . GLY A 1 304 ? 11.242 -8.586 10.32 1 74.56 304 GLY A N 1
ATOM 2468 C CA . GLY A 1 304 ? 12.406 -8.953 11.117 1 74.56 304 GLY A CA 1
ATOM 2469 C C . GLY A 1 304 ? 13.148 -10.156 10.57 1 74.56 304 GLY A C 1
ATOM 2470 O O . GLY A 1 304 ? 12.586 -10.938 9.805 1 74.56 304 GLY A O 1
ATOM 2471 N N . SER A 1 305 ? 14.297 -10.359 11.008 1 73.12 305 SER A N 1
ATOM 2472 C CA . SER A 1 305 ? 15.211 -11.344 10.43 1 73.12 305 SER A CA 1
ATOM 2473 C C . SER A 1 305 ? 14.805 -12.766 10.797 1 73.12 305 SER A C 1
ATOM 2475 O O . SER A 1 305 ? 15.195 -13.727 10.133 1 73.12 305 SER A O 1
ATOM 2477 N N . ALA A 1 306 ? 14.039 -12.844 11.758 1 77.69 306 ALA A N 1
ATOM 2478 C CA . ALA A 1 306 ? 13.625 -14.18 12.195 1 77.69 306 ALA A CA 1
ATOM 2479 C C . ALA A 1 306 ? 12.617 -14.781 11.227 1 77.69 306 ALA A C 1
ATOM 2481 O O . ALA A 1 306 ? 12.383 -15.992 11.234 1 77.69 306 ALA A O 1
ATOM 2482 N N . PHE A 1 307 ? 12.094 -14.023 10.414 1 83.06 307 PHE A N 1
ATOM 2483 C CA . PHE A 1 307 ? 11.125 -14.492 9.438 1 83.06 307 PHE A CA 1
ATOM 2484 C C . PHE A 1 307 ? 11.797 -14.742 8.086 1 83.06 307 PHE A C 1
ATOM 2486 O O . PHE A 1 307 ? 11.977 -13.82 7.297 1 83.06 307 PHE A O 1
ATOM 2493 N N . ASP A 1 308 ? 12.133 -15.992 7.867 1 91.62 308 ASP A N 1
ATOM 2494 C CA . ASP A 1 308 ? 12.797 -16.406 6.637 1 91.62 308 ASP A CA 1
ATOM 2495 C C . ASP A 1 308 ? 11.797 -17.031 5.656 1 91.62 308 ASP A C 1
ATOM 2497 O O . ASP A 1 308 ? 11.305 -18.141 5.879 1 91.62 308 ASP A O 1
ATOM 2501 N N . ASP A 1 309 ? 11.523 -16.266 4.602 1 95.81 309 ASP A N 1
ATOM 2502 C CA . ASP A 1 309 ? 10.523 -16.703 3.631 1 95.81 309 ASP A CA 1
ATOM 2503 C C . ASP A 1 309 ? 11.18 -17.203 2.352 1 95.81 309 ASP A C 1
ATOM 2505 O O . ASP A 1 309 ? 11.586 -16.422 1.497 1 95.81 309 ASP A O 1
ATOM 2509 N N . CYS A 1 310 ? 11.133 -18.516 2.143 1 97.06 310 CYS A N 1
ATOM 2510 C CA . CYS A 1 310 ? 11.695 -19.141 0.952 1 97.06 310 CYS A CA 1
ATOM 2511 C C . CYS A 1 310 ? 10.609 -19.828 0.132 1 97.06 310 CYS A C 1
ATOM 2513 O O . CYS A 1 310 ? 10.883 -20.766 -0.625 1 97.06 310 CYS A O 1
ATOM 2515 N N . SER A 1 311 ? 9.398 -19.359 0.357 1 96.62 311 SER A N 1
ATOM 2516 C CA . SER A 1 311 ? 8.273 -19.938 -0.362 1 96.62 311 SER A CA 1
ATOM 2517 C C . SER A 1 311 ? 7.617 -18.922 -1.289 1 96.62 311 SER A C 1
ATOM 2519 O O . SER A 1 311 ? 7.074 -19.281 -2.336 1 96.62 311 SER A O 1
ATOM 2521 N N . HIS A 1 312 ? 7.652 -17.625 -0.869 1 97.75 312 HIS A N 1
ATOM 2522 C CA . HIS A 1 312 ? 7.098 -16.547 -1.689 1 97.75 312 HIS A CA 1
ATOM 2523 C C . HIS A 1 312 ? 8.188 -15.852 -2.502 1 97.75 312 HIS A C 1
ATOM 2525 O O . HIS A 1 312 ? 9.352 -16.25 -2.451 1 97.75 312 HIS A O 1
ATOM 2531 N N . TRP A 1 313 ? 7.758 -14.938 -3.27 1 98.44 313 TRP A N 1
ATOM 2532 C CA . TRP A 1 313 ? 8.695 -14.367 -4.23 1 98.44 313 TRP A CA 1
ATOM 2533 C C . TRP A 1 313 ? 8.727 -12.844 -4.121 1 98.44 313 TRP A C 1
ATOM 2535 O O . TRP A 1 313 ? 7.688 -12.211 -3.936 1 98.44 313 TRP A O 1
ATOM 2545 N N . CYS A 1 314 ? 9.914 -12.297 -4.344 1 97.69 314 CYS A N 1
ATOM 2546 C CA . CYS A 1 314 ? 10.047 -10.844 -4.43 1 97.69 314 CYS A CA 1
ATOM 2547 C C . CYS A 1 314 ? 9.312 -10.305 -5.648 1 97.69 314 CYS A C 1
ATOM 2549 O O . CYS A 1 314 ? 9.242 -10.961 -6.688 1 97.69 314 CYS A O 1
ATOM 2551 N N . LEU A 1 315 ? 8.82 -9.102 -5.496 1 97.38 315 LEU A N 1
ATOM 2552 C CA . LEU A 1 315 ? 8.328 -8.312 -6.617 1 97.38 315 LEU A CA 1
ATOM 2553 C C . LEU A 1 315 ? 9.094 -6.996 -6.73 1 97.38 315 LEU A C 1
ATOM 2555 O O . LEU A 1 315 ? 9.297 -6.305 -5.73 1 97.38 315 LEU A O 1
ATOM 2559 N N . ALA A 1 316 ? 9.578 -6.598 -7.902 1 97.38 316 ALA A N 1
ATOM 2560 C CA . ALA A 1 316 ? 9.547 -7.379 -9.141 1 97.38 316 ALA A CA 1
ATOM 2561 C C . ALA A 1 316 ? 10.32 -8.68 -8.984 1 97.38 316 ALA A C 1
ATOM 2563 O O . ALA A 1 316 ? 11.164 -8.812 -8.086 1 97.38 316 ALA A O 1
ATOM 2564 N N . GLY A 1 317 ? 9.93 -9.68 -9.875 1 97.94 317 GLY A N 1
ATOM 2565 C CA . GLY A 1 317 ? 10.641 -10.945 -9.797 1 97.94 317 GLY A CA 1
ATOM 2566 C C . GLY A 1 317 ? 9.945 -12.07 -10.547 1 97.94 317 GLY A C 1
ATOM 2567 O O . GLY A 1 317 ? 9.344 -11.836 -11.602 1 97.94 317 GLY A O 1
ATOM 2568 N N . VAL A 1 318 ? 10.031 -13.242 -10.047 1 98.56 318 VAL A N 1
ATOM 2569 C CA . VAL A 1 318 ? 9.68 -14.484 -10.719 1 98.56 318 VAL A CA 1
ATOM 2570 C C . VAL A 1 318 ? 8.203 -14.461 -11.117 1 98.56 318 VAL A C 1
ATOM 2572 O O . VAL A 1 318 ? 7.852 -14.844 -12.234 1 98.56 318 VAL A O 1
ATOM 2575 N N . PRO A 1 319 ? 7.277 -13.938 -10.266 1 98.69 319 PRO A N 1
ATOM 2576 C CA . PRO A 1 319 ? 5.863 -13.945 -10.656 1 98.69 319 PRO A CA 1
ATOM 2577 C C . PRO A 1 319 ? 5.59 -13.078 -11.883 1 98.69 319 PRO A C 1
ATOM 2579 O O . PRO A 1 319 ? 4.582 -13.266 -12.57 1 98.69 319 PRO A O 1
ATOM 2582 N N . ASP A 1 320 ? 6.461 -12.117 -12.156 1 98.62 320 ASP A N 1
ATOM 2583 C CA . ASP A 1 320 ? 6.312 -11.336 -13.383 1 98.62 320 ASP A CA 1
ATOM 2584 C C . ASP A 1 320 ? 6.441 -12.227 -14.617 1 98.62 320 ASP A C 1
ATOM 2586 O O . ASP A 1 320 ? 5.754 -12.008 -15.617 1 98.62 320 ASP A O 1
ATOM 2590 N N . THR A 1 321 ? 7.301 -13.203 -14.5 1 98.56 321 THR A N 1
ATOM 2591 C CA . THR A 1 321 ? 7.465 -14.148 -15.594 1 98.56 321 THR A CA 1
ATOM 2592 C C . THR A 1 321 ? 6.238 -15.047 -15.727 1 98.56 321 THR A C 1
ATOM 2594 O O . THR A 1 321 ? 5.848 -15.422 -16.828 1 98.56 321 THR A O 1
ATOM 2597 N N . TRP A 1 322 ? 5.598 -15.422 -14.562 1 98.81 322 TRP A N 1
ATOM 2598 C CA . TRP A 1 322 ? 4.332 -16.156 -14.633 1 98.81 322 TRP A CA 1
ATOM 2599 C C . TRP A 1 322 ? 3.314 -15.383 -15.477 1 98.81 322 TRP A C 1
ATOM 2601 O O . TRP A 1 322 ? 2.637 -15.969 -16.328 1 98.81 322 TRP A O 1
ATOM 2611 N N . ASN A 1 323 ? 3.268 -14.078 -15.25 1 98.81 323 ASN A N 1
ATOM 2612 C CA . ASN A 1 323 ? 2.301 -13.234 -15.953 1 98.81 323 ASN A CA 1
ATOM 2613 C C . ASN A 1 323 ? 2.699 -13.023 -17.406 1 98.81 323 ASN A C 1
ATOM 2615 O O . ASN A 1 323 ? 1.838 -12.875 -18.281 1 98.81 323 ASN A O 1
ATOM 2619 N N . GLN A 1 324 ? 4.004 -13.062 -17.656 1 98.56 324 GLN A N 1
ATOM 2620 C CA . GLN A 1 324 ? 4.441 -13.039 -19.062 1 98.56 324 GLN A CA 1
ATOM 2621 C C . GLN A 1 324 ? 3.99 -14.297 -19.797 1 98.56 324 GLN A C 1
ATOM 2623 O O . GLN A 1 324 ? 3.559 -14.219 -20.953 1 98.56 324 GLN A O 1
ATOM 2628 N N . LEU A 1 325 ? 4.121 -15.375 -19.172 1 98.44 325 LEU A N 1
ATOM 2629 C CA . LEU A 1 325 ? 3.658 -16.641 -19.75 1 98.44 325 LEU A CA 1
ATOM 2630 C C . LEU A 1 325 ? 2.145 -16.625 -19.938 1 98.44 325 LEU A C 1
ATOM 2632 O O . LEU A 1 325 ? 1.638 -17.094 -20.969 1 98.44 325 LEU A O 1
ATOM 2636 N N . LEU A 1 326 ? 1.408 -16.094 -18.969 1 98.62 326 LEU A N 1
ATOM 2637 C CA . LEU A 1 326 ? -0.036 -15.922 -19.094 1 98.62 326 LEU A CA 1
ATOM 2638 C C . LEU A 1 326 ? -0.384 -15.07 -20.297 1 98.62 326 LEU A C 1
ATOM 2640 O O . LEU A 1 326 ? -1.22 -15.453 -21.125 1 98.62 326 LEU A O 1
ATOM 2644 N N . TYR A 1 327 ? 0.286 -13.945 -20.422 1 98.5 327 TYR A N 1
ATOM 2645 C CA . TYR A 1 327 ? 0.086 -13.039 -21.547 1 98.5 327 TYR A CA 1
ATOM 2646 C C . TYR A 1 327 ? 0.349 -13.742 -22.875 1 98.5 327 TYR A C 1
ATOM 2648 O O . TYR A 1 327 ? -0.413 -13.586 -23.828 1 98.5 327 TYR A O 1
ATOM 2656 N N . THR A 1 328 ? 1.4 -14.477 -22.891 1 97.5 328 THR A N 1
ATOM 2657 C CA . THR A 1 328 ? 1.773 -15.211 -24.109 1 97.5 328 THR A CA 1
ATOM 2658 C C . THR A 1 328 ? 0.667 -16.172 -24.516 1 97.5 328 THR A C 1
ATOM 2660 O O . THR A 1 328 ? 0.385 -16.344 -25.703 1 97.5 328 THR A O 1
ATOM 2663 N N . ALA A 1 329 ? 0.008 -16.812 -23.578 1 96.38 329 ALA A N 1
ATOM 2664 C CA . ALA A 1 329 ? -1.077 -17.75 -23.844 1 96.38 329 ALA A CA 1
ATOM 2665 C C . ALA A 1 329 ? -2.295 -17.031 -24.422 1 96.38 329 ALA A C 1
ATOM 2667 O O . ALA A 1 329 ? -3.189 -17.656 -24.984 1 96.38 329 ALA A O 1
ATOM 2668 N N . LEU A 1 330 ? -2.342 -15.734 -24.266 1 96.25 330 LEU A N 1
ATOM 2669 C CA . LEU A 1 330 ? -3.516 -14.961 -24.656 1 96.25 330 LEU A CA 1
ATOM 2670 C C . LEU A 1 330 ? -3.334 -14.352 -26.047 1 96.25 330 LEU A C 1
ATOM 2672 O O . LEU A 1 330 ? -4.289 -13.836 -26.625 1 96.25 330 LEU A O 1
ATOM 2676 N N . ILE A 1 331 ? -2.137 -14.32 -26.609 1 92.69 331 ILE A N 1
ATOM 2677 C CA . ILE A 1 331 ? -1.88 -13.711 -27.906 1 92.69 331 ILE A CA 1
ATOM 2678 C C . ILE A 1 331 ? -1.613 -14.797 -28.938 1 92.69 331 ILE A C 1
ATOM 2680 O O . ILE A 1 331 ? -1.2 -15.906 -28.594 1 92.69 331 ILE A O 1
ATOM 2684 N N . THR B 1 1 ? -9.898 36.438 20 1 21.2 1 THR B N 1
ATOM 2685 C CA . THR B 1 1 ? -10.633 35.594 19.062 1 21.2 1 THR B CA 1
ATOM 2686 C C . THR B 1 1 ? -9.875 34.312 18.766 1 21.2 1 THR B C 1
ATOM 2688 O O . THR B 1 1 ? -10.211 33.594 17.844 1 21.2 1 THR B O 1
ATOM 2691 N N . GLU B 1 2 ? -8.617 34.25 19.406 1 32.22 2 GLU B N 1
ATOM 2692 C CA . GLU B 1 2 ? -7.781 33.5 20.328 1 32.22 2 GLU B CA 1
ATOM 2693 C C . GLU B 1 2 ? -8.625 32.625 21.266 1 32.22 2 GLU B C 1
ATOM 2695 O O . GLU B 1 2 ? -8.094 31.938 22.125 1 32.22 2 GLU B O 1
ATOM 2700 N N . GLN B 1 3 ? -9.875 32.906 21.391 1 35.69 3 GLN B N 1
ATOM 2701 C CA . GLN B 1 3 ? -10.875 32.344 22.297 1 35.69 3 GLN B CA 1
ATOM 2702 C C . GLN B 1 3 ? -11.078 30.859 22.031 1 35.69 3 GLN B C 1
ATOM 2704 O O . GLN B 1 3 ? -11.273 30.078 22.969 1 35.69 3 GLN B O 1
ATOM 2709 N N . LYS B 1 4 ? -11.477 30.5 20.719 1 42.91 4 LYS B N 1
ATOM 2710 C CA . LYS B 1 4 ? -11.992 29.156 20.422 1 42.91 4 LYS B CA 1
ATOM 2711 C C . LYS B 1 4 ? -10.875 28.125 20.484 1 42.91 4 LYS B C 1
ATOM 2713 O O . LYS B 1 4 ? -11.109 26.938 20.234 1 42.91 4 LYS B O 1
ATOM 2718 N N . GLN B 1 5 ? -9.641 28.422 20.438 1 44.28 5 GLN B N 1
ATOM 2719 C CA . GLN B 1 5 ? -8.555 27.469 20.641 1 44.28 5 GLN B CA 1
ATOM 2720 C C . GLN B 1 5 ? -8.469 27.047 22.109 1 44.28 5 GLN B C 1
ATOM 2722 O O . GLN B 1 5 ? -7.73 26.125 22.438 1 44.28 5 GLN B O 1
ATOM 2727 N N . ARG B 1 6 ? -8.742 27.969 23.109 1 42.75 6 ARG B N 1
ATOM 2728 C CA . ARG B 1 6 ? -8.805 27.609 24.531 1 42.75 6 ARG B CA 1
ATOM 2729 C C . ARG B 1 6 ? -10.133 26.922 24.859 1 42.75 6 ARG B C 1
ATOM 2731 O O . ARG B 1 6 ? -11.203 27.453 24.547 1 42.75 6 ARG B O 1
ATOM 2738 N N . HIS B 1 7 ? -10.172 25.594 24.859 1 50.59 7 HIS B N 1
ATOM 2739 C CA . HIS B 1 7 ? -11.383 24.938 25.359 1 50.59 7 HIS B CA 1
ATOM 2740 C C . HIS B 1 7 ? -11.883 25.594 26.641 1 50.59 7 HIS B C 1
ATOM 2742 O O . HIS B 1 7 ? -11.141 26.328 27.281 1 50.59 7 HIS B O 1
ATOM 2748 N N . LYS B 1 8 ? -13.102 25.156 27.172 1 49.28 8 LYS B N 1
ATOM 2749 C CA . LYS B 1 8 ? -13.914 25.625 28.281 1 49.28 8 LYS B CA 1
ATOM 2750 C C . LYS B 1 8 ? -13.039 26.016 29.469 1 49.28 8 LYS B C 1
ATOM 2752 O O . LYS B 1 8 ? -13.289 27.016 30.141 1 49.28 8 LYS B O 1
ATOM 2757 N N . ASN B 1 9 ? -12.156 25.172 30.047 1 49.88 9 ASN B N 1
ATOM 2758 C CA . ASN B 1 9 ? -11.547 25.406 31.359 1 49.88 9 ASN B CA 1
ATOM 2759 C C . ASN B 1 9 ? -10.172 26.062 31.219 1 49.88 9 ASN B C 1
ATOM 2761 O O . ASN B 1 9 ? -9.383 26.047 32.156 1 49.88 9 ASN B O 1
ATOM 2765 N N . GLY B 1 10 ? -9.758 26.766 30.016 1 64.94 10 GLY B N 1
ATOM 2766 C CA . GLY B 1 10 ? -8.516 27.5 29.922 1 64.94 10 GLY B CA 1
ATOM 2767 C C . GLY B 1 10 ? -7.355 26.672 29.422 1 64.94 10 GLY B C 1
ATOM 2768 O O . GLY B 1 10 ? -6.25 27.172 29.234 1 64.94 10 GLY B O 1
ATOM 2769 N N . CYS B 1 11 ? -7.496 25.453 29.141 1 82.56 11 CYS B N 1
ATOM 2770 C CA . CYS B 1 11 ? -6.402 24.531 28.828 1 82.56 11 CYS B CA 1
ATOM 2771 C C . CYS B 1 11 ? -6.156 24.469 27.328 1 82.56 11 CYS B C 1
ATOM 2773 O O . CYS B 1 11 ? -7.086 24.25 26.547 1 82.56 11 CYS B O 1
ATOM 2775 N N . SER B 1 12 ? -4.875 24.859 26.906 1 89.62 12 SER B N 1
ATOM 2776 C CA . SER B 1 12 ? -4.457 24.688 25.516 1 89.62 12 SER B CA 1
ATOM 2777 C C . SER B 1 12 ? -3.992 23.266 25.25 1 89.62 12 SER B C 1
ATOM 2779 O O . SER B 1 12 ? -3.107 22.75 25.938 1 89.62 12 SER B O 1
ATOM 2781 N N . TYR B 1 13 ? -4.57 22.625 24.188 1 95.56 13 TYR B N 1
ATOM 2782 C CA . TYR B 1 13 ? -4.156 21.281 23.812 1 95.56 13 TYR B CA 1
ATOM 2783 C C . TYR B 1 13 ? -2.84 21.312 23.047 1 95.56 13 TYR B C 1
ATOM 2785 O O . TYR B 1 13 ? -2.26 20.266 22.766 1 95.56 13 TYR B O 1
ATOM 2793 N N . PHE B 1 14 ? -2.34 22.516 22.75 1 96.81 14 PHE B N 1
ATOM 2794 C CA . PHE B 1 14 ? -1.225 22.609 21.828 1 96.81 14 PHE B CA 1
ATOM 2795 C C . PHE B 1 14 ? 0.057 23 22.547 1 96.81 14 PHE B C 1
ATOM 2797 O O . PHE B 1 14 ? 1.119 23.109 21.922 1 96.81 14 PHE B O 1
ATOM 2804 N N . GLU B 1 15 ? -0.084 23.234 23.812 1 95.5 15 GLU B N 1
ATOM 2805 C CA . GLU B 1 15 ? 1.06 23.469 24.688 1 95.5 15 GLU B CA 1
ATOM 2806 C C . GLU B 1 15 ? 1.252 22.297 25.656 1 95.5 15 GLU B C 1
ATOM 2808 O O . GLU B 1 15 ? 0.298 21.859 26.297 1 95.5 15 GLU B O 1
ATOM 2813 N N . GLY B 1 16 ? 2.416 21.703 25.625 1 97.06 16 GLY B N 1
ATOM 2814 C CA . GLY B 1 16 ? 2.67 20.531 26.469 1 97.06 16 GLY B CA 1
ATOM 2815 C C . GLY B 1 16 ? 4.008 19.875 26.188 1 97.06 16 GLY B C 1
ATOM 2816 O O . GLY B 1 16 ? 4.984 20.562 25.875 1 97.06 16 GLY B O 1
ATOM 2817 N N . SER B 1 17 ? 4.039 18.625 26.5 1 97.81 17 SER B N 1
ATOM 2818 C CA . SER B 1 17 ? 5.266 17.859 26.312 1 97.81 17 SER B CA 1
ATOM 2819 C C . SER B 1 17 ? 4.965 16.438 25.859 1 97.81 17 SER B C 1
ATOM 2821 O O . SER B 1 17 ? 3.828 15.969 25.969 1 97.81 17 SER B O 1
ATOM 2823 N N . TRP B 1 18 ? 5.98 15.812 25.281 1 98.25 18 TRP B N 1
ATOM 2824 C CA . TRP B 1 18 ? 5.887 14.391 24.953 1 98.25 18 TRP B CA 1
ATOM 2825 C C . TRP B 1 18 ? 6.293 13.531 26.141 1 98.25 18 TRP B C 1
ATOM 2827 O O . TRP B 1 18 ? 7.328 13.781 26.766 1 98.25 18 TRP B O 1
ATOM 2837 N N . VAL B 1 19 ? 5.473 12.57 26.453 1 97.88 19 VAL B N 1
ATOM 2838 C CA . VAL B 1 19 ? 5.73 11.695 27.594 1 97.88 19 VAL B CA 1
ATOM 2839 C C . VAL B 1 19 ? 5.734 10.242 27.125 1 97.88 19 VAL B C 1
ATOM 2841 O O . VAL B 1 19 ? 4.922 9.844 26.281 1 97.88 19 VAL B O 1
ATOM 2844 N N . TYR B 1 20 ? 6.68 9.477 27.688 1 97.5 20 TYR B N 1
ATOM 2845 C CA . TYR B 1 20 ? 6.758 8.055 27.375 1 97.5 20 TYR B CA 1
ATOM 2846 C C . TYR B 1 20 ? 5.492 7.324 27.797 1 97.5 20 TYR B C 1
ATOM 2848 O O . TYR B 1 20 ? 4.965 7.57 28.891 1 97.5 20 TYR B O 1
ATOM 2856 N N . ASP B 1 21 ? 4.957 6.531 27 1 97.25 21 ASP B N 1
ATOM 2857 C CA . ASP B 1 21 ? 3.76 5.73 27.234 1 97.25 21 ASP B CA 1
ATOM 2858 C C . ASP B 1 21 ? 3.85 4.379 26.531 1 97.25 21 ASP B C 1
ATOM 2860 O O . ASP B 1 21 ? 3.764 4.305 25.312 1 97.25 21 ASP B O 1
ATOM 2864 N N . ASP B 1 22 ? 3.891 3.295 27.234 1 95.44 22 ASP B N 1
ATOM 2865 C CA . ASP B 1 22 ? 4.141 1.951 26.719 1 95.44 22 ASP B CA 1
ATOM 2866 C C . ASP B 1 22 ? 2.951 1.442 25.906 1 95.44 22 ASP B C 1
ATOM 2868 O O . ASP B 1 22 ? 3.072 0.471 25.172 1 95.44 22 ASP B O 1
ATOM 2872 N N . SER B 1 23 ? 1.843 2.053 26.047 1 95.25 23 SER B N 1
ATOM 2873 C CA . SER B 1 23 ? 0.656 1.604 25.328 1 95.25 23 SER B CA 1
ATOM 2874 C C . SER B 1 23 ? 0.69 2.059 23.875 1 95.25 23 SER B C 1
ATOM 2876 O O . SER B 1 23 ? -0.12 1.613 23.062 1 95.25 23 SER B O 1
ATOM 2878 N N . TYR B 1 24 ? 1.605 2.85 23.562 1 95.44 24 TYR B N 1
ATOM 2879 C CA . TYR B 1 24 ? 1.764 3.305 22.188 1 95.44 24 TYR B CA 1
ATOM 2880 C C . TYR B 1 24 ? 2.693 2.379 21.406 1 95.44 24 TYR B C 1
ATOM 2882 O O . TYR B 1 24 ? 3.527 1.689 22 1 95.44 24 TYR B O 1
ATOM 2890 N N . PRO B 1 25 ? 2.611 2.477 20.047 1 96.12 25 PRO B N 1
ATOM 2891 C CA . PRO B 1 25 ? 1.685 3.24 19.203 1 96.12 25 PRO B CA 1
ATOM 2892 C C . PRO B 1 25 ? 0.296 2.609 19.141 1 96.12 25 PRO B C 1
ATOM 2894 O O . PRO B 1 25 ? 0.096 1.493 19.625 1 96.12 25 PRO B O 1
ATOM 2897 N N . LEU B 1 26 ? -0.627 3.312 18.578 1 94 26 LEU B N 1
ATOM 2898 C CA . LEU B 1 26 ? -1.991 2.824 18.406 1 94 26 LEU B CA 1
ATOM 2899 C C . LEU B 1 26 ? -2.033 1.647 17.438 1 94 26 LEU B C 1
ATOM 2901 O O . LEU B 1 26 ? -2.807 0.708 17.625 1 94 26 LEU B O 1
ATOM 2905 N N . TYR B 1 27 ? -1.277 1.694 16.438 1 94.69 27 TYR B N 1
ATOM 2906 C CA . TYR B 1 27 ? -1.188 0.662 15.414 1 94.69 27 TYR B CA 1
ATOM 2907 C C . TYR B 1 27 ? 0.249 0.49 14.938 1 94.69 27 TYR B C 1
ATOM 2909 O O . TYR B 1 27 ? 1.126 1.281 15.289 1 94.69 27 TYR B O 1
ATOM 2917 N N . SER B 1 28 ? 0.503 -0.588 14.234 1 88.81 28 SER B N 1
ATOM 2918 C CA . SER B 1 28 ? 1.809 -0.814 13.617 1 88.81 28 SER B CA 1
ATOM 2919 C C . SER B 1 28 ? 1.713 -0.831 12.102 1 88.81 28 SER B C 1
ATOM 2921 O O . SER B 1 28 ? 0.614 -0.795 11.539 1 88.81 28 SER B O 1
ATOM 2923 N N . SER B 1 29 ? 2.9 -0.825 11.469 1 85.75 29 SER B N 1
ATOM 2924 C CA . SER B 1 29 ? 2.973 -0.902 10.008 1 85.75 29 SER B CA 1
ATOM 2925 C C . SER B 1 29 ? 2.242 -2.133 9.484 1 85.75 29 SER B C 1
ATOM 2927 O O . SER B 1 29 ? 1.67 -2.102 8.391 1 85.75 29 SER B O 1
ATOM 2929 N N . TRP B 1 30 ? 2.119 -3.115 10.281 1 81.5 30 TRP B N 1
ATOM 2930 C CA . TRP B 1 30 ? 1.567 -4.395 9.844 1 81.5 30 TRP B CA 1
ATOM 2931 C C . TRP B 1 30 ? 0.045 -4.387 9.93 1 81.5 30 TRP B C 1
ATOM 2933 O O . TRP B 1 30 ? -0.621 -5.215 9.305 1 81.5 30 TRP B O 1
ATOM 2943 N N . ASN B 1 31 ? -0.464 -3.398 10.648 1 88.56 31 ASN B N 1
ATOM 2944 C CA . ASN B 1 31 ? -1.909 -3.281 10.805 1 88.56 31 ASN B CA 1
ATOM 2945 C C . ASN B 1 31 ? -2.506 -2.309 9.789 1 88.56 31 ASN B C 1
ATOM 2947 O O . ASN B 1 31 ? -3.723 -2.117 9.75 1 88.56 31 ASN B O 1
ATOM 2951 N N . CYS B 1 32 ? -1.696 -1.731 9.031 1 92 32 CYS B N 1
ATOM 2952 C CA . CYS B 1 32 ? -2.141 -0.811 7.992 1 92 32 CYS B CA 1
ATOM 2953 C C . CYS B 1 32 ? -1.648 -1.258 6.621 1 92 32 CYS B C 1
ATOM 2955 O O . CYS B 1 32 ? -0.604 -0.801 6.156 1 92 32 CYS B O 1
ATOM 2957 N N . PRO B 1 33 ? -2.475 -2 5.98 1 85.5 33 PRO B N 1
ATOM 2958 C CA . PRO B 1 33 ? -1.997 -2.664 4.766 1 85.5 33 PRO B CA 1
ATOM 2959 C C . PRO B 1 33 ? -1.724 -1.682 3.627 1 85.5 33 PRO B C 1
ATOM 2961 O O . PRO B 1 33 ? -1.075 -2.041 2.641 1 85.5 33 PRO B O 1
ATOM 2964 N N . PHE B 1 34 ? -2.193 -0.486 3.713 1 87 34 PHE B N 1
ATOM 2965 C CA . PHE B 1 34 ? -1.998 0.45 2.613 1 87 34 PHE B CA 1
ATOM 2966 C C . PHE B 1 34 ? -0.968 1.511 2.98 1 87 34 PHE B C 1
ATOM 2968 O O . PHE B 1 34 ? -0.783 2.484 2.248 1 87 34 PHE B O 1
ATOM 2975 N N . LEU B 1 35 ? -0.353 1.317 4.191 1 89.38 35 LEU B N 1
ATOM 2976 C CA . LEU B 1 35 ? 0.776 2.18 4.52 1 89.38 35 LEU B CA 1
ATOM 2977 C C . LEU B 1 35 ? 1.936 1.951 3.555 1 89.38 35 LEU B C 1
ATOM 2979 O O . LEU B 1 35 ? 2.268 0.807 3.236 1 89.38 35 LEU B O 1
ATOM 2983 N N . ARG B 1 36 ? 2.551 3.129 3.033 1 76.5 36 ARG B N 1
ATOM 2984 C CA . ARG B 1 36 ? 3.549 2.932 1.986 1 76.5 36 ARG B CA 1
ATOM 2985 C C . ARG B 1 36 ? 4.539 4.09 1.947 1 76.5 36 ARG B C 1
ATOM 2987 O O . ARG B 1 36 ? 4.324 5.121 2.59 1 76.5 36 ARG B O 1
ATOM 2994 N N . GLY B 1 37 ? 5.594 3.727 1.326 1 82.69 37 GLY B N 1
ATOM 2995 C CA . GLY B 1 37 ? 6.539 4.77 0.953 1 82.69 37 GLY B CA 1
ATOM 2996 C C . GLY B 1 37 ? 7.438 5.195 2.098 1 82.69 37 GLY B C 1
ATOM 2997 O O . GLY B 1 37 ? 7.863 4.367 2.904 1 82.69 37 GLY B O 1
ATOM 2998 N N . GLY B 1 38 ? 7.75 6.395 1.991 1 88.19 38 GLY B N 1
ATOM 2999 C CA . GLY B 1 38 ? 8.742 6.949 2.9 1 88.19 38 GLY B CA 1
ATOM 3000 C C . GLY B 1 38 ? 8.234 7.086 4.324 1 88.19 38 GLY B C 1
ATOM 3001 O O . GLY B 1 38 ? 9.023 7.246 5.254 1 88.19 38 GLY B O 1
ATOM 3002 N N . PHE B 1 39 ? 6.93 6.871 4.477 1 93.56 39 PHE B N 1
ATOM 3003 C CA . PHE B 1 39 ? 6.367 7.07 5.809 1 93.56 39 PHE B CA 1
ATOM 3004 C C . PHE B 1 39 ? 6.469 5.793 6.637 1 93.56 39 PHE B C 1
ATOM 3006 O O . PHE B 1 39 ? 6.293 5.824 7.855 1 93.56 39 PHE B O 1
ATOM 3013 N N . ASP B 1 40 ? 6.656 4.695 5.969 1 91.75 40 ASP B N 1
ATOM 3014 C CA . ASP B 1 40 ? 6.688 3.396 6.633 1 91.75 40 ASP B CA 1
ATOM 3015 C C . ASP B 1 40 ? 8.086 3.076 7.148 1 91.75 40 ASP B C 1
ATOM 3017 O O . ASP B 1 40 ? 8.742 2.15 6.66 1 91.75 40 ASP B O 1
ATOM 3021 N N . CYS B 1 41 ? 8.445 3.658 8.219 1 92.81 41 CYS B N 1
ATOM 3022 C CA . CYS B 1 41 ? 9.82 3.613 8.719 1 92.81 41 CYS B CA 1
ATOM 3023 C C . CYS B 1 41 ? 10.18 2.213 9.203 1 92.81 41 CYS B C 1
ATOM 3025 O O . CYS B 1 41 ? 11.305 1.754 9.008 1 92.81 41 CYS B O 1
ATOM 3027 N N . GLN B 1 42 ? 9.234 1.584 9.789 1 89.31 42 GLN B N 1
ATOM 3028 C CA . GLN B 1 42 ? 9.508 0.254 10.328 1 89.31 42 GLN B CA 1
ATOM 3029 C C . GLN B 1 42 ? 9.805 -0.738 9.203 1 89.31 42 GLN B C 1
ATOM 3031 O O . GLN B 1 42 ? 10.812 -1.446 9.25 1 89.31 42 GLN B O 1
ATOM 3036 N N . ARG B 1 43 ? 9.008 -0.75 8.227 1 85.44 43 ARG B N 1
ATOM 3037 C CA . ARG B 1 43 ? 9.219 -1.688 7.125 1 85.44 43 ARG B CA 1
ATOM 3038 C C . ARG B 1 43 ? 10.438 -1.306 6.301 1 85.44 43 ARG B C 1
ATOM 3040 O O . ARG B 1 43 ? 11.047 -2.158 5.652 1 85.44 43 ARG B O 1
ATOM 3047 N N . ASN B 1 44 ? 10.797 0.024 6.402 1 86.81 44 ASN B N 1
ATOM 3048 C CA . ASN B 1 44 ? 11.969 0.487 5.676 1 86.81 44 ASN B CA 1
ATOM 3049 C C . ASN B 1 44 ? 13.258 0.211 6.453 1 86.81 44 ASN B C 1
ATOM 3051 O O . ASN B 1 44 ? 14.336 0.645 6.051 1 86.81 44 ASN B O 1
ATOM 3055 N N . GLY B 1 45 ? 13.109 -0.459 7.625 1 84.12 45 GLY B N 1
ATOM 3056 C CA . GLY B 1 45 ? 14.273 -1.02 8.289 1 84.12 45 GLY B CA 1
ATOM 3057 C C . GLY B 1 45 ? 14.766 -0.175 9.445 1 84.12 45 GLY B C 1
ATOM 3058 O O . GLY B 1 45 ? 15.875 -0.38 9.945 1 84.12 45 GLY B O 1
ATOM 3059 N N . ARG B 1 46 ? 14.031 0.81 9.867 1 90.31 46 ARG B N 1
ATOM 3060 C CA . ARG B 1 46 ? 14.453 1.57 11.039 1 90.31 46 ARG B CA 1
ATOM 3061 C C . ARG B 1 46 ? 14.555 0.672 12.266 1 90.31 46 ARG B C 1
ATOM 3063 O O . ARG B 1 46 ? 13.586 0.015 12.641 1 90.31 46 ARG B O 1
ATOM 3070 N N . PRO B 1 47 ? 15.641 0.748 12.906 1 89.56 47 PRO B N 1
ATOM 3071 C CA . PRO B 1 47 ? 15.852 -0.265 13.945 1 89.56 47 PRO B CA 1
ATOM 3072 C C . PRO B 1 47 ? 15.281 0.148 15.297 1 89.56 47 PRO B C 1
ATOM 3074 O O . PRO B 1 47 ? 14.875 -0.708 16.094 1 89.56 47 PRO B O 1
ATOM 3077 N N . ASP B 1 48 ? 15.289 1.434 15.625 1 93.94 48 ASP B N 1
ATOM 3078 C CA . ASP B 1 48 ? 14.812 1.85 16.938 1 93.94 48 ASP B CA 1
ATOM 3079 C C . ASP B 1 48 ? 13.289 1.948 16.953 1 93.94 48 ASP B C 1
ATOM 3081 O O . ASP B 1 48 ? 12.672 2.348 15.969 1 93.94 48 ASP B O 1
ATOM 3085 N N . LYS B 1 49 ? 12.75 1.617 18.094 1 92.94 49 LYS B N 1
ATOM 3086 C CA . LYS B 1 49 ? 11.297 1.624 18.234 1 92.94 49 LYS B CA 1
ATOM 3087 C C . LYS B 1 49 ? 10.844 2.607 19.297 1 92.94 49 LYS B C 1
ATOM 3089 O O . LYS B 1 49 ? 9.648 2.85 19.469 1 92.94 49 LYS B O 1
ATOM 3094 N N . LYS B 1 50 ? 11.766 3.209 19.969 1 95.94 50 LYS B N 1
ATOM 3095 C CA . LYS B 1 50 ? 11.422 4.078 21.094 1 95.94 50 LYS B CA 1
ATOM 3096 C C . LYS B 1 50 ? 10.625 5.293 20.625 1 95.94 50 LYS B C 1
ATOM 3098 O O . LYS B 1 50 ? 9.75 5.785 21.344 1 95.94 50 LYS B O 1
ATOM 3103 N N . TYR B 1 51 ? 10.859 5.777 19.453 1 96.81 51 TYR B N 1
ATOM 3104 C CA . TYR B 1 51 ? 10.195 6.965 18.922 1 96.81 51 TYR B CA 1
ATOM 3105 C C . TYR B 1 51 ? 8.688 6.746 18.812 1 96.81 51 TYR B C 1
ATOM 3107 O O . TYR B 1 51 ? 7.922 7.707 18.719 1 96.81 51 TYR B O 1
ATOM 3115 N N . LEU B 1 52 ? 8.25 5.477 18.906 1 97.38 52 LEU B N 1
ATOM 3116 C CA . LEU B 1 52 ? 6.84 5.113 18.766 1 97.38 52 LEU B CA 1
ATOM 3117 C C . LEU B 1 52 ? 6.121 5.215 20.109 1 97.38 52 LEU B C 1
ATOM 3119 O O . LEU B 1 52 ? 4.887 5.188 20.156 1 97.38 52 LEU B O 1
ATOM 3123 N N . LYS B 1 53 ? 6.812 5.418 21.188 1 97.81 53 LYS B N 1
ATOM 3124 C CA . LYS B 1 53 ? 6.273 5.16 22.516 1 97.81 53 LYS B CA 1
ATOM 3125 C C . LYS B 1 53 ? 5.984 6.461 23.25 1 97.81 53 LYS B C 1
ATOM 3127 O O . LYS B 1 53 ? 6.082 6.52 24.484 1 97.81 53 LYS B O 1
ATOM 3132 N N . TYR B 1 54 ? 5.59 7.508 22.469 1 97.94 54 TYR B N 1
ATOM 3133 C CA . TYR B 1 54 ? 5.363 8.789 23.141 1 97.94 54 TYR B CA 1
ATOM 3134 C C . TYR B 1 54 ? 3.957 9.305 22.859 1 97.94 54 TYR B C 1
ATOM 3136 O O . TYR B 1 54 ? 3.453 9.18 21.734 1 97.94 54 TYR B O 1
ATOM 3144 N N . ARG B 1 55 ? 3.387 9.852 23.859 1 97.88 55 ARG B N 1
ATOM 3145 C CA . ARG B 1 55 ? 2.09 10.516 23.797 1 97.88 55 ARG B CA 1
ATOM 3146 C C . ARG B 1 55 ? 2.223 12 24.109 1 97.88 55 ARG B C 1
ATOM 3148 O O . ARG B 1 55 ? 3.01 12.391 24.969 1 97.88 55 ARG B O 1
ATOM 3155 N N . TRP B 1 56 ? 1.473 12.844 23.375 1 98.12 56 TRP B N 1
ATOM 3156 C CA . TRP B 1 56 ? 1.421 14.273 23.688 1 98.12 56 TRP B CA 1
ATOM 3157 C C . TRP B 1 56 ? 0.587 14.531 24.938 1 98.12 56 TRP B C 1
ATOM 3159 O O . TRP B 1 56 ? -0.525 14.016 25.062 1 98.12 56 TRP B O 1
ATOM 3169 N N . GLN B 1 57 ? 1.197 15.258 25.844 1 97.62 57 GLN B N 1
ATOM 3170 C CA . GLN B 1 57 ? 0.534 15.602 27.094 1 97.62 57 GLN B CA 1
ATOM 3171 C C . GLN B 1 57 ? 0.454 17.109 27.281 1 97.62 57 GLN B C 1
ATOM 3173 O O . GLN B 1 57 ? 1.425 17.734 27.703 1 97.62 57 GLN B O 1
ATOM 3178 N N . PRO B 1 58 ? -0.789 17.703 27 1 96.88 58 PRO B N 1
ATOM 3179 C CA . PRO B 1 58 ? -0.933 19.125 27.312 1 96.88 58 PRO B CA 1
ATOM 3180 C C . PRO B 1 58 ? -0.625 19.438 28.781 1 96.88 58 PRO B C 1
ATOM 3182 O O . PRO B 1 58 ? -0.901 18.625 29.656 1 96.88 58 PRO B O 1
ATOM 3185 N N . SER B 1 59 ? -0.151 20.609 29.047 1 92.88 59 SER B N 1
ATOM 3186 C CA . SER B 1 59 ? 0.359 20.969 30.359 1 92.88 59 SER B CA 1
ATOM 3187 C C . SER B 1 59 ? -0.768 21.062 31.391 1 92.88 59 SER B C 1
ATOM 3189 O O . SER B 1 59 ? -0.584 20.688 32.562 1 92.88 59 SER B O 1
ATOM 3191 N N . ALA B 1 60 ? -1.916 21.5 30.969 1 90.38 60 ALA B N 1
ATOM 3192 C CA . ALA B 1 60 ? -2.922 21.859 31.953 1 90.38 60 ALA B CA 1
ATOM 3193 C C . ALA B 1 60 ? -4.18 21.016 31.812 1 90.38 60 ALA B C 1
ATOM 3195 O O . ALA B 1 60 ? -5.195 21.266 32.469 1 90.38 60 ALA B O 1
ATOM 3196 N N . CYS B 1 61 ? -4.18 20.094 30.984 1 91.5 61 CYS B N 1
ATOM 3197 C CA . CYS B 1 61 ? -5.344 19.25 30.781 1 91.5 61 CYS B CA 1
ATOM 3198 C C . CYS B 1 61 ? -4.949 17.922 30.141 1 91.5 61 CYS B C 1
ATOM 3200 O O . CYS B 1 61 ? -3.77 17.672 29.875 1 91.5 61 CYS B O 1
ATOM 3202 N N . ASN B 1 62 ? -5.926 17.062 30.031 1 91.38 62 ASN B N 1
ATOM 3203 C CA . ASN B 1 62 ? -5.695 15.773 29.391 1 91.38 62 ASN B CA 1
ATOM 3204 C C . ASN B 1 62 ? -6.285 15.727 27.984 1 91.38 62 ASN B C 1
ATOM 3206 O O . ASN B 1 62 ? -7.391 16.219 27.75 1 91.38 62 ASN B O 1
ATOM 3210 N N . LEU B 1 63 ? -5.559 15.266 27.109 1 94.88 63 LEU B N 1
ATOM 3211 C CA . LEU B 1 63 ? -6.012 15.047 25.734 1 94.88 63 LEU B CA 1
ATOM 3212 C C . LEU B 1 63 ? -6.758 13.719 25.625 1 94.88 63 LEU B C 1
ATOM 3214 O O . LEU B 1 63 ? -6.207 12.664 25.953 1 94.88 63 LEU B O 1
ATOM 3218 N N . PRO B 1 64 ? -7.984 13.758 25.234 1 95.38 64 PRO B N 1
ATOM 3219 C CA . PRO B 1 64 ? -8.695 12.492 25.078 1 95.38 64 PRO B CA 1
ATOM 3220 C C . PRO B 1 64 ? -7.996 11.539 24.109 1 95.38 64 PRO B C 1
ATOM 3222 O O . PRO B 1 64 ? -7.414 11.984 23.109 1 95.38 64 PRO B O 1
ATOM 3225 N N . ARG B 1 65 ? -8.094 10.242 24.422 1 96 65 ARG B N 1
ATOM 3226 C CA . ARG B 1 65 ? -7.539 9.234 23.516 1 96 65 ARG B CA 1
ATOM 3227 C C . ARG B 1 65 ? -8.328 9.172 22.219 1 96 65 ARG B C 1
ATOM 3229 O O . ARG B 1 65 ? -9.547 9.352 22.219 1 96 65 ARG B O 1
ATOM 3236 N N . PHE B 1 66 ? -7.691 8.945 21.188 1 97.94 66 PHE B N 1
ATOM 3237 C CA . PHE B 1 66 ? -8.359 8.797 19.891 1 97.94 66 PHE B CA 1
ATOM 3238 C C . PHE B 1 66 ? -9.25 7.57 19.891 1 97.94 66 PHE B C 1
ATOM 3240 O O . PHE B 1 66 ? -8.82 6.473 20.25 1 97.94 66 PHE B O 1
ATOM 3247 N N . ASP B 1 67 ? -10.438 7.715 19.562 1 98.19 67 ASP B N 1
ATOM 3248 C CA . ASP B 1 67 ? -11.406 6.637 19.391 1 98.19 67 ASP B CA 1
ATOM 3249 C C . ASP B 1 67 ? -11.906 6.578 17.953 1 98.19 67 ASP B C 1
ATOM 3251 O O . ASP B 1 67 ? -12.836 7.301 17.578 1 98.19 67 ASP B O 1
ATOM 3255 N N . GLY B 1 68 ? -11.336 5.629 17.219 1 98.44 68 GLY B N 1
ATOM 3256 C CA . GLY B 1 68 ? -11.656 5.531 15.805 1 98.44 68 GLY B CA 1
ATOM 3257 C C . GLY B 1 68 ? -13.102 5.16 15.539 1 98.44 68 GLY B C 1
ATOM 3258 O O . GLY B 1 68 ? -13.703 5.637 14.578 1 98.44 68 GLY B O 1
ATOM 3259 N N . ARG B 1 69 ? -13.695 4.316 16.328 1 98.12 69 ARG B N 1
ATOM 3260 C CA . ARG B 1 69 ? -15.086 3.924 16.156 1 98.12 69 ARG B CA 1
ATOM 3261 C C . ARG B 1 69 ? -16.031 5.102 16.406 1 98.12 69 ARG B C 1
ATOM 3263 O O . ARG B 1 69 ? -16.969 5.312 15.648 1 98.12 69 ARG B O 1
ATOM 3270 N N . ASP B 1 70 ? -15.766 5.805 17.469 1 98.62 70 ASP B N 1
ATOM 3271 C CA . ASP B 1 70 ? -16.562 6.992 17.75 1 98.62 70 ASP B CA 1
ATOM 3272 C C . ASP B 1 70 ? -16.453 8.008 16.609 1 98.62 70 ASP B C 1
ATOM 3274 O O . ASP B 1 70 ? -17.438 8.602 16.188 1 98.62 70 ASP B O 1
ATOM 3278 N N . PHE B 1 71 ? -15.219 8.195 16.109 1 98.69 71 PHE B N 1
ATOM 3279 C CA . PHE B 1 71 ? -14.984 9.086 14.984 1 98.69 71 PHE B CA 1
ATOM 3280 C C . PHE B 1 71 ? -15.852 8.703 13.797 1 98.69 71 PHE B C 1
ATOM 3282 O O . PHE B 1 71 ? -16.516 9.555 13.203 1 98.69 71 PHE B O 1
ATOM 3289 N N . LEU B 1 72 ? -15.844 7.387 13.492 1 98.69 72 LEU B N 1
ATOM 3290 C CA . LEU B 1 72 ? -16.562 6.883 12.328 1 98.69 72 LEU B CA 1
ATOM 3291 C C . LEU B 1 72 ? -18.078 7.012 12.523 1 98.69 72 LEU B C 1
ATOM 3293 O O . LEU B 1 72 ? -18.797 7.285 11.57 1 98.69 72 LEU B O 1
ATOM 3297 N N . GLU B 1 73 ? -18.562 6.836 13.727 1 98.44 73 GLU B N 1
ATOM 3298 C CA . GLU B 1 73 ? -19.984 7.004 13.992 1 98.44 73 GLU B CA 1
ATOM 3299 C C . GLU B 1 73 ? -20.406 8.461 13.836 1 98.44 73 GLU B C 1
ATOM 3301 O O . GLU B 1 73 ? -21.469 8.75 13.273 1 98.44 73 GLU B O 1
ATOM 3306 N N . ARG B 1 74 ? -19.578 9.383 14.219 1 97.88 74 ARG B N 1
ATOM 3307 C CA . ARG B 1 74 ? -19.859 10.812 14.117 1 97.88 74 ARG B CA 1
ATOM 3308 C C . ARG B 1 74 ? -19.844 11.273 12.664 1 97.88 74 ARG B C 1
ATOM 3310 O O . ARG B 1 74 ? -20.578 12.188 12.289 1 97.88 74 ARG B O 1
ATOM 3317 N N . TYR B 1 75 ? -19.109 10.57 11.875 1 98.31 75 TYR B N 1
ATOM 3318 C CA . TYR B 1 75 ? -18.938 11.016 10.492 1 98.31 75 TYR B CA 1
ATOM 3319 C C . TYR B 1 75 ? -19.453 9.977 9.516 1 98.31 75 TYR B C 1
ATOM 3321 O O . TYR B 1 75 ? -18.922 9.82 8.414 1 98.31 75 TYR B O 1
ATOM 3329 N N . ARG B 1 76 ? -20.406 9.195 10 1 98.38 76 ARG B N 1
ATOM 3330 C CA . ARG B 1 76 ? -21.078 8.234 9.125 1 98.38 76 ARG B CA 1
ATOM 3331 C C . ARG B 1 76 ? -21.703 8.93 7.922 1 98.38 76 ARG B C 1
ATOM 3333 O O . ARG B 1 76 ? -22.406 9.938 8.07 1 98.38 76 ARG B O 1
ATOM 3340 N N . GLY B 1 77 ? -21.375 8.484 6.734 1 98.56 77 GLY B N 1
ATOM 3341 C CA . GLY B 1 77 ? -21.938 9.031 5.508 1 98.56 77 GLY B CA 1
ATOM 3342 C C . GLY B 1 77 ? -21.312 10.352 5.102 1 98.56 77 GLY B C 1
ATOM 3343 O O . GLY B 1 77 ? -21.844 11.055 4.234 1 98.56 77 GLY B O 1
ATOM 3344 N N . LYS B 1 78 ? -20.156 10.695 5.691 1 98.75 78 LYS B N 1
ATOM 3345 C CA . LYS B 1 78 ? -19.594 12.031 5.48 1 98.75 78 LYS B CA 1
ATOM 3346 C C . LYS B 1 78 ? -18.297 11.977 4.691 1 98.75 78 LYS B C 1
ATOM 3348 O O . LYS B 1 78 ? -17.719 10.898 4.516 1 98.75 78 LYS B O 1
ATOM 3353 N N . LYS B 1 79 ? -17.875 13.109 4.184 1 98.75 79 LYS B N 1
ATOM 3354 C CA . LYS B 1 79 ? -16.641 13.273 3.418 1 98.75 79 LYS B CA 1
ATOM 3355 C C . LYS B 1 79 ? -15.68 14.219 4.129 1 98.75 79 LYS B C 1
ATOM 3357 O O . LYS B 1 79 ? -16.047 15.336 4.484 1 98.75 79 LYS B O 1
ATOM 3362 N N . ILE B 1 80 ? -14.523 13.734 4.371 1 98.88 80 ILE B N 1
ATOM 3363 C CA . ILE B 1 80 ? -13.43 14.484 4.973 1 98.88 80 ILE B CA 1
ATOM 3364 C C . ILE B 1 80 ? -12.328 14.719 3.936 1 98.88 80 ILE B C 1
ATOM 3366 O O . ILE B 1 80 ? -11.844 13.766 3.318 1 98.88 80 ILE B O 1
ATOM 3370 N N . MET B 1 81 ? -11.891 15.93 3.736 1 98.88 81 MET B N 1
ATOM 3371 C CA . MET B 1 81 ? -10.906 16.203 2.689 1 98.88 81 MET B CA 1
ATOM 3372 C C . MET B 1 81 ? -9.711 16.969 3.242 1 98.88 81 MET B C 1
ATOM 3374 O O . MET B 1 81 ? -9.883 18.047 3.814 1 98.88 81 MET B O 1
ATOM 3378 N N . PHE B 1 82 ? -8.547 16.375 3.119 1 98.94 82 PHE B N 1
ATOM 3379 C CA . PHE B 1 82 ? -7.285 17.078 3.312 1 98.94 82 PHE B CA 1
ATOM 3380 C C . PHE B 1 82 ? -6.836 17.766 2.027 1 98.94 82 PHE B C 1
ATOM 3382 O O . PHE B 1 82 ? -6.891 17.156 0.95 1 98.94 82 PHE B O 1
ATOM 3389 N N . VAL B 1 83 ? -6.461 19.016 2.131 1 98.88 83 VAL B N 1
ATOM 3390 C CA . VAL B 1 83 ? -5.98 19.75 0.97 1 98.88 83 VAL B CA 1
ATOM 3391 C C . VAL B 1 83 ? -4.609 20.359 1.272 1 98.88 83 VAL B C 1
ATOM 3393 O O . VAL B 1 83 ? -4.469 21.172 2.188 1 98.88 83 VAL B O 1
ATOM 3396 N N . GLY B 1 84 ? -3.619 19.906 0.564 1 98.56 84 GLY B N 1
ATOM 3397 C CA . GLY B 1 84 ? -2.316 20.5 0.82 1 98.56 84 GLY B CA 1
ATOM 3398 C C . GLY B 1 84 ? -1.173 19.703 0.214 1 98.56 84 GLY B C 1
ATOM 3399 O O . GLY B 1 84 ? -1.318 19.125 -0.86 1 98.56 84 GLY B O 1
ATOM 3400 N N . ASP B 1 85 ? -0.009 19.844 0.751 1 97.5 85 ASP B N 1
ATOM 3401 C CA . ASP B 1 85 ? 1.211 19.234 0.227 1 97.5 85 ASP B CA 1
ATOM 3402 C C . ASP B 1 85 ? 1.429 17.844 0.818 1 97.5 85 ASP B C 1
ATOM 3404 O O . ASP B 1 85 ? 0.47 17.172 1.186 1 97.5 85 ASP B O 1
ATOM 3408 N N . SER B 1 86 ? 2.674 17.375 0.819 1 96.62 86 SER B N 1
ATOM 3409 C CA . SER B 1 86 ? 2.99 16.016 1.25 1 96.62 86 SER B CA 1
ATOM 3410 C C . SER B 1 86 ? 2.732 15.828 2.742 1 96.62 86 SER B C 1
ATOM 3412 O O . SER B 1 86 ? 2.539 14.703 3.211 1 96.62 86 SER B O 1
ATOM 3414 N N . LEU B 1 87 ? 2.715 16.875 3.535 1 98.38 87 LEU B N 1
ATOM 3415 C CA . LEU B 1 87 ? 2.418 16.766 4.961 1 98.38 87 LEU B CA 1
ATOM 3416 C C . LEU B 1 87 ? 0.929 16.531 5.188 1 98.38 87 LEU B C 1
ATOM 3418 O O . LEU B 1 87 ? 0.54 15.891 6.164 1 98.38 87 LEU B O 1
ATOM 3422 N N . SER B 1 88 ? 0.083 17.031 4.258 1 98.5 88 SER B N 1
ATOM 3423 C CA . SER B 1 88 ? -1.323 16.641 4.262 1 98.5 88 SER B CA 1
ATOM 3424 C C . SER B 1 88 ? -1.488 15.164 3.939 1 98.5 88 SER B C 1
ATOM 3426 O O . SER B 1 88 ? -2.32 14.484 4.539 1 98.5 88 SER B O 1
ATOM 3428 N N . ASN B 1 89 ? -0.716 14.781 2.988 1 97.88 89 ASN B N 1
ATOM 3429 C CA . ASN B 1 89 ? -0.719 13.359 2.676 1 97.88 89 ASN B CA 1
ATOM 3430 C C . ASN B 1 89 ? -0.326 12.516 3.887 1 97.88 89 ASN B C 1
ATOM 3432 O O . ASN B 1 89 ? -0.927 11.469 4.145 1 97.88 89 ASN B O 1
ATOM 3436 N N . ASN B 1 90 ? 0.679 12.945 4.582 1 98.31 90 ASN B N 1
ATOM 3437 C CA . ASN B 1 90 ? 1.141 12.281 5.797 1 98.31 90 ASN B CA 1
ATOM 3438 C C . ASN B 1 90 ? 0.019 12.141 6.82 1 98.31 90 ASN B C 1
ATOM 3440 O O . ASN B 1 90 ? -0.177 11.07 7.395 1 98.31 90 ASN B O 1
ATOM 3444 N N . MET B 1 91 ? -0.691 13.211 7.008 1 98.69 91 MET B N 1
ATOM 3445 C CA . MET B 1 91 ? -1.79 13.211 7.969 1 98.69 91 MET B CA 1
ATOM 3446 C C . MET B 1 91 ? -2.957 12.375 7.461 1 98.69 91 MET B C 1
ATOM 3448 O O . MET B 1 91 ? -3.605 11.664 8.234 1 98.69 91 MET B O 1
ATOM 3452 N N . TRP B 1 92 ? -3.26 12.477 6.199 1 98.56 92 TRP B N 1
ATOM 3453 C CA . TRP B 1 92 ? -4.32 11.695 5.566 1 98.56 92 TRP B CA 1
ATOM 3454 C C . TRP B 1 92 ? -4.082 10.203 5.746 1 98.56 92 TRP B C 1
ATOM 3456 O O . TRP B 1 92 ? -4.98 9.469 6.172 1 98.56 92 TRP B O 1
ATOM 3466 N N . LEU B 1 93 ? -2.895 9.812 5.414 1 97.69 93 LEU B N 1
ATOM 3467 C CA . LEU B 1 93 ? -2.562 8.391 5.523 1 97.69 93 LEU B CA 1
ATOM 3468 C C . LEU B 1 93 ? -2.609 7.934 6.977 1 97.69 93 LEU B C 1
ATOM 3470 O O . LEU B 1 93 ? -3.07 6.828 7.27 1 97.69 93 LEU B O 1
ATOM 3474 N N . SER B 1 94 ? -2.15 8.758 7.875 1 98.38 94 SER B N 1
ATOM 3475 C CA . SER B 1 94 ? -2.246 8.477 9.305 1 98.38 94 SER B CA 1
ATOM 3476 C C . SER B 1 94 ? -3.693 8.242 9.719 1 98.38 94 SER B C 1
ATOM 3478 O O . SER B 1 94 ? -3.994 7.258 10.398 1 98.38 94 SER B O 1
ATOM 3480 N N . LEU B 1 95 ? -4.562 9.133 9.297 1 98.75 95 LEU B N 1
ATOM 3481 C CA . LEU B 1 95 ? -5.961 8.984 9.688 1 98.75 95 LEU B CA 1
ATOM 3482 C C . LEU B 1 95 ? -6.555 7.703 9.117 1 98.75 95 LEU B C 1
ATOM 3484 O O . LEU B 1 95 ? -7.277 6.984 9.805 1 98.75 95 LEU B O 1
ATOM 3488 N N . ALA B 1 96 ? -6.242 7.441 7.895 1 98.06 96 ALA B N 1
ATOM 3489 C CA . ALA B 1 96 ? -6.727 6.219 7.262 1 98.06 96 ALA B CA 1
ATOM 3490 C C . ALA B 1 96 ? -6.285 4.984 8.047 1 98.06 96 ALA B C 1
ATOM 3492 O O . ALA B 1 96 ? -7.086 4.086 8.305 1 98.06 96 ALA B O 1
ATOM 3493 N N . CYS B 1 97 ? -5.023 4.945 8.438 1 97.75 97 CYS B N 1
ATOM 3494 C CA . CYS B 1 97 ? -4.492 3.822 9.203 1 97.75 97 CYS B CA 1
ATOM 3495 C C . CYS B 1 97 ? -5.188 3.701 10.555 1 97.75 97 CYS B C 1
ATOM 3497 O O . CYS B 1 97 ? -5.539 2.602 10.977 1 97.75 97 CYS B O 1
ATOM 3499 N N . MET B 1 98 ? -5.375 4.855 11.172 1 98.5 98 MET B N 1
ATOM 3500 C CA . MET B 1 98 ? -6.008 4.863 12.484 1 98.5 98 MET B CA 1
ATOM 3501 C C . MET B 1 98 ? -7.445 4.359 12.406 1 98.5 98 MET B C 1
ATOM 3503 O O . MET B 1 98 ? -7.883 3.584 13.25 1 98.5 98 MET B O 1
ATOM 3507 N N . LEU B 1 99 ? -8.164 4.789 11.422 1 98.62 99 LEU B N 1
ATOM 3508 C CA . LEU B 1 99 ? -9.555 4.375 11.25 1 98.62 99 LEU B CA 1
ATOM 3509 C C . LEU B 1 99 ? -9.641 2.902 10.859 1 98.62 99 LEU B C 1
ATOM 3511 O O . LEU B 1 99 ? -10.484 2.166 11.383 1 98.62 99 LEU B O 1
ATOM 3515 N N . HIS B 1 100 ? -8.758 2.471 9.977 1 97.75 100 HIS B N 1
ATOM 3516 C CA . HIS B 1 100 ? -8.727 1.06 9.609 1 97.75 100 HIS B CA 1
ATOM 3517 C C . HIS B 1 100 ? -8.445 0.182 10.82 1 97.75 100 HIS B C 1
ATOM 3519 O O . HIS B 1 100 ? -9.086 -0.857 11 1 97.75 100 HIS B O 1
ATOM 3525 N N . PHE B 1 101 ? -7.527 0.617 11.609 1 97.69 101 PHE B N 1
ATOM 3526 C CA . PHE B 1 101 ? -7.16 -0.144 12.797 1 97.69 101 PHE B CA 1
ATOM 3527 C C . PHE B 1 101 ? -8.352 -0.297 13.727 1 97.69 101 PHE B C 1
ATOM 3529 O O . PHE B 1 101 ? -8.508 -1.332 14.383 1 97.69 101 PHE B O 1
ATOM 3536 N N . ALA B 1 102 ? -9.156 0.712 13.805 1 97.88 102 ALA B N 1
ATOM 3537 C CA . ALA B 1 102 ? -10.312 0.707 14.695 1 97.88 102 ALA B CA 1
ATOM 3538 C C . ALA B 1 102 ? -11.367 -0.291 14.227 1 97.88 102 ALA B C 1
ATOM 3540 O O . ALA B 1 102 ? -12.141 -0.817 15.031 1 97.88 102 ALA B O 1
ATOM 3541 N N . VAL B 1 103 ? -11.438 -0.524 12.914 1 97.56 103 VAL B N 1
ATOM 3542 C CA . VAL B 1 103 ? -12.43 -1.432 12.344 1 97.56 103 VAL B CA 1
ATOM 3543 C C . VAL B 1 103 ? -11.773 -2.312 11.281 1 97.56 103 VAL B C 1
ATOM 3545 O O . VAL B 1 103 ? -12.148 -2.268 10.109 1 97.56 103 VAL B O 1
ATOM 3548 N N . PRO B 1 104 ? -10.898 -3.219 11.719 1 93.5 104 PRO B N 1
ATOM 3549 C CA . PRO B 1 104 ? -10.047 -3.965 10.789 1 93.5 104 PRO B CA 1
ATOM 3550 C C . PRO B 1 104 ? -10.836 -4.895 9.875 1 93.5 104 PRO B C 1
ATOM 3552 O O . PRO B 1 104 ? -10.344 -5.297 8.82 1 93.5 104 PRO B O 1
ATOM 3555 N N . ASP B 1 105 ? -12.117 -5.172 10.25 1 92.38 105 ASP B N 1
ATOM 3556 C CA . ASP B 1 105 ? -12.898 -6.121 9.469 1 92.38 105 ASP B CA 1
ATOM 3557 C C . ASP B 1 105 ? -13.766 -5.398 8.438 1 92.38 105 ASP B C 1
ATOM 3559 O O . ASP B 1 105 ? -14.43 -6.039 7.617 1 92.38 105 ASP B O 1
ATOM 3563 N N . SER B 1 106 ? -13.75 -4.07 8.469 1 94 106 SER B N 1
ATOM 3564 C CA . SER B 1 106 ? -14.555 -3.305 7.516 1 94 106 SER B CA 1
ATOM 3565 C C . SER B 1 106 ? -13.953 -3.373 6.113 1 94 106 SER B C 1
ATOM 3567 O O . SER B 1 106 ? -12.734 -3.32 5.949 1 94 106 SER B O 1
ATOM 3569 N N . ASN B 1 107 ? -14.883 -3.459 5.105 1 94.75 107 ASN B N 1
ATOM 3570 C CA . ASN B 1 107 ? -14.453 -3.324 3.717 1 94.75 107 ASN B CA 1
ATOM 3571 C C . ASN B 1 107 ? -13.984 -1.903 3.414 1 94.75 107 ASN B C 1
ATOM 3573 O O . ASN B 1 107 ? -14.57 -0.934 3.898 1 94.75 107 ASN B O 1
ATOM 3577 N N . TYR B 1 108 ? -12.867 -1.827 2.617 1 95.19 108 TYR B N 1
ATOM 3578 C CA . TYR B 1 108 ? -12.406 -0.489 2.258 1 95.19 108 TYR B CA 1
ATOM 3579 C C . TYR B 1 108 ? -11.969 -0.437 0.801 1 95.19 108 TYR B C 1
ATOM 3581 O O . TYR B 1 108 ? -11.75 -1.477 0.174 1 95.19 108 TYR B O 1
ATOM 3589 N N . THR B 1 109 ? -11.969 0.777 0.277 1 95.56 109 THR B N 1
ATOM 3590 C CA . THR B 1 109 ? -11.43 1.071 -1.047 1 95.56 109 THR B CA 1
ATOM 3591 C C . THR B 1 109 ? -10.422 2.219 -0.98 1 95.56 109 THR B C 1
ATOM 3593 O O . THR B 1 109 ? -10.625 3.18 -0.232 1 95.56 109 THR B O 1
ATOM 3596 N N . ILE B 1 110 ? -9.344 2.082 -1.718 1 94.31 110 ILE B N 1
ATOM 3597 C CA . ILE B 1 110 ? -8.422 3.18 -1.98 1 94.31 110 ILE B CA 1
ATOM 3598 C C . ILE B 1 110 ? -8.438 3.523 -3.469 1 94.31 110 ILE B C 1
ATOM 3600 O O . ILE B 1 110 ? -8.328 2.635 -4.316 1 94.31 110 ILE B O 1
ATOM 3604 N N . SER B 1 111 ? -8.656 4.766 -3.746 1 94.56 111 SER B N 1
ATOM 3605 C CA . SER B 1 111 ? -8.734 5.188 -5.141 1 94.56 111 SER B CA 1
ATOM 3606 C C . SER B 1 111 ? -7.785 6.34 -5.43 1 94.56 111 SER B C 1
ATOM 3608 O O . SER B 1 111 ? -7.555 7.191 -4.566 1 94.56 111 SER B O 1
ATOM 3610 N N . GLN B 1 112 ? -7.168 6.32 -6.613 1 93.25 112 GLN B N 1
ATOM 3611 C CA . GLN B 1 112 ? -6.355 7.414 -7.141 1 93.25 112 GLN B CA 1
ATOM 3612 C C . GLN B 1 112 ? -6.941 7.953 -8.445 1 93.25 112 GLN B C 1
ATOM 3614 O O . GLN B 1 112 ? -7.02 7.234 -9.438 1 93.25 112 GLN B O 1
ATOM 3619 N N . LYS B 1 113 ? -7.395 9.164 -8.414 1 93.12 113 LYS B N 1
ATOM 3620 C CA . LYS B 1 113 ? -7.941 9.875 -9.57 1 93.12 113 LYS B CA 1
ATOM 3621 C C . LYS B 1 113 ? -7.254 11.227 -9.758 1 93.12 113 LYS B C 1
ATOM 3623 O O . LYS B 1 113 ? -7.66 12.219 -9.156 1 93.12 113 LYS B O 1
ATOM 3628 N N . GLY B 1 114 ? -6.266 11.273 -10.656 1 91.62 114 GLY B N 1
ATOM 3629 C CA . GLY B 1 114 ? -5.488 12.5 -10.789 1 91.62 114 GLY B CA 1
ATOM 3630 C C . GLY B 1 114 ? -4.754 12.875 -9.516 1 91.62 114 GLY B C 1
ATOM 3631 O O . GLY B 1 114 ? -3.947 12.094 -9 1 91.62 114 GLY B O 1
ATOM 3632 N N . LEU B 1 115 ? -5.227 14.055 -9.016 1 94.38 115 LEU B N 1
ATOM 3633 C CA . LEU B 1 115 ? -4.562 14.57 -7.824 1 94.38 115 LEU B CA 1
ATOM 3634 C C . LEU B 1 115 ? -5.312 14.156 -6.566 1 94.38 115 LEU B C 1
ATOM 3636 O O . LEU B 1 115 ? -4.934 14.539 -5.457 1 94.38 115 LEU B O 1
ATOM 3640 N N . LEU B 1 116 ? -6.359 13.336 -6.777 1 96.19 116 LEU B N 1
ATOM 3641 C CA . LEU B 1 116 ? -7.203 12.938 -5.656 1 96.19 116 LEU B CA 1
ATOM 3642 C C . LEU B 1 116 ? -6.887 11.508 -5.223 1 96.19 116 LEU B C 1
ATOM 3644 O O . LEU B 1 116 ? -6.805 10.602 -6.059 1 96.19 116 LEU B O 1
ATOM 3648 N N . SER B 1 117 ? -6.621 11.32 -3.963 1 96.31 117 SER B N 1
ATOM 3649 C CA . SER B 1 117 ? -6.574 10.023 -3.309 1 96.31 117 SER B CA 1
ATOM 3650 C C . SER B 1 117 ? -7.711 9.867 -2.305 1 96.31 117 SER B C 1
ATOM 3652 O O . SER B 1 117 ? -7.938 10.75 -1.473 1 96.31 117 SER B O 1
ATOM 3654 N N . THR B 1 118 ? -8.438 8.766 -2.363 1 97.81 118 THR B N 1
ATOM 3655 C CA . THR B 1 118 ? -9.586 8.586 -1.479 1 97.81 118 THR B CA 1
ATOM 3656 C C . THR B 1 118 ? -9.508 7.238 -0.759 1 97.81 118 THR B C 1
ATOM 3658 O O . THR B 1 118 ? -9.273 6.203 -1.389 1 97.81 118 THR B O 1
ATOM 3661 N N . PHE B 1 119 ? -9.562 7.266 0.519 1 98.19 119 PHE B N 1
ATOM 3662 C CA . PHE B 1 119 ? -9.82 6.102 1.359 1 98.19 119 PHE B CA 1
ATOM 3663 C C . PHE B 1 119 ? -11.289 6.047 1.778 1 98.19 119 PHE B C 1
ATOM 3665 O O . PHE B 1 119 ? -11.812 7.016 2.33 1 98.19 119 PHE B O 1
ATOM 3672 N N . PHE B 1 120 ? -11.977 4.949 1.481 1 98.38 120 PHE B N 1
ATOM 3673 C CA . PHE B 1 120 ? -13.406 4.832 1.741 1 98.38 120 PHE B CA 1
ATOM 3674 C C . PHE B 1 120 ? -13.703 3.582 2.559 1 98.38 120 PHE B C 1
ATOM 3676 O O . PHE B 1 120 ? -13.297 2.479 2.193 1 98.38 120 PHE B O 1
ATOM 3683 N N . LEU B 1 121 ? -14.344 3.742 3.725 1 98.06 121 LEU B N 1
ATOM 3684 C CA . LEU B 1 121 ? -14.828 2.639 4.551 1 98.06 121 LEU B CA 1
ATOM 3685 C C . LEU B 1 121 ? -16.297 2.361 4.277 1 98.06 121 LEU B C 1
ATOM 3687 O O . LEU B 1 121 ? -17.172 3.164 4.641 1 98.06 121 LEU B O 1
ATOM 3691 N N . GLN B 1 122 ? -16.625 1.24 3.824 1 96.19 122 GLN B N 1
ATOM 3692 C CA . GLN B 1 122 ? -17.938 0.932 3.254 1 96.19 122 GLN B CA 1
ATOM 3693 C C . GLN B 1 122 ? -19.016 0.896 4.332 1 96.19 122 GLN B C 1
ATOM 3695 O O . GLN B 1 122 ? -20.078 1.512 4.18 1 96.19 122 GLN B O 1
ATOM 3700 N N . GLU B 1 123 ? -18.797 0.197 5.449 1 97.06 123 GLU B N 1
ATOM 3701 C CA . GLU B 1 123 ? -19.797 -0.007 6.488 1 97.06 123 GLU B CA 1
ATOM 3702 C C . GLU B 1 123 ? -20.203 1.316 7.133 1 97.06 123 GLU B C 1
ATOM 3704 O O . GLU B 1 123 ? -21.344 1.468 7.594 1 97.06 123 GLU B O 1
ATOM 3709 N N . TYR B 1 124 ? -19.328 2.279 7.074 1 98.25 124 TYR B N 1
ATOM 3710 C CA . TYR B 1 124 ? -19.578 3.568 7.703 1 98.25 124 TYR B CA 1
ATOM 3711 C C . TYR B 1 124 ? -19.875 4.637 6.66 1 98.25 124 TYR B C 1
ATOM 3713 O O . TYR B 1 124 ? -20.328 5.734 6.996 1 98.25 124 TYR B O 1
ATOM 3721 N N . GLU B 1 125 ? -19.609 4.277 5.375 1 98.25 125 GLU B N 1
ATOM 3722 C CA . GLU B 1 125 ? -19.797 5.191 4.254 1 98.25 125 GLU B CA 1
ATOM 3723 C C . GLU B 1 125 ? -19.031 6.488 4.461 1 98.25 125 GLU B C 1
ATOM 3725 O O . GLU B 1 125 ? -19.547 7.574 4.191 1 98.25 125 GLU B O 1
ATOM 3730 N N . THR B 1 126 ? -17.875 6.383 5.07 1 98.62 126 THR B N 1
ATOM 3731 C CA . THR B 1 126 ? -17.016 7.535 5.32 1 98.62 126 THR B CA 1
ATOM 3732 C C . THR B 1 126 ? -15.914 7.625 4.266 1 98.62 126 THR B C 1
ATOM 3734 O O . THR B 1 126 ? -15.203 6.648 4.012 1 98.62 126 THR B O 1
ATOM 3737 N N . SER B 1 127 ? -15.789 8.797 3.656 1 98.69 127 SER B N 1
ATOM 3738 C CA . SER B 1 127 ? -14.719 9.062 2.703 1 98.69 127 SER B CA 1
ATOM 3739 C C . SER B 1 127 ? -13.664 10 3.299 1 98.69 127 SER B C 1
ATOM 3741 O O . SER B 1 127 ? -13.992 11.078 3.799 1 98.69 127 SER B O 1
ATOM 3743 N N . VAL B 1 128 ? -12.43 9.555 3.279 1 98.81 128 VAL B N 1
ATOM 3744 C CA . VAL B 1 128 ? -11.297 10.406 3.631 1 98.81 128 VAL B CA 1
ATOM 3745 C C . VAL B 1 128 ? -10.445 10.68 2.391 1 98.81 128 VAL B C 1
ATOM 3747 O O . VAL B 1 128 ? -9.852 9.758 1.822 1 98.81 128 VAL B O 1
ATOM 3750 N N . ILE B 1 129 ? -10.375 11.93 1.992 1 98.75 129 ILE B N 1
ATOM 3751 C CA . ILE B 1 129 ? -9.836 12.328 0.697 1 98.75 129 ILE B CA 1
ATOM 3752 C C . ILE B 1 129 ? -8.594 13.188 0.899 1 98.75 129 ILE B C 1
ATOM 3754 O O . ILE B 1 129 ? -8.539 14.008 1.821 1 98.75 129 ILE B O 1
ATOM 3758 N N . TRP B 1 130 ? -7.555 12.992 0.122 1 98.56 130 TRP B N 1
ATOM 3759 C CA . TRP B 1 130 ? -6.441 13.93 0.01 1 98.56 130 TRP B CA 1
ATOM 3760 C C . TRP B 1 130 ? -6.367 14.516 -1.396 1 98.56 130 TRP B C 1
ATOM 3762 O O . TRP B 1 130 ? -6.312 13.781 -2.383 1 98.56 130 TRP B O 1
ATOM 3772 N N . LEU B 1 131 ? -6.457 15.797 -1.441 1 98.62 131 LEU B N 1
ATOM 3773 C CA . LEU B 1 131 ? -6.266 16.547 -2.678 1 98.62 131 LEU B CA 1
ATOM 3774 C C . LEU B 1 131 ? -4.91 17.25 -2.688 1 98.62 131 LEU B C 1
ATOM 3776 O O . LEU B 1 131 ? -4.672 18.156 -1.889 1 98.62 131 LEU B O 1
ATOM 3780 N N . LYS B 1 132 ? -4.074 16.828 -3.613 1 97.62 132 LYS B N 1
ATOM 3781 C CA . LYS B 1 132 ? -2.729 17.391 -3.697 1 97.62 132 LYS B CA 1
ATOM 3782 C C . LYS B 1 132 ? -2.756 18.797 -4.266 1 97.62 132 LYS B C 1
ATOM 3784 O O . LYS B 1 132 ? -2.992 19 -5.457 1 97.62 132 LYS B O 1
ATOM 3789 N N . ASN B 1 133 ? -2.559 19.734 -3.426 1 97.31 133 ASN B N 1
ATOM 3790 C CA . ASN B 1 133 ? -2.42 21.156 -3.738 1 97.31 133 ASN B CA 1
ATOM 3791 C C . ASN B 1 133 ? -1.552 21.875 -2.709 1 97.31 133 ASN B C 1
ATOM 3793 O O . ASN B 1 133 ? -2.068 22.484 -1.772 1 97.31 133 ASN B O 1
ATOM 3797 N N . GLY B 1 134 ? -0.268 21.906 -2.986 1 97.06 134 GLY B N 1
ATOM 3798 C CA . GLY B 1 134 ? 0.697 22.297 -1.971 1 97.06 134 GLY B CA 1
ATOM 3799 C C . GLY B 1 134 ? 0.758 23.797 -1.752 1 97.06 134 GLY B C 1
ATOM 3800 O O . GLY B 1 134 ? 1.249 24.266 -0.72 1 97.06 134 GLY B O 1
ATOM 3801 N N . PHE B 1 135 ? 0.228 24.625 -2.676 1 98.19 135 PHE B N 1
ATOM 3802 C CA . PHE B 1 135 ? 0.322 26.078 -2.559 1 98.19 135 PHE B CA 1
ATOM 3803 C C . PHE B 1 135 ? -1.038 26.672 -2.232 1 98.19 135 PHE B C 1
ATOM 3805 O O . PHE B 1 135 ? -1.123 27.828 -1.802 1 98.19 135 PHE B O 1
ATOM 3812 N N . LEU B 1 136 ? -2.168 25.953 -2.467 1 98.5 136 LEU B N 1
ATOM 3813 C CA . LEU B 1 136 ? -3.559 26.344 -2.273 1 98.5 136 LEU B CA 1
ATOM 3814 C C . LEU B 1 136 ? -3.967 27.406 -3.285 1 98.5 136 LEU B C 1
ATOM 3816 O O . LEU B 1 136 ? -5.156 27.703 -3.447 1 98.5 136 LEU B O 1
ATOM 3820 N N . VAL B 1 137 ? -2.98 28 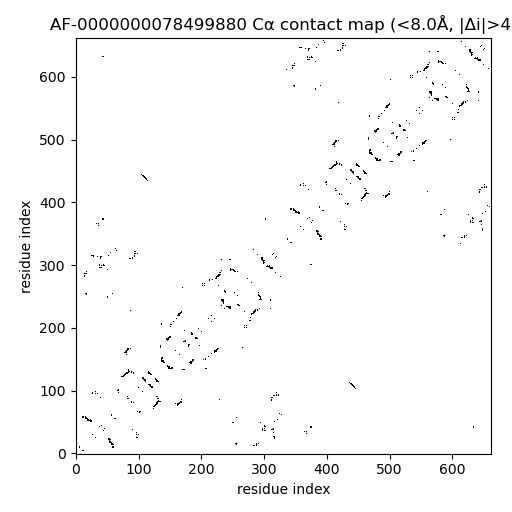-3.998 1 98.69 137 VAL B N 1
ATOM 3821 C CA . VAL B 1 137 ? -3.217 28.938 -5.09 1 98.69 137 VAL B CA 1
ATOM 3822 C C . VAL B 1 137 ? -2.709 28.344 -6.402 1 98.69 137 VAL B C 1
ATOM 3824 O O . VAL B 1 137 ? -2.123 27.25 -6.414 1 98.69 137 VAL B O 1
ATOM 3827 N N . ASP B 1 138 ? -2.93 29.062 -7.504 1 98.12 138 ASP B N 1
ATOM 3828 C CA . ASP B 1 138 ? -2.693 28.5 -8.836 1 98.12 138 ASP B CA 1
ATOM 3829 C C . ASP B 1 138 ? -1.207 28.531 -9.18 1 98.12 138 ASP B C 1
ATOM 3831 O O . ASP B 1 138 ? -0.54 29.547 -9.016 1 98.12 138 ASP B O 1
ATOM 3835 N N . LEU B 1 139 ? -0.708 27.438 -9.531 1 97.12 139 LEU B N 1
ATOM 3836 C CA . LEU B 1 139 ? 0.545 27.312 -10.266 1 97.12 139 LEU B CA 1
ATOM 3837 C C . LEU B 1 139 ? 0.281 27.047 -11.742 1 97.12 139 LEU B C 1
ATOM 3839 O O . LEU B 1 139 ? -0.267 26 -12.109 1 97.12 139 LEU B O 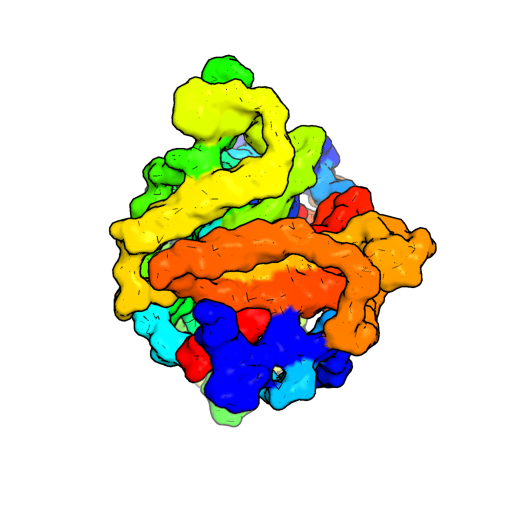1
ATOM 3843 N N . VAL B 1 140 ? 0.663 27.953 -12.586 1 96.44 140 VAL B N 1
ATOM 3844 C CA . VAL B 1 140 ? 0.298 27.812 -13.992 1 96.44 140 VAL B CA 1
ATOM 3845 C C . VAL B 1 140 ? 1.56 27.781 -14.852 1 96.44 140 VAL B C 1
ATOM 3847 O O . VAL B 1 140 ? 2.596 28.328 -14.469 1 96.44 140 VAL B O 1
ATOM 3850 N N . HIS B 1 141 ? 1.461 27.141 -15.93 1 94.75 141 HIS B N 1
ATOM 3851 C CA . HIS B 1 141 ? 2.525 27.141 -16.922 1 94.75 141 HIS B CA 1
ATOM 3852 C C . HIS B 1 141 ? 2.324 28.25 -17.953 1 94.75 141 HIS B C 1
ATOM 3854 O O . HIS B 1 141 ? 1.225 28.422 -18.484 1 94.75 141 HIS B O 1
ATOM 3860 N N . ASP B 1 142 ? 3.307 29.047 -18.078 1 92.94 142 ASP B N 1
ATOM 3861 C CA . ASP B 1 142 ? 3.33 30.156 -19.016 1 92.94 142 ASP B CA 1
ATOM 3862 C C . ASP B 1 142 ? 4.547 30.078 -19.938 1 92.94 142 ASP B C 1
ATOM 3864 O O . ASP B 1 142 ? 5.453 29.281 -19.719 1 92.94 142 ASP B O 1
ATOM 3868 N N . LYS B 1 143 ? 4.594 30.828 -21.031 1 95 143 LYS B N 1
ATOM 3869 C CA . LYS B 1 143 ? 5.711 30.859 -21.969 1 95 143 LYS B CA 1
ATOM 3870 C C . LYS B 1 143 ? 7.016 31.219 -21.25 1 95 143 LYS B C 1
ATOM 3872 O O . LYS B 1 143 ? 8.086 30.734 -21.641 1 95 143 LYS B O 1
ATOM 3877 N N . ILE B 1 144 ? 6.91 32.031 -20.234 1 96.19 144 ILE B N 1
ATOM 3878 C CA . ILE B 1 144 ? 8.117 32.531 -19.562 1 96.19 144 ILE B CA 1
ATOM 3879 C C . ILE B 1 144 ? 8.516 31.547 -18.453 1 96.19 144 ILE B C 1
ATOM 3881 O O . ILE B 1 144 ? 9.555 31.719 -17.812 1 96.19 144 ILE B O 1
ATOM 3885 N N . GLY B 1 145 ? 7.684 30.594 -18.188 1 96.62 145 GLY B N 1
ATOM 3886 C CA . GLY B 1 145 ? 7.957 29.609 -17.141 1 96.62 145 GLY B CA 1
ATOM 3887 C C . GLY B 1 145 ? 6.754 29.328 -16.266 1 96.62 145 GLY B C 1
ATOM 3888 O O . GLY B 1 145 ? 5.621 29.625 -16.641 1 96.62 145 GLY B O 1
ATOM 3889 N N . LYS B 1 146 ? 7.055 28.719 -15.094 1 97.5 146 LYS B N 1
ATOM 3890 C CA . LYS B 1 146 ? 6.008 28.406 -14.125 1 97.5 146 LYS B CA 1
ATOM 3891 C C . LYS B 1 146 ? 5.73 29.609 -13.219 1 97.5 146 LYS B C 1
ATOM 3893 O O . LYS B 1 146 ? 6.648 30.156 -12.609 1 97.5 146 LYS B O 1
ATOM 3898 N N . ILE B 1 147 ? 4.469 30 -13.133 1 98 147 ILE B N 1
ATOM 3899 C CA . ILE B 1 147 ? 4.098 31.188 -12.383 1 98 147 ILE B CA 1
ATOM 3900 C C . ILE B 1 147 ? 3.178 30.797 -11.227 1 98 147 ILE B C 1
ATOM 3902 O O . ILE B 1 147 ? 2.123 30.203 -11.438 1 98 147 ILE B O 1
ATOM 3906 N N . LEU B 1 148 ? 3.588 31.109 -10.031 1 98.5 148 LEU B N 1
ATOM 3907 C CA . LEU B 1 148 ? 2.734 30.984 -8.852 1 98.5 148 LEU B CA 1
ATOM 3908 C C . LEU B 1 148 ? 1.875 32.25 -8.672 1 98.5 148 LEU B C 1
ATOM 3910 O O . LEU B 1 148 ? 2.371 33.281 -8.242 1 98.5 148 LEU B O 1
ATOM 3914 N N . LYS B 1 149 ? 0.619 32.094 -9.031 1 98.62 149 LYS B N 1
ATOM 3915 C CA . LYS B 1 149 ? -0.309 33.219 -8.945 1 98.62 149 LYS B CA 1
ATOM 3916 C C . LYS B 1 149 ? -0.882 33.375 -7.535 1 98.62 149 LYS B C 1
ATOM 3918 O O . LYS B 1 149 ? -1.883 32.719 -7.207 1 98.62 149 LYS B O 1
ATOM 3923 N N . LEU B 1 150 ? -0.409 34.312 -6.793 1 98.81 150 LEU B N 1
ATOM 3924 C CA . LEU B 1 150 ? -0.621 34.375 -5.352 1 98.81 150 LEU B CA 1
ATOM 3925 C C . LEU B 1 150 ? -2.041 34.844 -5.031 1 98.81 150 LEU B C 1
ATOM 3927 O O . LEU B 1 150 ? -2.518 34.656 -3.908 1 98.81 150 LEU B O 1
ATOM 3931 N N . ASP B 1 151 ? -2.756 35.406 -5.945 1 98.62 151 ASP B N 1
ATOM 3932 C CA . ASP B 1 151 ? -4.09 35.938 -5.664 1 98.62 151 ASP B CA 1
ATOM 3933 C C . ASP B 1 151 ? -5.137 35.25 -6.543 1 98.62 151 ASP B C 1
ATOM 3935 O O . ASP B 1 151 ? -6.168 35.844 -6.863 1 98.62 151 ASP B O 1
ATOM 3939 N N . SER B 1 152 ? -4.793 34 -6.949 1 98.25 152 SER B N 1
ATOM 3940 C CA . SER B 1 152 ? -5.688 33.281 -7.848 1 98.25 152 SER B CA 1
ATOM 3941 C C . SER B 1 152 ? -5.926 31.859 -7.363 1 98.25 152 SER B C 1
ATOM 3943 O O . SER B 1 152 ? -4.977 31.141 -7.02 1 98.25 152 SER B O 1
ATOM 3945 N N . ILE B 1 153 ? -7.176 31.484 -7.281 1 98.38 153 ILE B N 1
ATOM 3946 C CA . ILE B 1 153 ? -7.609 30.109 -7.016 1 98.38 153 ILE B CA 1
ATOM 3947 C C . ILE B 1 153 ? -8.617 29.672 -8.07 1 98.38 153 ILE B C 1
ATOM 3949 O O . ILE B 1 153 ? -9.766 30.125 -8.07 1 98.38 153 ILE B O 1
ATOM 3953 N N . SER B 1 154 ? -8.188 28.734 -8.977 1 97.31 154 SER B N 1
ATOM 3954 C CA . SER B 1 154 ? -9.047 28.328 -10.078 1 97.31 154 SER B CA 1
ATOM 3955 C C . SER B 1 154 ? -9.68 26.969 -9.805 1 97.31 154 SER B C 1
ATOM 3957 O O . SER B 1 154 ? -10.641 26.578 -10.469 1 97.31 154 SER B O 1
ATOM 3959 N N . THR B 1 155 ? -9.18 26.266 -8.797 1 95.69 155 THR B N 1
ATOM 3960 C CA . THR B 1 155 ? -9.648 24.891 -8.594 1 95.69 155 THR B CA 1
ATOM 3961 C C . THR B 1 155 ? -10.406 24.766 -7.273 1 95.69 155 THR B C 1
ATOM 3963 O O . THR B 1 155 ? -10.594 23.672 -6.758 1 95.69 155 THR B O 1
ATOM 3966 N N . GLY B 1 156 ? -10.812 25.891 -6.715 1 97.44 156 GLY B N 1
ATOM 3967 C CA . GLY B 1 156 ? -11.484 25.906 -5.426 1 97.44 156 GLY B CA 1
ATOM 3968 C C . GLY B 1 156 ? -12.781 25.125 -5.418 1 97.44 156 GLY B C 1
ATOM 3969 O O . GLY B 1 156 ? -13.258 24.719 -4.355 1 97.44 156 GLY B O 1
ATOM 3970 N N . HIS B 1 157 ? -13.414 24.906 -6.598 1 97.06 157 HIS B N 1
ATOM 3971 C CA . HIS B 1 157 ? -14.656 24.141 -6.699 1 97.06 157 HIS B CA 1
ATOM 3972 C C . HIS B 1 157 ? -14.477 22.719 -6.18 1 97.06 157 HIS B C 1
ATOM 3974 O O . HIS B 1 157 ? -15.445 22.094 -5.746 1 97.06 157 HIS B O 1
ATOM 3980 N N . GLN B 1 158 ? -13.266 22.203 -6.164 1 97.5 158 GLN B N 1
ATOM 3981 C CA . GLN B 1 158 ? -12.961 20.844 -5.711 1 97.5 158 GLN B CA 1
ATOM 3982 C C . GLN B 1 158 ? -13.125 20.734 -4.199 1 97.5 158 GLN B C 1
ATOM 3984 O O . GLN B 1 158 ? -13.203 19.625 -3.664 1 97.5 158 GLN B O 1
ATOM 3989 N N . TRP B 1 159 ? -13.109 21.891 -3.529 1 98.5 159 TRP B N 1
ATOM 3990 C CA . TRP B 1 159 ? -13.195 21.891 -2.074 1 98.5 159 TRP B CA 1
ATOM 3991 C C . TRP B 1 159 ? -14.648 21.875 -1.611 1 98.5 159 TRP B C 1
ATOM 3993 O O . TRP B 1 159 ? -14.922 21.703 -0.421 1 98.5 159 TRP B O 1
ATOM 4003 N N . LEU B 1 160 ? -15.586 22 -2.506 1 98.12 160 LEU B N 1
ATOM 4004 C CA . LEU B 1 160 ? -17 22.156 -2.152 1 98.12 160 LEU B CA 1
ATOM 4005 C C . LEU B 1 160 ? -17.672 20.812 -1.952 1 98.12 160 LEU B C 1
ATOM 4007 O O . LEU B 1 160 ? -17.219 19.797 -2.492 1 98.12 160 LEU B O 1
ATOM 4011 N N . GLY B 1 161 ? -18.656 20.766 -1.142 1 96.94 161 GLY B N 1
ATOM 4012 C CA . GLY B 1 161 ? -19.516 19.609 -1.027 1 96.94 161 GLY B CA 1
ATOM 4013 C C . GLY B 1 161 ? -19 18.562 -0.063 1 96.94 161 GLY B C 1
ATOM 4014 O O . GLY B 1 161 ? -19.422 17.406 -0.097 1 96.94 161 GLY B O 1
ATOM 4015 N N . VAL B 1 162 ? -18.047 18.891 0.751 1 98.5 162 VAL B N 1
ATOM 4016 C CA . VAL B 1 162 ? -17.547 17.953 1.757 1 98.5 162 VAL B CA 1
ATOM 4017 C C . VAL B 1 162 ? -17.938 18.438 3.15 1 98.5 162 VAL B C 1
ATOM 4019 O O . VAL B 1 162 ? -18.328 19.594 3.326 1 98.5 162 VAL B O 1
ATOM 4022 N N . ASP B 1 163 ? -17.844 17.562 4.117 1 98.81 163 ASP B N 1
ATOM 4023 C CA . ASP B 1 163 ? -18.328 17.844 5.465 1 98.81 163 ASP B CA 1
ATOM 4024 C C . ASP B 1 163 ? -17.219 18.438 6.332 1 98.81 163 ASP B C 1
ATOM 4026 O O . ASP B 1 163 ? -17.484 19.109 7.328 1 98.81 163 ASP B O 1
ATOM 4030 N N . MET B 1 164 ? -15.992 18.188 5.961 1 98.81 164 MET B N 1
ATOM 4031 C CA . MET B 1 164 ? -14.836 18.688 6.699 1 98.81 164 MET B CA 1
ATOM 4032 C C . MET B 1 164 ? -13.664 18.938 5.762 1 98.81 164 MET B C 1
ATOM 4034 O O . MET B 1 164 ? -13.375 18.125 4.883 1 98.81 164 MET B O 1
ATOM 4038 N N . LEU B 1 165 ? -13.086 20.062 5.938 1 98.88 165 LEU B N 1
ATOM 4039 C CA . LEU B 1 165 ? -11.883 20.453 5.199 1 98.88 165 LEU B CA 1
ATOM 4040 C C . LEU B 1 165 ? -10.719 20.688 6.148 1 98.88 165 LEU B C 1
ATOM 4042 O O . LEU B 1 165 ? -10.867 21.375 7.168 1 98.88 165 LEU B O 1
ATOM 4046 N N . ILE B 1 166 ? -9.57 20.094 5.859 1 98.94 166 ILE B N 1
ATOM 4047 C CA . ILE B 1 166 ? -8.328 20.359 6.57 1 98.94 166 ILE B CA 1
ATOM 4048 C C . ILE B 1 166 ? -7.266 20.844 5.586 1 98.94 166 ILE B C 1
ATOM 4050 O O . ILE B 1 166 ? -6.734 20.047 4.801 1 98.94 166 ILE B O 1
ATOM 4054 N N . PHE B 1 167 ? -6.934 22.109 5.66 1 98.88 167 PHE B N 1
ATOM 4055 C CA . PHE B 1 167 ? -5.984 22.703 4.727 1 98.88 167 PHE B CA 1
ATOM 4056 C C . PHE B 1 167 ? -4.578 22.703 5.312 1 98.88 167 PHE B C 1
ATOM 4058 O O . PHE B 1 167 ? -4.406 22.688 6.531 1 98.88 167 PHE B O 1
ATOM 4065 N N . ASN B 1 168 ? -3.637 22.609 4.457 1 98.19 168 ASN B N 1
ATOM 4066 C CA . ASN B 1 168 ? -2.229 22.719 4.816 1 98.19 168 ASN B CA 1
ATOM 4067 C C . ASN B 1 168 ? -1.396 23.25 3.65 1 98.19 168 ASN B C 1
ATOM 4069 O O . ASN B 1 168 ? -1.669 22.938 2.492 1 98.19 168 ASN B O 1
ATOM 4073 N N . THR B 1 169 ? -0.484 24.094 4.039 1 98.12 169 THR B N 1
ATOM 4074 C CA . THR B 1 169 ? 0.549 24.531 3.102 1 98.12 169 THR B CA 1
ATOM 4075 C C . THR B 1 169 ? 1.839 24.875 3.84 1 98.12 169 THR B C 1
ATOM 4077 O O . THR B 1 169 ? 2.012 24.5 5.004 1 98.12 169 THR B O 1
ATOM 4080 N N . TYR B 1 170 ? 2.832 25.422 3.209 1 97.25 170 TYR B N 1
ATOM 4081 C CA . TYR B 1 170 ? 4.066 25.984 3.746 1 97.25 170 TYR B CA 1
ATOM 4082 C C . TYR B 1 170 ? 5.277 25.188 3.283 1 97.25 170 TYR B C 1
ATOM 4084 O O . TYR B 1 170 ? 6.27 25.75 2.822 1 97.25 170 TYR B O 1
ATOM 4092 N N . HIS B 1 171 ? 5.281 23.859 3.395 1 96.62 171 HIS B N 1
ATOM 4093 C CA . HIS B 1 171 ? 6.465 23.047 3.145 1 96.62 171 HIS B CA 1
ATOM 4094 C C . HIS B 1 171 ? 7.027 23.297 1.751 1 96.62 171 HIS B C 1
ATOM 4096 O O . HIS B 1 171 ? 8.242 23.391 1.575 1 96.62 171 HIS B O 1
ATOM 4102 N N . TRP B 1 172 ? 6.211 23.406 0.802 1 96.5 172 TRP B N 1
ATOM 4103 C CA . TRP B 1 172 ? 6.637 23.609 -0.58 1 96.5 172 TRP B CA 1
ATOM 4104 C C . TRP B 1 172 ? 7.234 24.984 -0.772 1 96.5 172 TRP B C 1
ATOM 4106 O O . TRP B 1 172 ? 8.023 25.219 -1.696 1 96.5 172 TRP B O 1
ATOM 4116 N N . TRP B 1 173 ? 6.895 25.938 0.081 1 96.62 173 TRP B N 1
ATOM 4117 C CA . TRP B 1 173 ? 7.312 27.328 -0.052 1 96.62 173 TRP B CA 1
ATOM 4118 C C . TRP B 1 173 ? 8.789 27.484 0.302 1 96.62 173 TRP B C 1
ATOM 4120 O O . TRP B 1 173 ? 9.398 28.5 -0.02 1 96.62 173 TRP B O 1
ATOM 4130 N N . ILE B 1 174 ? 9.375 26.5 0.93 1 92.75 174 ILE B N 1
ATOM 4131 C CA . ILE B 1 174 ? 10.758 26.656 1.373 1 92.75 174 ILE B CA 1
ATOM 4132 C C . ILE B 1 174 ? 11.68 25.812 0.491 1 92.75 174 ILE B C 1
ATOM 4134 O O . ILE B 1 174 ? 12.875 25.688 0.772 1 92.75 174 ILE B O 1
ATOM 4138 N N . HIS B 1 175 ? 11.094 25.25 -0.531 1 92.88 175 HIS B N 1
ATOM 4139 C CA . HIS B 1 175 ? 11.922 24.5 -1.472 1 92.88 175 HIS B CA 1
ATOM 4140 C C . HIS B 1 175 ? 12.852 25.438 -2.25 1 92.88 175 HIS B C 1
ATOM 4142 O O . HIS B 1 175 ? 12.477 26.562 -2.586 1 92.88 175 HIS B O 1
ATOM 4148 N N . THR B 1 176 ? 14.062 24.922 -2.49 1 91.31 176 THR B N 1
ATOM 4149 C CA . THR B 1 176 ? 15.055 25.672 -3.256 1 91.31 176 THR B CA 1
ATOM 4150 C C . THR B 1 176 ? 15.664 24.812 -4.352 1 91.31 176 THR B C 1
ATOM 4152 O O . THR B 1 176 ? 15.414 23.594 -4.398 1 91.31 176 THR B O 1
ATOM 4155 N N . GLY B 1 177 ? 16.344 25.422 -5.219 1 91.81 177 GLY B N 1
ATOM 4156 C CA . GLY B 1 177 ? 17.016 24.688 -6.281 1 91.81 177 GLY B CA 1
ATOM 4157 C C . GLY B 1 177 ? 16.062 23.891 -7.152 1 91.81 177 GLY B C 1
ATOM 4158 O O . GLY B 1 177 ? 15.055 24.438 -7.629 1 91.81 177 GLY B O 1
ATOM 4159 N N . LYS B 1 178 ? 16.422 22.609 -7.293 1 90.38 178 LYS B N 1
ATOM 4160 C CA . LYS B 1 178 ? 15.656 21.75 -8.195 1 90.38 178 LYS B CA 1
ATOM 4161 C C . LYS B 1 178 ? 14.281 21.438 -7.621 1 90.38 178 LYS B C 1
ATOM 4163 O O . LYS B 1 178 ? 13.367 21.078 -8.359 1 90.38 178 LYS B O 1
ATOM 4168 N N . SER B 1 179 ? 14.102 21.578 -6.348 1 89.69 179 SER B N 1
ATOM 4169 C CA . SER B 1 179 ? 12.852 21.234 -5.684 1 89.69 179 SER B CA 1
ATOM 4170 C C . SER B 1 179 ? 11.859 22.391 -5.738 1 89.69 179 SER B C 1
ATOM 4172 O O . SER B 1 179 ? 10.672 22.219 -5.465 1 89.69 179 SER B O 1
ATOM 4174 N N . GLN B 1 180 ? 12.312 23.578 -6.074 1 94.12 180 GLN B N 1
ATOM 4175 C CA . GLN B 1 180 ? 11.422 24.719 -6.246 1 94.12 180 GLN B CA 1
ATOM 4176 C C . GLN B 1 180 ? 10.586 24.578 -7.516 1 94.12 180 GLN B C 1
ATOM 4178 O O . GLN B 1 180 ? 11.133 24.422 -8.609 1 94.12 180 GLN B O 1
ATOM 4183 N N . LYS B 1 181 ? 9.281 24.75 -7.438 1 93.38 181 LYS B N 1
ATOM 4184 C CA . LYS B 1 181 ? 8.391 24.359 -8.531 1 93.38 181 LYS B CA 1
ATOM 4185 C C . LYS B 1 181 ? 7.934 25.578 -9.336 1 93.38 181 LYS B C 1
ATOM 4187 O O . LYS B 1 181 ? 7.207 25.438 -10.32 1 93.38 181 LYS B O 1
ATOM 4192 N N . TRP B 1 182 ? 8.312 26.734 -8.945 1 96.5 182 TRP B N 1
ATOM 4193 C CA . TRP B 1 182 ? 7.926 27.953 -9.664 1 96.5 182 TRP B CA 1
ATOM 4194 C C . TRP B 1 182 ? 9.156 28.719 -10.133 1 96.5 182 TRP B C 1
ATOM 4196 O O . TRP B 1 182 ? 10.234 28.578 -9.555 1 96.5 182 TRP B O 1
ATOM 4206 N N . ASP B 1 183 ? 8.922 29.547 -11.156 1 97.06 183 ASP B N 1
ATOM 4207 C CA . ASP B 1 183 ? 9.961 30.438 -11.672 1 97.06 183 ASP B CA 1
ATOM 4208 C C . ASP B 1 183 ? 9.664 31.891 -11.289 1 97.06 183 ASP B C 1
ATOM 4210 O O . ASP B 1 183 ? 10.586 32.688 -11.117 1 97.06 183 ASP B O 1
ATOM 4214 N N . TYR B 1 184 ? 8.352 32.188 -11.188 1 97.75 184 TYR B N 1
ATOM 4215 C CA . TYR B 1 184 ? 7.906 33.562 -10.922 1 97.75 184 TYR B CA 1
ATOM 4216 C C . TYR B 1 184 ? 6.723 33.562 -9.961 1 97.75 184 TYR B C 1
ATOM 4218 O O . TYR B 1 184 ? 6.012 32.562 -9.828 1 97.75 184 TYR B O 1
ATOM 4226 N N . PHE B 1 185 ? 6.574 34.688 -9.305 1 98.31 185 PHE B N 1
ATOM 4227 C CA . PHE B 1 185 ? 5.348 35 -8.586 1 98.31 185 PHE B CA 1
ATOM 4228 C C . PHE B 1 185 ? 4.504 36 -9.367 1 98.31 185 PHE B C 1
ATOM 4230 O O . PHE B 1 185 ? 5.031 36.781 -10.172 1 98.31 185 PHE B O 1
ATOM 4237 N N . GLN B 1 186 ? 3.238 35.906 -9.141 1 98.38 186 GLN B N 1
ATOM 4238 C CA . GLN B 1 186 ? 2.375 36.938 -9.734 1 98.38 186 GLN B CA 1
ATOM 4239 C C . GLN B 1 186 ? 1.327 37.406 -8.734 1 98.38 186 GLN B C 1
ATOM 4241 O O . GLN B 1 186 ? 0.747 36.625 -8 1 98.38 186 GLN B O 1
ATOM 4246 N N . VAL B 1 187 ? 1.142 38.75 -8.633 1 98 187 VAL B N 1
ATOM 4247 C CA . VAL B 1 187 ? 0.057 39.406 -7.91 1 98 187 VAL B CA 1
ATOM 4248 C C . VAL B 1 187 ? -0.619 40.438 -8.812 1 98 187 VAL B C 1
ATOM 4250 O O . VAL B 1 187 ? 0.014 41.406 -9.25 1 98 187 VAL B O 1
ATOM 4253 N N . GLY B 1 188 ? -1.887 40.25 -9.023 1 97 188 GLY B N 1
ATOM 4254 C CA . GLY B 1 188 ? -2.516 41.094 -10.039 1 97 188 GLY B CA 1
ATOM 4255 C C . GLY B 1 188 ? -1.873 40.938 -11.406 1 97 188 GLY B C 1
ATOM 4256 O O . GLY B 1 188 ? -1.719 39.844 -11.914 1 97 188 GLY B O 1
ATOM 4257 N N . ARG B 1 189 ? -1.435 42.031 -11.961 1 96.62 189 ARG B N 1
ATOM 4258 C CA . ARG B 1 189 ? -0.814 42.031 -13.281 1 96.62 189 ARG B CA 1
ATOM 4259 C C . ARG B 1 189 ? 0.707 42 -13.172 1 96.62 189 ARG B C 1
ATOM 4261 O O . ARG B 1 189 ? 1.405 41.875 -14.18 1 96.62 189 ARG B O 1
ATOM 4268 N N . LYS B 1 190 ? 1.167 42.094 -12.008 1 97.69 190 LYS B N 1
ATOM 4269 C CA . LYS B 1 190 ? 2.609 42.219 -11.82 1 97.69 190 LYS B CA 1
ATOM 4270 C C . LYS B 1 190 ? 3.264 40.875 -11.625 1 97.69 190 LYS B C 1
ATOM 4272 O O . LYS B 1 190 ? 2.762 40.031 -10.867 1 97.69 190 LYS B O 1
ATOM 4277 N N . ILE B 1 191 ? 4.348 40.656 -12.273 1 97.5 191 ILE B N 1
ATOM 4278 C CA . ILE B 1 191 ? 5.121 39.406 -12.195 1 97.5 191 ILE B CA 1
ATOM 4279 C C . ILE B 1 191 ? 6.469 39.688 -11.531 1 97.5 191 ILE B C 1
ATOM 4281 O O . ILE B 1 191 ? 7.129 40.688 -11.852 1 97.5 191 ILE B O 1
ATOM 4285 N N . PHE B 1 192 ? 6.867 38.906 -10.562 1 97.06 192 PHE B N 1
ATOM 4286 C CA . PHE B 1 192 ? 8.109 39.031 -9.805 1 97.06 192 PHE B CA 1
ATOM 4287 C C . PHE B 1 192 ? 8.977 37.781 -9.969 1 97.06 192 PHE B C 1
ATOM 4289 O O . PHE B 1 192 ? 8.508 36.656 -9.805 1 97.06 192 PHE B O 1
ATOM 4296 N N . LYS B 1 193 ? 10.188 38 -10.289 1 94.75 193 LYS B N 1
ATOM 4297 C CA . LYS B 1 193 ? 11.117 36.875 -10.336 1 94.75 193 LYS B CA 1
ATOM 4298 C C . LYS B 1 193 ? 11.453 36.375 -8.938 1 94.75 193 LYS B C 1
ATOM 4300 O O . LYS B 1 193 ? 11.664 35.188 -8.727 1 94.75 193 LYS B O 1
ATOM 4305 N N . GLN B 1 194 ? 11.617 37.375 -8 1 93.81 194 GLN B N 1
ATOM 4306 C CA . GLN B 1 194 ? 11.922 37.031 -6.613 1 93.81 194 GLN B CA 1
ATOM 4307 C C . GLN B 1 194 ? 11.008 37.812 -5.656 1 93.81 194 GLN B C 1
ATOM 4309 O O . GLN B 1 194 ? 10.648 38.938 -5.914 1 93.81 194 GLN B O 1
ATOM 4314 N N . MET B 1 195 ? 10.602 37.125 -4.691 1 95.69 195 MET B N 1
ATO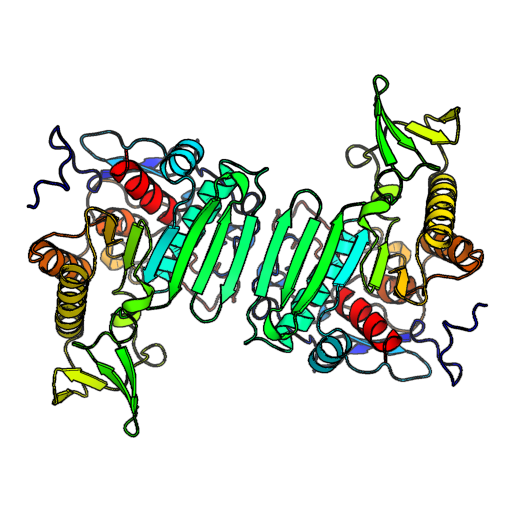M 4315 C CA . MET B 1 195 ? 9.82 37.656 -3.586 1 95.69 195 MET B CA 1
ATOM 4316 C C . MET B 1 195 ? 10.18 36.969 -2.271 1 95.69 195 MET B C 1
ATOM 4318 O O . MET B 1 195 ? 10.555 35.812 -2.264 1 95.69 195 MET B O 1
ATOM 4322 N N . ASP B 1 196 ? 10.188 37.844 -1.252 1 96.44 196 ASP B N 1
ATOM 4323 C CA . ASP B 1 196 ? 10.32 37.188 0.049 1 96.44 196 ASP B CA 1
ATOM 4324 C C . ASP B 1 196 ? 9.297 36.062 0.21 1 96.44 196 ASP B C 1
ATOM 4326 O O . ASP B 1 196 ? 8.102 36.281 0.002 1 96.44 196 ASP B O 1
ATOM 4330 N N . ARG B 1 197 ? 9.68 34.969 0.622 1 96.19 197 ARG B N 1
ATOM 4331 C CA . ARG B 1 197 ? 8.844 33.781 0.626 1 96.19 197 ARG B CA 1
ATOM 4332 C C . ARG B 1 197 ? 7.715 33.906 1.646 1 96.19 197 ARG B C 1
ATOM 4334 O O . ARG B 1 197 ? 6.598 33.438 1.411 1 96.19 197 ARG B O 1
ATOM 4341 N N . MET B 1 198 ? 7.98 34.5 2.791 1 97.38 198 MET B N 1
ATOM 4342 C CA . MET B 1 198 ? 6.945 34.656 3.811 1 97.38 198 MET B CA 1
ATOM 4343 C C . MET B 1 198 ? 5.922 35.688 3.402 1 97.38 198 MET B C 1
ATOM 4345 O O . MET B 1 198 ? 4.738 35.562 3.727 1 97.38 198 MET B O 1
ATOM 4349 N N . GLU B 1 199 ? 6.434 36.656 2.725 1 97.75 199 GLU B N 1
ATOM 4350 C CA . GLU B 1 199 ? 5.488 37.625 2.17 1 97.75 199 GLU B CA 1
ATOM 4351 C C . GLU B 1 199 ? 4.582 36.969 1.129 1 97.75 199 GLU B C 1
ATOM 4353 O O . GLU B 1 199 ? 3.371 37.219 1.122 1 97.75 199 GLU B O 1
ATOM 4358 N N . ALA B 1 200 ? 5.215 36.219 0.282 1 98.31 200 ALA B N 1
ATOM 4359 C CA . ALA B 1 200 ? 4.445 35.531 -0.737 1 98.31 200 ALA B CA 1
ATOM 4360 C C . ALA B 1 200 ? 3.426 34.594 -0.099 1 98.31 200 ALA B C 1
ATOM 4362 O O . ALA B 1 200 ? 2.266 34.531 -0.516 1 98.31 200 ALA B O 1
ATOM 4363 N N . LEU B 1 201 ? 3.844 33.844 0.872 1 98.62 201 LEU B N 1
ATOM 4364 C CA . LEU B 1 201 ? 2.965 32.938 1.605 1 98.62 201 LEU B CA 1
ATOM 4365 C C . LEU B 1 201 ? 1.792 33.688 2.217 1 98.62 201 LEU B C 1
ATOM 4367 O O . LEU B 1 201 ? 0.65 33.219 2.158 1 98.62 201 LEU B O 1
ATOM 4371 N N . LYS B 1 202 ? 2.066 34.812 2.805 1 98.62 202 LYS B N 1
ATOM 4372 C CA . LYS B 1 202 ? 1.015 35.594 3.43 1 98.62 202 LYS B CA 1
ATOM 4373 C C . LYS B 1 202 ? -0.026 36.062 2.404 1 98.62 202 LYS B C 1
ATOM 4375 O O . LYS B 1 202 ? -1.229 35.969 2.666 1 98.62 202 LYS B O 1
ATOM 4380 N N . ILE B 1 203 ? 0.461 36.5 1.248 1 98.69 203 ILE B N 1
ATOM 4381 C CA . ILE B 1 203 ? -0.457 36.906 0.19 1 98.69 203 ILE B CA 1
ATOM 4382 C C . ILE B 1 203 ? -1.316 35.719 -0.234 1 98.69 203 ILE B C 1
ATOM 4384 O O . ILE B 1 203 ? -2.539 35.844 -0.336 1 98.69 203 ILE B O 1
ATOM 4388 N N . ALA B 1 204 ? -0.706 34.594 -0.468 1 98.81 204 ALA B N 1
ATOM 4389 C CA . ALA B 1 204 ? -1.407 33.406 -0.914 1 98.81 204 ALA B CA 1
ATOM 4390 C C . ALA B 1 204 ? -2.434 32.938 0.12 1 98.81 204 ALA B C 1
ATOM 4392 O O . ALA B 1 204 ? -3.57 32.625 -0.228 1 98.81 204 ALA B O 1
ATOM 4393 N N . LEU B 1 205 ? -2.062 32.938 1.394 1 98.81 205 LEU B N 1
ATOM 4394 C CA . LEU B 1 205 ? -2.957 32.5 2.453 1 98.81 205 LEU B CA 1
ATOM 4395 C C . LEU B 1 205 ? -4.102 33.469 2.662 1 98.81 205 LEU B C 1
ATOM 4397 O O . LEU B 1 205 ? -5.207 33.094 3.029 1 98.81 205 LEU B O 1
ATOM 4401 N N . THR B 1 206 ? -3.785 34.75 2.467 1 98.75 206 THR B N 1
ATOM 4402 C CA . THR B 1 206 ? -4.867 35.719 2.514 1 98.75 206 THR B CA 1
ATOM 4403 C C . THR B 1 206 ? -5.887 35.438 1.408 1 98.75 206 THR B C 1
ATOM 4405 O O . THR B 1 206 ? -7.094 35.562 1.633 1 98.75 206 THR B O 1
ATOM 4408 N N . THR B 1 207 ? -5.363 35.125 0.217 1 98.81 207 THR B N 1
ATOM 4409 C CA . THR B 1 207 ? -6.227 34.75 -0.894 1 98.81 207 THR B CA 1
ATOM 4410 C C . THR B 1 207 ? -7.047 33.531 -0.542 1 98.81 207 THR B C 1
ATOM 4412 O O . THR B 1 207 ? -8.25 33.469 -0.797 1 98.81 207 THR B O 1
ATOM 4415 N N . TRP B 1 208 ? -6.43 32.531 0.016 1 98.81 208 TRP B N 1
ATOM 4416 C CA . TRP B 1 208 ? -7.102 31.312 0.488 1 98.81 208 TRP B CA 1
ATOM 4417 C C . TRP B 1 208 ? -8.188 31.656 1.502 1 98.81 208 TRP B C 1
ATOM 4419 O O . TRP B 1 208 ? -9.32 31.172 1.394 1 98.81 208 TRP B O 1
ATOM 4429 N N . ALA B 1 209 ? -7.879 32.469 2.492 1 98.75 209 ALA B N 1
ATOM 4430 C CA . ALA B 1 209 ? -8.805 32.844 3.555 1 98.75 209 ALA B CA 1
ATOM 4431 C C . ALA B 1 209 ? -10.047 33.531 2.986 1 98.75 209 ALA B C 1
ATOM 4433 O O . ALA B 1 209 ? -11.172 33.25 3.406 1 98.75 209 ALA B O 1
ATOM 4434 N N . LYS B 1 210 ? -9.797 34.406 2.066 1 98.38 210 LYS B N 1
ATOM 4435 C CA . LYS B 1 210 ? -10.906 35.125 1.426 1 98.38 210 LYS B CA 1
ATOM 4436 C C . LYS B 1 210 ? -11.797 34.156 0.655 1 98.38 210 LYS B C 1
ATOM 4438 O O . LYS B 1 210 ? -13.023 34.25 0.715 1 98.38 210 LYS B O 1
ATOM 4443 N N . TRP B 1 211 ? -11.156 33.281 -0.085 1 98.5 211 TRP B N 1
ATOM 4444 C CA . TRP B 1 211 ? -11.914 32.312 -0.861 1 98.5 211 TRP B CA 1
ATOM 4445 C C . TRP B 1 211 ? -12.766 31.438 0.05 1 98.5 211 TRP B C 1
ATOM 4447 O O . TRP B 1 211 ? -13.953 31.234 -0.2 1 98.5 211 TRP B O 1
ATOM 4457 N N . VAL B 1 212 ? -12.18 30.906 1.078 1 98.69 212 VAL B N 1
ATOM 4458 C CA . VAL B 1 212 ? -12.867 30.031 2.033 1 98.69 212 VAL B CA 1
ATOM 4459 C C . VAL B 1 212 ? -14.031 30.797 2.668 1 98.69 212 VAL B C 1
ATOM 4461 O O . VAL B 1 212 ? -15.141 30.281 2.75 1 98.69 212 VAL B O 1
ATOM 4464 N N . GLY B 1 213 ? -13.781 32 3.088 1 97.75 213 GLY B N 1
ATOM 4465 C CA . GLY B 1 213 ? -14.82 32.812 3.703 1 97.75 213 GLY B CA 1
ATOM 4466 C C . GLY B 1 213 ? -15.992 33.094 2.783 1 97.75 213 GLY B C 1
ATOM 4467 O O . GLY B 1 213 ? -17.141 33.156 3.236 1 97.75 213 GLY B O 1
ATOM 4468 N N . SER B 1 214 ? -15.742 33.188 1.514 1 97.38 214 SER B N 1
ATOM 4469 C CA . SER B 1 214 ? -16.766 33.562 0.553 1 97.38 214 SER B CA 1
ATOM 4470 C C . SER B 1 214 ? -17.516 32.344 0.01 1 97.38 214 SER B C 1
ATOM 4472 O O . SER B 1 214 ? -18.656 32.469 -0.426 1 97.38 214 SER B O 1
ATOM 4474 N N . ASN B 1 215 ? -16.875 31.188 0.069 1 98.12 215 ASN B N 1
ATOM 4475 C CA . ASN B 1 215 ? -17.438 30.094 -0.728 1 98.12 215 ASN B CA 1
ATOM 4476 C C . ASN B 1 215 ? -17.844 28.922 0.147 1 98.12 215 ASN B C 1
ATOM 4478 O O . ASN B 1 215 ? -18.609 28.047 -0.292 1 98.12 215 ASN B O 1
ATOM 4482 N N . ILE B 1 216 ? -17.359 28.828 1.365 1 98.19 216 ILE B N 1
ATOM 4483 C CA . ILE B 1 216 ? -17.656 27.688 2.225 1 98.19 216 ILE B CA 1
ATOM 4484 C C . ILE B 1 216 ? -18.688 28.094 3.279 1 98.19 216 ILE B C 1
ATOM 4486 O O . ILE B 1 216 ? -18.547 29.141 3.922 1 98.19 216 ILE B O 1
ATOM 4490 N N . ASP B 1 217 ? -19.797 27.359 3.398 1 97.5 217 ASP B N 1
ATOM 4491 C CA . ASP B 1 217 ? -20.766 27.5 4.477 1 97.5 217 ASP B CA 1
ATOM 4492 C C . ASP B 1 217 ? -20.312 26.766 5.73 1 97.5 217 ASP B C 1
ATOM 4494 O O . ASP B 1 217 ? -20.484 25.547 5.84 1 97.5 217 ASP B O 1
ATOM 4498 N N . PHE B 1 218 ? -19.844 27.469 6.711 1 96.5 218 PHE B N 1
ATOM 4499 C CA . PHE B 1 218 ? -19.234 26.906 7.914 1 96.5 218 PHE B CA 1
ATOM 4500 C C . PHE B 1 218 ? -20.281 26.188 8.758 1 96.5 218 PHE B C 1
ATOM 4502 O O . PHE B 1 218 ? -19.938 25.438 9.672 1 96.5 218 PHE B O 1
ATOM 4509 N N . SER B 1 219 ? -21.516 26.344 8.508 1 96.5 219 SER B N 1
ATOM 4510 C CA . SER B 1 219 ? -22.547 25.594 9.203 1 96.5 219 SER B CA 1
ATOM 4511 C C . SER B 1 219 ? -22.688 24.188 8.641 1 96.5 219 SER B C 1
ATOM 4513 O O . SER B 1 219 ? -23.219 23.297 9.312 1 96.5 219 SER B O 1
ATOM 4515 N N . LYS B 1 220 ? -22.172 24.016 7.465 1 97.56 220 LYS B N 1
ATOM 4516 C CA . LYS B 1 220 ? -22.297 22.734 6.797 1 97.56 220 LYS B CA 1
ATOM 4517 C C . LYS B 1 220 ? -20.938 22.016 6.754 1 97.56 220 LYS B C 1
ATOM 4519 O O . LYS B 1 220 ? -20.891 20.781 6.754 1 97.56 220 LYS B O 1
ATOM 4524 N N . THR B 1 221 ? -19.891 22.797 6.648 1 98.56 221 THR B N 1
ATOM 4525 C CA . THR B 1 221 ? -18.547 22.25 6.512 1 98.56 221 THR B CA 1
ATOM 4526 C C . THR B 1 221 ? -17.641 22.781 7.617 1 98.56 221 THR B C 1
ATOM 4528 O O . THR B 1 221 ? -17.469 23.984 7.777 1 98.56 221 THR B O 1
ATOM 4531 N N . LYS B 1 222 ? -17.062 21.859 8.398 1 98.44 222 LYS B N 1
ATOM 4532 C CA . LYS B 1 222 ? -16.031 22.266 9.352 1 98.44 222 LYS B CA 1
ATOM 4533 C C . LYS B 1 222 ? -14.711 22.547 8.641 1 98.44 222 LYS B C 1
ATOM 4535 O O . LYS B 1 222 ? -14.281 21.75 7.793 1 98.44 222 LYS B O 1
ATOM 4540 N N . VAL B 1 223 ? -14.125 23.656 8.977 1 98.75 223 VAL B N 1
ATOM 4541 C CA . VAL B 1 223 ? -12.898 24.047 8.289 1 98.75 223 VAL B CA 1
ATOM 4542 C C . VAL B 1 223 ? -11.75 24.125 9.281 1 98.75 223 VAL B C 1
ATOM 4544 O O . VAL B 1 223 ? -11.812 24.859 10.273 1 98.75 223 VAL B O 1
ATOM 4547 N N . PHE B 1 224 ? -10.719 23.328 9.008 1 98.88 224 PHE B N 1
ATOM 4548 C CA . PHE B 1 224 ? -9.508 23.266 9.82 1 98.88 224 PHE B CA 1
ATOM 4549 C C . PHE B 1 224 ? -8.289 23.703 9.016 1 98.88 224 PHE B C 1
ATOM 4551 O O . PHE B 1 224 ? -8.312 23.672 7.785 1 98.88 224 PHE B O 1
ATOM 4558 N N . PHE B 1 225 ? -7.348 24.172 9.688 1 98.75 225 PHE B N 1
ATOM 4559 C CA . PHE B 1 225 ? -5.996 24.328 9.164 1 98.75 225 PHE B CA 1
ATOM 4560 C C . PHE B 1 225 ? -5 23.531 10 1 98.75 225 PHE B C 1
ATOM 4562 O O . PHE B 1 225 ? -4.922 23.703 11.219 1 98.75 225 PHE B O 1
ATOM 4569 N N . GLN B 1 226 ? -4.293 22.484 9.406 1 97.62 226 GLN B N 1
ATOM 4570 C CA . GLN B 1 226 ? -3.426 21.5 10.039 1 97.62 226 GLN B CA 1
ATOM 4571 C C . GLN B 1 226 ? -2.361 22.172 10.898 1 97.62 226 GLN B C 1
ATOM 4573 O O . GLN B 1 226 ? -1.918 21.609 11.898 1 97.62 226 GLN B O 1
ATOM 4578 N N . GLY B 1 227 ? -1.87 23.469 10.688 1 95.62 227 GLY B N 1
ATOM 4579 C CA . GLY B 1 227 ? -0.695 24.125 11.234 1 95.62 227 GLY B CA 1
ATOM 4580 C C . GLY B 1 227 ? 0.575 23.828 10.461 1 95.62 227 GLY B C 1
ATOM 4581 O O . GLY B 1 227 ? 0.524 23.234 9.383 1 95.62 227 GLY B O 1
ATOM 4582 N N . VAL B 1 228 ? 1.667 24.297 11.008 1 97.75 228 VAL B N 1
ATOM 4583 C CA . VAL B 1 228 ? 2.93 24.172 10.289 1 97.75 228 VAL B CA 1
ATOM 4584 C C . VAL B 1 228 ? 3.828 23.156 10.992 1 97.75 228 VAL B C 1
ATOM 4586 O O . VAL B 1 228 ? 4.238 23.375 12.141 1 97.75 228 VAL B O 1
ATOM 4589 N N . ALA B 1 229 ? 4.09 22.078 10.25 1 97.56 229 ALA B N 1
ATOM 4590 C CA . ALA B 1 229 ? 4.969 21.047 10.805 1 97.56 229 ALA B CA 1
ATOM 4591 C C . ALA B 1 229 ? 6.434 21.469 10.68 1 97.56 229 ALA B C 1
ATOM 4593 O O . ALA B 1 229 ? 6.852 22 9.648 1 97.56 229 ALA B O 1
ATOM 4594 N N . ALA B 1 230 ? 7.195 21.203 11.711 1 96.56 230 ALA B N 1
ATOM 4595 C CA . ALA B 1 230 ? 8.602 21.594 11.75 1 96.56 230 ALA B CA 1
ATOM 4596 C C . ALA B 1 230 ? 9.469 20.641 10.945 1 96.56 230 ALA B C 1
ATOM 4598 O O . ALA B 1 230 ? 9.102 19.469 10.758 1 96.56 230 ALA B O 1
ATOM 4599 N N . VAL B 1 231 ? 10.617 21.109 10.492 1 95.75 231 VAL B N 1
ATOM 4600 C CA . VAL B 1 231 ? 11.672 20.281 9.914 1 95.75 231 VAL B CA 1
ATOM 4601 C C . VAL B 1 231 ? 12.859 20.219 10.867 1 95.75 231 VAL B C 1
ATOM 4603 O O . VAL B 1 231 ? 13.023 21.078 11.734 1 95.75 231 VAL B O 1
ATOM 4606 N N . HIS B 1 232 ? 13.711 19.203 10.75 1 96.31 232 HIS B N 1
ATOM 4607 C CA . HIS B 1 232 ? 14.867 19.047 11.625 1 96.31 232 HIS B CA 1
ATOM 4608 C C . HIS B 1 232 ? 16.141 18.766 10.828 1 96.31 232 HIS B C 1
ATOM 4610 O O . HIS B 1 232 ? 16.672 17.656 10.875 1 96.31 232 HIS B O 1
ATOM 4616 N N . VAL B 1 233 ? 16.656 19.844 10.266 1 94.06 233 VAL B N 1
ATOM 4617 C CA . VAL B 1 233 ? 17.781 19.672 9.359 1 94.06 233 VAL B CA 1
ATOM 4618 C C . VAL B 1 233 ? 19.047 20.281 9.984 1 94.06 233 VAL B C 1
ATOM 4620 O O . VAL B 1 233 ? 20.141 20.156 9.438 1 94.06 233 VAL B O 1
ATOM 4623 N N . ASP B 1 234 ? 18.906 20.953 11.062 1 93.5 234 ASP B N 1
ATOM 4624 C CA . ASP B 1 234 ? 20.016 21.609 11.742 1 93.5 234 ASP B CA 1
ATOM 4625 C C . ASP B 1 234 ? 19.922 21.422 13.258 1 93.5 234 ASP B C 1
ATOM 4627 O O . ASP B 1 234 ? 19.125 22.109 13.914 1 93.5 234 ASP B O 1
ATOM 4631 N N . GLY B 1 235 ? 20.844 20.609 13.805 1 93.81 235 GLY B N 1
ATOM 4632 C CA . GLY B 1 235 ? 20.812 20.266 15.219 1 93.81 235 GLY B CA 1
ATOM 4633 C C . GLY B 1 235 ? 20.984 21.469 16.125 1 93.81 235 GLY B C 1
ATOM 4634 O O . GLY B 1 235 ? 20.562 21.422 17.297 1 93.81 235 GLY B O 1
ATOM 4635 N N . ARG B 1 236 ? 21.562 22.625 15.695 1 93.19 236 ARG B N 1
ATOM 4636 C CA . ARG B 1 236 ? 21.734 23.844 16.484 1 93.19 236 ARG B CA 1
ATOM 4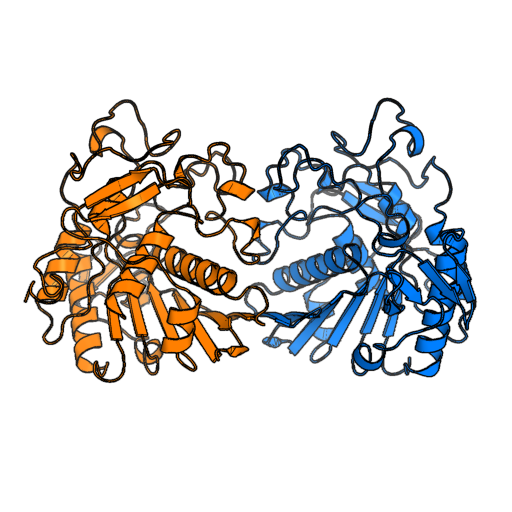637 C C . ARG B 1 236 ? 20.375 24.375 16.953 1 93.19 236 ARG B C 1
ATOM 4639 O O . ARG B 1 236 ? 20.281 24.984 18.016 1 93.19 236 ARG B O 1
ATOM 4646 N N . GLU B 1 237 ? 19.25 24.062 16.172 1 91.75 237 GLU B N 1
ATOM 4647 C CA . GLU B 1 237 ? 17.922 24.609 16.438 1 91.75 237 GLU B CA 1
ATOM 4648 C C . GLU B 1 237 ? 17.312 24 17.703 1 91.75 237 GLU B C 1
ATOM 4650 O O . GLU B 1 237 ? 16.391 24.562 18.281 1 91.75 237 GLU B O 1
ATOM 4655 N N . TRP B 1 238 ? 17.844 22.828 18.062 1 93.5 238 TRP B N 1
ATOM 4656 C CA . TRP B 1 238 ? 17.328 22.25 19.297 1 93.5 238 TRP B CA 1
ATOM 4657 C C . TRP B 1 238 ? 18.453 22.031 20.312 1 93.5 238 TRP B C 1
ATOM 4659 O O . TRP B 1 238 ? 18.391 21.109 21.125 1 93.5 238 TRP B O 1
ATOM 4669 N N . GLY B 1 239 ? 19.531 22.734 20.156 1 90.5 239 GLY B N 1
ATOM 4670 C CA . GLY B 1 239 ? 20.578 22.812 21.172 1 90.5 239 GLY B CA 1
ATOM 4671 C C . GLY B 1 239 ? 21.594 21.703 21.062 1 90.5 239 GLY B C 1
ATOM 4672 O O . GLY B 1 239 ? 22.312 21.422 22.031 1 90.5 239 GLY B O 1
ATOM 4673 N N . ASP B 1 240 ? 21.656 20.984 19.984 1 91.69 240 ASP B N 1
ATOM 4674 C CA . ASP B 1 240 ? 22.656 19.938 19.734 1 91.69 240 ASP B CA 1
ATOM 4675 C C . ASP B 1 240 ? 23.469 20.234 18.484 1 91.69 240 ASP B C 1
ATOM 4677 O O . ASP B 1 240 ? 23.219 19.656 17.422 1 91.69 240 ASP B O 1
ATOM 4681 N N . PRO B 1 241 ? 24.5 20.969 18.594 1 91.19 241 PRO B N 1
ATOM 4682 C CA . PRO B 1 241 ? 25.25 21.375 17.422 1 91.19 241 PRO B CA 1
ATOM 4683 C C . PRO B 1 241 ? 25.984 20.219 16.75 1 91.19 241 PRO B C 1
ATOM 4685 O O . PRO B 1 241 ? 26.438 20.359 15.609 1 91.19 241 PRO B O 1
ATOM 4688 N N . THR B 1 242 ? 26.062 19.141 17.422 1 91.94 242 THR B N 1
ATOM 4689 C CA . THR B 1 242 ? 26.766 18 16.844 1 91.94 242 THR B CA 1
ATOM 4690 C C . THR B 1 242 ? 25.844 17.219 15.906 1 91.94 242 THR B C 1
ATOM 4692 O O . THR B 1 242 ? 26.312 16.438 15.078 1 91.94 242 THR B O 1
ATOM 4695 N N . ALA B 1 243 ? 24.578 17.453 16.047 1 91.44 243 ALA B N 1
ATOM 4696 C CA . ALA B 1 243 ? 23.625 16.766 15.195 1 91.44 243 ALA B CA 1
ATOM 4697 C C . ALA B 1 243 ? 23.453 17.484 13.859 1 91.44 243 ALA B C 1
ATOM 4699 O O . ALA B 1 243 ? 23.156 18.672 13.82 1 91.44 243 ALA B O 1
ATOM 4700 N N . LYS B 1 244 ? 23.703 16.828 12.773 1 89.25 244 LYS B N 1
ATOM 4701 C CA . LYS B 1 244 ? 23.562 17.422 11.445 1 89.25 244 LYS B CA 1
ATOM 4702 C C . LYS B 1 244 ? 22.094 17.469 11.023 1 89.25 244 LYS B C 1
ATOM 4704 O O . LYS B 1 244 ? 21.734 18.234 10.117 1 89.25 244 LYS B O 1
ATOM 4709 N N . GLY B 1 245 ? 21.25 16.797 11.641 1 94.62 245 GLY B N 1
ATOM 4710 C CA . GLY B 1 245 ? 19.828 16.703 11.344 1 94.62 245 GLY B CA 1
ATOM 4711 C C . GLY B 1 245 ? 19.109 15.68 12.211 1 94.62 245 GLY B C 1
ATOM 4712 O O . GLY B 1 245 ? 19.469 15.492 13.383 1 94.62 245 GLY B O 1
ATOM 4713 N N . CYS B 1 246 ? 18.172 15.148 11.602 1 96.5 246 CYS B N 1
ATOM 4714 C CA . CYS B 1 246 ? 17.344 14.242 12.375 1 96.5 246 CYS B CA 1
ATOM 4715 C C . CYS B 1 246 ? 17.953 12.852 12.445 1 96.5 246 CYS B C 1
ATOM 4717 O O . CYS B 1 246 ? 17.516 12.016 13.242 1 96.5 246 CYS B O 1
ATOM 4719 N N . ASP B 1 247 ? 18.969 12.617 11.664 1 93.69 247 ASP B N 1
ATOM 4720 C CA . ASP B 1 247 ? 19.609 11.305 11.602 1 93.69 247 ASP B CA 1
ATOM 4721 C C . ASP B 1 247 ? 20.172 10.898 12.969 1 93.69 247 ASP B C 1
ATOM 4723 O O . ASP B 1 247 ? 20.859 11.688 13.609 1 93.69 247 ASP B O 1
ATOM 4727 N N . GLY B 1 248 ? 19.828 9.719 13.367 1 92.5 248 GLY B N 1
ATOM 4728 C CA . GLY B 1 248 ? 20.359 9.188 14.617 1 92.5 248 GLY B CA 1
ATOM 4729 C C . GLY B 1 248 ? 19.578 9.641 15.836 1 92.5 248 GLY B C 1
ATOM 4730 O O . GLY B 1 248 ? 19.875 9.227 16.953 1 92.5 248 GLY B O 1
ATOM 4731 N N . GLN B 1 249 ? 18.609 10.523 15.648 1 96.31 249 GLN B N 1
ATOM 4732 C CA . GLN B 1 249 ? 17.797 10.953 16.781 1 96.31 249 GLN B CA 1
ATOM 4733 C C . GLN B 1 249 ? 16.75 9.906 17.141 1 96.31 249 GLN B C 1
ATOM 4735 O O . GLN B 1 249 ? 15.969 9.484 16.281 1 96.31 249 GLN B O 1
ATOM 4740 N N . THR B 1 250 ? 16.641 9.508 18.422 1 96.5 250 THR B N 1
ATOM 4741 C CA . THR B 1 250 ? 15.797 8.367 18.75 1 96.5 250 THR B CA 1
ATOM 4742 C C . THR B 1 250 ? 14.812 8.734 19.859 1 96.5 250 THR B C 1
ATOM 4744 O O . THR B 1 250 ? 13.984 7.91 20.266 1 96.5 250 THR B O 1
ATOM 4747 N N . GLU B 1 251 ? 14.891 9.984 20.391 1 96.5 251 GLU B N 1
ATOM 4748 C CA . GLU B 1 251 ? 13.977 10.445 21.438 1 96.5 251 GLU B CA 1
ATOM 4749 C C . GLU B 1 251 ? 13.555 11.891 21.203 1 96.5 251 GLU B C 1
ATOM 4751 O O . GLU B 1 251 ? 14.305 12.68 20.625 1 96.5 251 GLU B O 1
ATOM 4756 N N . PRO B 1 252 ? 12.359 12.211 21.703 1 97.88 252 PRO B N 1
ATOM 4757 C CA . PRO B 1 252 ? 11.953 13.617 21.609 1 97.88 252 PRO B CA 1
ATOM 4758 C C . PRO B 1 252 ? 12.758 14.516 22.547 1 97.88 252 PRO B C 1
ATOM 4760 O O . PRO B 1 252 ? 13.508 14.016 23.406 1 97.88 252 PRO B O 1
ATOM 4763 N N . MET B 1 253 ? 12.609 15.797 22.312 1 95.81 253 MET B N 1
ATOM 4764 C CA . MET B 1 253 ? 13.102 16.75 23.297 1 95.81 253 MET B CA 1
ATOM 4765 C C . MET B 1 253 ? 12.273 16.688 24.578 1 95.81 253 MET B C 1
ATOM 4767 O O . MET B 1 253 ? 11.062 16.438 24.531 1 95.81 253 MET B O 1
ATOM 4771 N N . LYS B 1 254 ? 12.969 16.984 25.672 1 92.94 254 LYS B N 1
ATOM 4772 C CA . LYS B 1 254 ? 12.273 16.953 26.953 1 92.94 254 LYS B CA 1
ATOM 4773 C C . LYS B 1 254 ? 11.656 18.312 27.281 1 92.94 254 LYS B C 1
ATOM 4775 O O . LYS B 1 254 ? 12.25 19.359 27 1 92.94 254 LYS B O 1
ATOM 4780 N N . GLY B 1 255 ? 10.438 18.25 27.891 1 92.19 255 GLY B N 1
ATOM 4781 C CA . GLY B 1 255 ? 9.828 19.469 28.391 1 92.19 255 GLY B CA 1
ATOM 4782 C C . GLY B 1 255 ? 8.961 20.156 27.359 1 92.19 255 GLY B C 1
ATOM 4783 O O . GLY B 1 255 ? 8.836 19.688 26.219 1 92.19 255 GLY B O 1
ATOM 4784 N N . PRO B 1 256 ? 8.383 21.281 27.766 1 94.56 256 PRO B N 1
ATOM 4785 C CA . PRO B 1 256 ? 7.363 21.938 26.953 1 94.56 256 PRO B CA 1
ATOM 4786 C C . PRO B 1 256 ? 7.934 23.078 26.109 1 94.56 256 PRO B C 1
ATOM 4788 O O . PRO B 1 256 ? 7.18 23.781 25.422 1 94.56 256 PRO B O 1
ATOM 4791 N N . LYS B 1 257 ? 9.227 23.266 26.125 1 94.56 257 LYS B N 1
ATOM 4792 C CA . LYS B 1 257 ? 9.805 24.406 25.422 1 94.56 257 LYS B CA 1
ATOM 4793 C C . LYS B 1 257 ? 10.766 23.969 24.328 1 94.56 257 LYS B C 1
ATOM 4795 O O . LYS B 1 257 ? 11.516 23 24.516 1 94.56 257 LYS B O 1
ATOM 4800 N N . TYR B 1 258 ? 10.633 24.594 23.266 1 95.88 258 TYR B N 1
ATOM 4801 C CA . TYR B 1 258 ? 11.586 24.406 22.172 1 95.88 258 TYR B CA 1
ATOM 4802 C C . TYR B 1 258 ? 12.617 25.531 22.172 1 95.88 258 TYR B C 1
ATOM 4804 O O . TYR B 1 258 ? 12.266 26.719 22.188 1 95.88 258 TYR B O 1
ATOM 4812 N N . PRO B 1 259 ? 13.875 25.203 22.188 1 94.06 259 PRO B N 1
ATOM 4813 C CA . PRO B 1 259 ? 14.922 26.234 22.344 1 94.06 259 PRO B CA 1
ATOM 4814 C C . PRO B 1 259 ? 15.172 27.016 21.062 1 94.06 259 PRO B C 1
ATOM 4816 O O . PRO B 1 259 ? 15.789 28.078 21.109 1 94.06 259 PRO B O 1
ATOM 4819 N N . GLY B 1 260 ? 14.742 26.547 19.984 1 91.31 260 GLY B N 1
ATOM 4820 C CA . GLY B 1 260 ? 15 27.219 18.719 1 91.31 260 GLY B CA 1
ATOM 4821 C C . GLY B 1 260 ? 14.117 28.422 18.484 1 91.31 260 GLY B C 1
ATOM 4822 O O . GLY B 1 260 ? 13.359 28.828 19.359 1 91.31 260 GLY B O 1
ATOM 4823 N N . PRO B 1 261 ? 14.328 29.047 17.328 1 89.56 261 PRO B N 1
ATOM 4824 C CA . PRO B 1 261 ? 13.531 30.234 17 1 89.56 261 PRO B CA 1
ATOM 4825 C C . PRO B 1 261 ? 12.062 29.906 16.75 1 89.56 261 PRO B C 1
ATOM 4827 O O . PRO B 1 261 ? 11.711 28.75 16.5 1 89.56 261 PRO B O 1
ATOM 4830 N N . ALA B 1 262 ? 11.336 31 16.828 1 90.12 262 ALA B N 1
ATOM 4831 C CA . ALA B 1 262 ? 9.938 30.859 16.438 1 90.12 262 ALA B CA 1
ATOM 4832 C C . ALA B 1 262 ? 9.82 30.453 14.969 1 90.12 262 ALA B C 1
ATOM 4834 O O . ALA B 1 262 ? 10.68 30.781 14.156 1 90.12 262 ALA B O 1
ATOM 4835 N N . HIS B 1 263 ? 8.797 29.734 14.695 1 93.44 263 HIS B N 1
ATOM 4836 C CA . HIS B 1 263 ? 8.617 29.234 13.336 1 93.44 263 HIS B CA 1
ATOM 4837 C C . HIS B 1 263 ? 7.941 30.266 12.453 1 93.44 263 HIS B C 1
ATOM 4839 O O . HIS B 1 263 ? 6.781 30.625 12.68 1 93.44 263 HIS B O 1
ATOM 4845 N N . LEU B 1 264 ? 8.57 30.703 11.398 1 93.25 264 LEU B N 1
ATOM 4846 C CA . LEU B 1 264 ? 8.086 31.797 10.555 1 93.25 264 LEU B CA 1
ATOM 4847 C C . LEU B 1 264 ? 6.758 31.422 9.898 1 93.25 264 LEU B C 1
ATOM 4849 O O . LEU B 1 264 ? 5.848 32.25 9.828 1 93.25 264 LEU B O 1
ATOM 4853 N N . GLY B 1 265 ? 6.672 30.25 9.461 1 96.94 265 GLY B N 1
ATOM 4854 C CA . GLY B 1 265 ? 5.438 29.797 8.844 1 96.94 265 GLY B CA 1
ATOM 4855 C C . GLY B 1 265 ? 4.246 29.844 9.781 1 96.94 265 GLY B C 1
ATOM 4856 O O . GLY B 1 265 ? 3.141 30.203 9.375 1 96.94 265 GLY B O 1
ATOM 4857 N N . GLU B 1 266 ? 4.48 29.484 11 1 97.31 266 GLU B N 1
ATOM 4858 C CA . GLU B 1 266 ? 3.422 29.5 12.008 1 97.31 266 GLU B CA 1
ATOM 4859 C C . GLU B 1 266 ? 2.873 30.906 12.203 1 97.31 266 GLU B C 1
ATOM 4861 O O . GLU B 1 266 ? 1.66 31.094 12.312 1 97.31 266 GLU B O 1
ATOM 4866 N N . ALA B 1 267 ? 3.754 31.875 12.297 1 97.06 267 ALA B N 1
ATOM 4867 C CA . ALA B 1 267 ? 3.348 33.25 12.508 1 97.06 267 ALA B CA 1
ATOM 4868 C C . ALA B 1 267 ? 2.449 33.75 11.375 1 97.06 267 ALA B C 1
ATOM 4870 O O . ALA B 1 267 ? 1.45 34.438 11.617 1 97.06 267 ALA B O 1
ATOM 4871 N N . VAL B 1 268 ? 2.836 33.438 10.195 1 98.25 268 VAL B N 1
ATOM 4872 C CA . VAL B 1 268 ? 2.055 33.844 9.031 1 98.25 268 VAL B CA 1
ATOM 4873 C C . VAL B 1 268 ? 0.67 33.219 9.086 1 98.25 268 VAL B C 1
ATOM 4875 O O . VAL B 1 268 ? -0.344 33.875 8.914 1 98.25 268 VAL B O 1
ATOM 4878 N N . VAL B 1 269 ? 0.603 31.891 9.344 1 98.5 269 VAL B N 1
ATOM 4879 C CA . VAL B 1 269 ? -0.65 31.156 9.375 1 98.5 269 VAL B CA 1
ATOM 4880 C C . VAL B 1 269 ? -1.563 31.719 10.461 1 98.5 269 VAL B C 1
ATOM 4882 O O . VAL B 1 269 ? -2.744 31.984 10.211 1 98.5 269 VAL B O 1
ATOM 4885 N N . LYS B 1 270 ? -1.016 31.984 11.617 1 97.75 270 LYS B N 1
ATOM 4886 C CA . LYS B 1 270 ? -1.798 32.531 12.719 1 97.75 270 LYS B CA 1
ATOM 4887 C C . LYS B 1 270 ? -2.344 33.906 12.383 1 97.75 270 LYS B C 1
ATOM 4889 O O . LYS B 1 270 ? -3.502 34.219 12.672 1 97.75 270 LYS B O 1
ATOM 4894 N N . SER B 1 271 ? -1.488 34.688 11.812 1 97.94 271 SER B N 1
ATOM 4895 C CA . SER B 1 271 ? -1.894 36.031 11.438 1 97.94 271 SER B CA 1
ATOM 4896 C C . SER B 1 271 ? -3.064 36 10.461 1 97.94 271 SER B C 1
ATOM 4898 O O . SER B 1 271 ? -4.047 36.719 10.641 1 97.94 271 SER B O 1
ATOM 4900 N N . VAL B 1 272 ? -2.973 35.188 9.461 1 98.62 272 VAL B N 1
ATOM 4901 C CA . VAL B 1 272 ? -4 35.156 8.422 1 98.62 272 VAL B CA 1
ATOM 4902 C C . VAL B 1 272 ? -5.293 34.562 9 1 98.62 272 VAL B C 1
ATOM 4904 O O . VAL B 1 272 ? -6.375 35.125 8.797 1 98.62 272 VAL B O 1
ATOM 4907 N N . ILE B 1 273 ? -5.211 33.5 9.711 1 98.38 273 ILE B N 1
ATOM 4908 C CA . ILE B 1 273 ? -6.398 32.844 10.25 1 98.38 273 ILE B CA 1
ATOM 4909 C C . ILE B 1 273 ? -7.117 33.781 11.211 1 98.38 273 ILE B C 1
ATOM 4911 O O . ILE B 1 273 ? -8.352 33.844 11.203 1 98.38 273 ILE B O 1
ATOM 4915 N N . SER B 1 274 ? -6.379 34.531 12.016 1 96.94 274 SER B N 1
ATOM 4916 C CA . SER B 1 274 ? -6.957 35.469 12.984 1 96.94 274 SER B CA 1
ATOM 4917 C C . SER B 1 274 ? -7.684 36.594 12.281 1 96.94 274 SER B C 1
ATOM 4919 O O . SER B 1 274 ? -8.547 37.25 12.883 1 96.94 274 SER B O 1
ATOM 4921 N N . SER B 1 275 ? -7.371 36.844 11.07 1 97.06 275 SER B N 1
ATOM 4922 C CA . SER B 1 275 ? -7.957 37.969 10.336 1 97.06 275 SER B CA 1
ATOM 4923 C C . SER B 1 275 ? -9.227 37.562 9.609 1 97.06 275 SER B C 1
ATOM 4925 O O . SER B 1 275 ? -9.961 38.406 9.086 1 97.06 275 SER B O 1
ATOM 4927 N N . MET B 1 276 ? -9.5 36.312 9.555 1 97.06 276 MET B N 1
ATOM 4928 C CA . MET B 1 276 ? -10.703 35.812 8.891 1 97.06 276 MET B CA 1
ATOM 4929 C C . MET B 1 276 ? -11.953 36.188 9.656 1 97.06 276 MET B C 1
ATOM 4931 O O . MET B 1 276 ? -11.953 36.219 10.891 1 97.06 276 MET B O 1
ATOM 4935 N N . ALA B 1 277 ? -13.055 36.5 8.938 1 94.56 277 ALA B N 1
ATOM 4936 C CA . ALA B 1 277 ? -14.328 36.781 9.594 1 94.56 277 ALA B CA 1
ATOM 4937 C C . ALA B 1 277 ? -14.812 35.562 10.391 1 94.56 277 ALA B C 1
ATOM 4939 O O . ALA B 1 277 ? -15.234 35.719 11.547 1 94.56 277 ALA B O 1
ATOM 4940 N N . LYS B 1 278 ? -14.797 34.469 9.773 1 95.06 278 LYS B N 1
ATOM 4941 C CA . LYS B 1 278 ? -14.992 33.188 10.43 1 95.06 278 LYS B CA 1
ATOM 4942 C C . LYS B 1 278 ? -13.727 32.344 10.352 1 95.06 278 LYS B C 1
ATOM 4944 O O . LYS B 1 278 ? -13.492 31.656 9.352 1 95.06 278 LYS B O 1
ATOM 4949 N N . PRO B 1 279 ? -13 32.312 11.383 1 96.94 279 PRO B N 1
ATOM 4950 C CA . PRO B 1 279 ? -11.68 31.672 11.328 1 96.94 279 PRO B CA 1
ATOM 4951 C C . PRO B 1 279 ? -11.773 30.156 11.219 1 96.94 279 PRO B C 1
ATOM 4953 O O . PRO B 1 279 ? -12.648 29.531 11.828 1 96.94 279 PRO B O 1
ATOM 4956 N N . ALA B 1 280 ? -10.953 29.578 10.398 1 98.19 280 ALA B N 1
ATOM 4957 C CA . ALA B 1 280 ? -10.727 28.141 10.445 1 98.19 280 ALA B CA 1
ATOM 4958 C C . ALA B 1 280 ? -10.164 27.719 11.797 1 98.19 280 ALA B C 1
ATOM 4960 O O . ALA B 1 280 ? -9.484 28.5 12.469 1 98.19 280 ALA B O 1
ATOM 4961 N N . TYR B 1 281 ? -10.516 26.547 12.195 1 97.88 281 TYR B N 1
ATOM 4962 C CA . TYR B 1 281 ? -9.906 26 13.406 1 97.88 281 TYR B CA 1
ATOM 4963 C C . TYR B 1 281 ? -8.453 25.609 13.156 1 97.88 281 TYR B C 1
ATOM 4965 O O . TYR B 1 281 ? -8.172 24.734 12.336 1 97.88 281 TYR B O 1
ATOM 4973 N N . LEU B 1 282 ? -7.543 26.25 13.844 1 98.31 282 LEU B N 1
ATOM 4974 C CA . LEU B 1 282 ? -6.121 25.969 13.656 1 98.31 282 LEU B CA 1
ATOM 4975 C C . LEU B 1 282 ? -5.66 24.828 14.555 1 98.31 282 LEU B C 1
ATOM 4977 O O . LEU B 1 282 ? -5.75 24.922 15.781 1 98.31 282 LEU B O 1
ATOM 4981 N N . LEU B 1 283 ? -5.23 23.703 13.953 1 98.38 283 LEU B N 1
ATOM 4982 C CA . LEU B 1 283 ? -4.465 22.703 14.688 1 98.38 283 LEU B CA 1
ATOM 4983 C C . LEU B 1 283 ? -3.016 23.156 14.859 1 98.38 283 LEU B C 1
ATOM 4985 O O . LEU B 1 283 ? -2.143 22.766 14.078 1 98.38 283 LEU B O 1
ATOM 4989 N N . ASP B 1 284 ? -2.787 23.859 15.93 1 97.31 284 ASP B N 1
ATOM 4990 C CA . ASP B 1 284 ? -1.492 24.5 16.141 1 97.31 284 ASP B CA 1
ATOM 4991 C C . ASP B 1 284 ? -0.43 23.469 16.531 1 97.31 284 ASP B C 1
ATOM 4993 O O . ASP B 1 284 ? 0.078 23.484 17.656 1 97.31 284 ASP B O 1
ATOM 4997 N N . ILE B 1 285 ? 0.037 22.719 15.562 1 98.12 285 ILE B N 1
ATOM 4998 C CA . ILE B 1 285 ? 0.849 21.531 15.805 1 98.12 285 ILE B CA 1
ATOM 4999 C C . ILE B 1 285 ? 2.33 21.891 15.773 1 98.12 285 ILE B C 1
ATOM 5001 O O . ILE B 1 285 ? 3.197 21.031 15.875 1 98.12 285 ILE B O 1
ATOM 5005 N N . THR B 1 286 ? 2.697 23.125 15.633 1 98.06 286 THR B N 1
ATOM 5006 C CA . THR B 1 286 ? 4.086 23.5 15.391 1 98.06 286 THR B CA 1
ATOM 5007 C C . THR B 1 286 ? 4.969 23.109 16.578 1 98.06 286 THR B C 1
ATOM 5009 O O . THR B 1 286 ? 5.977 22.422 16.406 1 98.06 286 THR B O 1
ATOM 5012 N N . LEU B 1 287 ? 4.582 23.453 17.75 1 97.25 287 LEU B N 1
ATOM 5013 C CA . LEU B 1 287 ? 5.414 23.172 18.922 1 97.25 287 LEU B CA 1
ATOM 5014 C C . LEU B 1 287 ? 5.602 21.672 19.094 1 97.25 287 LEU B C 1
ATOM 5016 O O . LEU B 1 287 ? 6.73 21.203 19.266 1 97.25 287 LEU B O 1
ATOM 5020 N N . LEU B 1 288 ? 4.523 20.938 19.109 1 98.06 288 LEU B N 1
ATOM 5021 C CA . LEU B 1 288 ? 4.656 19.516 19.391 1 98.06 288 LEU B CA 1
ATOM 5022 C C . LEU B 1 288 ? 5.492 18.828 18.312 1 98.06 288 LEU B C 1
ATOM 5024 O O . LEU B 1 288 ? 6.152 17.828 18.578 1 98.06 288 LEU B O 1
ATOM 5028 N N . THR B 1 289 ? 5.527 19.297 17.062 1 98.44 289 THR B N 1
ATOM 5029 C CA . THR B 1 289 ? 6.375 18.719 16.031 1 98.44 289 THR B CA 1
ATOM 5030 C C . THR B 1 289 ? 7.824 19.156 16.219 1 98.44 289 THR B C 1
ATOM 5032 O O . THR B 1 289 ? 8.75 18.391 15.961 1 98.44 289 THR B O 1
ATOM 5035 N N . GLN B 1 290 ? 8.031 20.406 16.656 1 97.81 290 GLN B N 1
ATOM 5036 C CA . GLN B 1 290 ? 9.375 20.891 16.938 1 97.81 290 GLN B CA 1
ATOM 5037 C C . GLN B 1 290 ? 10.078 20 17.969 1 97.81 290 GLN B C 1
ATOM 5039 O O . GLN B 1 290 ? 11.289 19.797 17.875 1 97.81 290 GLN B O 1
ATOM 5044 N N . LEU B 1 291 ? 9.375 19.469 18.844 1 98.19 291 LEU B N 1
ATOM 5045 C CA . LEU B 1 291 ? 9.93 18.719 19.969 1 98.19 291 LEU B CA 1
ATOM 5046 C C . LEU B 1 291 ? 10.25 17.281 19.547 1 98.19 291 LEU B C 1
ATOM 5048 O O . LEU B 1 291 ? 10.836 16.531 20.328 1 98.19 291 LEU B O 1
ATOM 5052 N N . ARG B 1 292 ? 9.953 16.859 18.328 1 98.31 292 ARG B N 1
ATOM 5053 C CA . ARG B 1 292 ? 10.102 15.469 17.891 1 98.31 292 ARG B CA 1
ATOM 5054 C C . ARG B 1 292 ? 11.148 15.344 16.797 1 98.31 292 ARG B C 1
ATOM 5056 O O . ARG B 1 292 ? 10.891 14.75 15.742 1 98.31 292 ARG B O 1
ATOM 5063 N N . ARG B 1 293 ? 12.352 15.773 17.156 1 97.62 293 ARG B N 1
ATOM 5064 C CA . ARG B 1 293 ? 13.461 15.633 16.219 1 97.62 293 ARG B CA 1
ATOM 5065 C C . ARG B 1 293 ? 13.68 14.172 15.844 1 97.62 293 ARG B C 1
ATOM 5067 O O . ARG B 1 293 ? 14.297 13.875 14.82 1 97.62 293 ARG B O 1
ATOM 5074 N N . ASP B 1 294 ? 13.086 13.242 16.578 1 97.88 294 ASP B N 1
ATOM 5075 C CA . ASP B 1 294 ? 13.281 11.797 16.469 1 97.88 294 ASP B CA 1
ATOM 5076 C C . ASP B 1 294 ? 12.234 11.164 15.555 1 97.88 294 ASP B C 1
ATOM 5078 O O . ASP B 1 294 ? 12.367 10.008 15.164 1 97.88 294 ASP B O 1
ATOM 5082 N N . GLY B 1 295 ? 11.203 11.852 15.18 1 98.19 295 GLY B N 1
ATOM 5083 C CA . GLY B 1 295 ? 10.031 11.227 14.594 1 98.19 295 GLY B CA 1
ATOM 5084 C C . GLY B 1 295 ? 10.078 11.156 13.078 1 98.19 295 GLY B C 1
ATOM 5085 O O . GLY B 1 295 ? 9.086 10.836 12.43 1 98.19 295 GLY B O 1
ATOM 5086 N N . HIS B 1 296 ? 11.258 11.398 12.461 1 98.31 296 HIS B N 1
ATOM 5087 C CA . HIS B 1 296 ? 11.391 11.484 11.016 1 98.31 296 HIS B CA 1
ATOM 5088 C C . HIS B 1 296 ? 11.883 10.164 10.43 1 98.31 296 HIS B C 1
ATOM 5090 O O . HIS B 1 296 ? 12.484 9.352 11.133 1 98.31 296 HIS B O 1
ATOM 5096 N N . PRO B 1 297 ? 11.617 9.992 9.094 1 96.5 297 PRO B N 1
ATOM 5097 C CA . PRO B 1 297 ? 12.164 8.812 8.422 1 96.5 297 PRO B CA 1
ATOM 5098 C C . PRO B 1 297 ? 13.688 8.805 8.383 1 96.5 297 PRO B C 1
ATOM 5100 O O . PRO B 1 297 ? 14.305 7.738 8.469 1 96.5 297 PRO B O 1
ATOM 5103 N N . SER B 1 298 ? 14.219 10.047 8.258 1 95.88 298 SER B N 1
ATOM 5104 C CA . SER B 1 298 ? 15.656 10.141 8.039 1 95.88 298 SER B CA 1
ATOM 5105 C C . SER B 1 298 ? 16.094 9.266 6.871 1 95.88 298 SER B C 1
ATOM 5107 O O . SER B 1 298 ? 15.555 9.367 5.77 1 95.88 298 SER B O 1
ATOM 5109 N N . VAL B 1 299 ? 17.062 8.289 7.082 1 92.31 299 VAL B N 1
ATOM 5110 C CA . VAL B 1 299 ? 17.609 7.473 6 1 92.31 299 VAL B CA 1
ATOM 5111 C C . VAL B 1 299 ? 16.688 6.289 5.727 1 92.31 299 VAL B C 1
ATOM 5113 O O . VAL B 1 299 ? 16.891 5.543 4.766 1 92.31 299 VAL B O 1
ATOM 5116 N N . TYR B 1 300 ? 15.648 6.086 6.469 1 90.62 300 TYR B N 1
ATOM 5117 C CA . TYR B 1 300 ? 14.766 4.934 6.352 1 90.62 300 TYR B CA 1
ATOM 5118 C C . TYR B 1 300 ? 13.531 5.277 5.52 1 90.62 300 TYR B C 1
ATOM 5120 O O . TYR B 1 300 ? 12.398 5.059 5.957 1 90.62 300 TYR B O 1
ATOM 5128 N N . THR B 1 301 ? 13.781 5.746 4.344 1 90.25 301 THR B N 1
ATOM 5129 C CA . THR B 1 301 ? 12.727 6.172 3.424 1 90.25 301 THR B CA 1
ATOM 5130 C C . THR B 1 301 ? 12.414 5.07 2.414 1 90.25 301 THR B C 1
ATOM 5132 O O . THR B 1 301 ? 11.43 5.152 1.685 1 90.25 301 THR B O 1
ATOM 5135 N N . GLY B 1 302 ? 13.227 4.066 2.418 1 80.56 302 GLY B N 1
ATOM 5136 C CA . GLY B 1 302 ? 13.117 3.023 1.413 1 80.56 302 GLY B CA 1
ATOM 5137 C C . GLY B 1 302 ? 13.781 3.383 0.1 1 80.56 302 GLY B C 1
ATOM 5138 O O . GLY B 1 302 ? 13.75 2.604 -0.854 1 80.56 302 GLY B O 1
ATOM 5139 N N . ARG B 1 303 ? 14.43 4.547 -0.016 1 77.56 303 ARG B N 1
ATOM 5140 C CA . ARG B 1 303 ? 15.039 5.016 -1.257 1 77.56 303 ARG B CA 1
ATOM 5141 C C . ARG B 1 303 ? 16.562 5.043 -1.147 1 77.56 303 ARG B C 1
ATOM 5143 O O . ARG B 1 303 ? 17.234 5.711 -1.936 1 77.56 303 ARG B O 1
ATOM 5150 N N . GLY B 1 304 ? 17.031 4.332 -0.213 1 74.12 304 GLY B N 1
ATOM 5151 C CA . GLY B 1 304 ? 18.469 4.332 -0.019 1 74.12 304 GLY B CA 1
ATOM 5152 C C . GLY B 1 304 ? 18.938 5.355 0.998 1 74.12 304 GLY B C 1
ATOM 5153 O O . GLY B 1 304 ? 18.219 6.32 1.287 1 74.12 304 GLY B O 1
ATOM 5154 N N . SER B 1 305 ? 20.109 5.234 1.441 1 72.56 305 SER B N 1
ATOM 5155 C CA . SER B 1 305 ? 20.609 6.012 2.564 1 72.56 305 SER B CA 1
ATOM 5156 C C . SER B 1 305 ? 20.922 7.445 2.152 1 72.56 305 SER B C 1
ATOM 5158 O O . SER B 1 305 ? 21 8.336 3.002 1 72.56 305 SER B O 1
ATOM 5160 N N . ALA B 1 306 ? 21.016 7.625 0.947 1 77.19 306 ALA B N 1
ATOM 5161 C CA . ALA B 1 306 ? 21.328 8.977 0.48 1 77.19 306 ALA B CA 1
ATOM 5162 C C . ALA B 1 306 ? 20.125 9.891 0.592 1 77.19 306 ALA B C 1
ATOM 5164 O O . ALA B 1 306 ? 20.25 11.117 0.536 1 77.19 306 ALA B O 1
ATOM 5165 N N . PHE B 1 307 ? 19.047 9.367 0.784 1 82.75 307 PHE B N 1
ATOM 5166 C CA . PHE B 1 307 ? 17.812 10.148 0.923 1 82.75 307 PHE B CA 1
ATOM 5167 C C . PHE B 1 307 ? 17.469 10.359 2.393 1 82.75 307 PHE B C 1
ATOM 5169 O O . PHE B 1 307 ? 16.844 9.5 3.016 1 82.75 307 PHE B O 1
ATOM 5176 N N . ASP B 1 308 ? 17.891 11.492 2.904 1 91.5 308 ASP B N 1
ATOM 5177 C CA . ASP B 1 308 ? 17.656 11.859 4.301 1 91.5 308 ASP B CA 1
ATOM 5178 C C . ASP B 1 308 ? 16.438 12.773 4.43 1 91.5 308 ASP B C 1
ATOM 5180 O O . ASP B 1 308 ? 16.5 13.945 4.039 1 91.5 308 ASP B O 1
ATOM 5184 N N . ASP B 1 309 ? 15.375 12.219 4.973 1 95.75 309 ASP B N 1
ATOM 5185 C CA . ASP B 1 309 ? 14.117 12.953 5.082 1 95.75 309 ASP B CA 1
ATOM 5186 C C . ASP B 1 309 ? 13.875 13.414 6.52 1 95.75 309 ASP B C 1
ATOM 5188 O O . ASP B 1 309 ? 13.414 12.633 7.355 1 95.75 309 ASP B O 1
ATOM 5192 N N . CYS B 1 310 ? 14.023 14.703 6.77 1 97 310 CYS B N 1
ATOM 5193 C CA . CYS B 1 310 ? 13.797 15.281 8.086 1 97 310 CYS B CA 1
ATOM 5194 C C . CYS B 1 310 ? 12.648 16.281 8.055 1 97 310 CYS B C 1
ATOM 5196 O O . CYS B 1 310 ? 12.57 17.172 8.891 1 97 310 CYS B O 1
ATOM 5198 N N . SER B 1 311 ? 11.805 16.078 7.062 1 96.56 311 SER B N 1
ATOM 5199 C CA . SER B 1 311 ? 10.672 16.984 6.922 1 96.56 311 SER B CA 1
ATOM 5200 C C . SER B 1 311 ? 9.352 16.25 7.086 1 96.56 311 SER B C 1
ATOM 5202 O O . SER B 1 311 ? 8.359 16.828 7.531 1 96.56 311 SER B O 1
ATOM 5204 N N . HIS B 1 312 ? 9.336 14.945 6.684 1 97.69 312 HIS B N 1
ATOM 5205 C CA . HIS B 1 312 ? 8.141 14.117 6.836 1 97.69 312 HIS B CA 1
ATOM 5206 C C . HIS B 1 312 ? 8.227 13.266 8.094 1 97.69 312 HIS B C 1
ATOM 5208 O O . HIS B 1 312 ? 9.188 13.367 8.859 1 97.69 312 HIS B O 1
ATOM 5214 N N . TRP B 1 313 ? 7.191 12.555 8.312 1 98.44 313 TRP B N 1
ATOM 5215 C CA . TRP B 1 313 ? 7.094 11.867 9.594 1 98.44 313 TRP B CA 1
ATOM 5216 C C . TRP B 1 313 ? 6.816 10.383 9.391 1 98.44 313 TRP B C 1
ATOM 5218 O O . TRP B 1 313 ? 6.035 10 8.516 1 98.44 313 TRP B O 1
ATOM 5228 N N . CYS B 1 314 ? 7.398 9.57 10.289 1 97.69 314 CYS B N 1
ATOM 5229 C CA . CYS B 1 314 ? 7.09 8.148 10.312 1 97.69 314 CYS B CA 1
ATOM 5230 C C . CYS B 1 314 ? 5.633 7.91 10.695 1 97.69 314 CYS B C 1
ATOM 5232 O O . CYS B 1 314 ? 5.066 8.664 11.492 1 97.69 314 CYS B O 1
ATOM 5234 N N . LEU B 1 315 ? 5.094 6.867 10.133 1 97.38 315 LEU B N 1
ATOM 5235 C CA . LEU B 1 315 ? 3.818 6.316 10.578 1 97.38 315 LEU B CA 1
ATOM 5236 C C . LEU B 1 315 ? 3.982 4.871 11.039 1 97.38 315 LEU B C 1
ATOM 5238 O O . LEU B 1 315 ? 4.617 4.066 10.352 1 97.38 315 LEU B O 1
ATOM 5242 N N . ALA B 1 316 ? 3.451 4.457 12.219 1 97.44 316 ALA B N 1
ATOM 5243 C CA . ALA B 1 316 ? 2.814 5.332 13.203 1 97.44 316 ALA B CA 1
ATOM 5244 C C . ALA B 1 316 ? 3.791 6.387 13.711 1 97.44 316 ALA B C 1
ATOM 5246 O O . ALA B 1 316 ? 5.008 6.227 13.594 1 97.44 316 ALA B O 1
ATOM 5247 N N . GLY B 1 317 ? 3.178 7.52 14.227 1 98 317 GLY B N 1
ATOM 5248 C CA . GLY B 1 317 ? 4.043 8.562 14.742 1 98 317 GLY B CA 1
ATOM 5249 C C . GLY B 1 317 ? 3.324 9.883 14.961 1 98 317 GLY B C 1
ATOM 5250 O O . GLY B 1 317 ? 2.152 9.898 15.344 1 98 317 GLY B O 1
ATOM 5251 N N . VAL B 1 318 ? 3.994 10.953 14.75 1 98.56 318 VAL B N 1
ATOM 5252 C CA . VAL B 1 318 ? 3.604 12.305 15.141 1 98.56 318 VAL B CA 1
ATOM 5253 C C . VAL B 1 318 ? 2.279 12.672 14.469 1 98.56 318 VAL B C 1
ATOM 5255 O O . VAL B 1 318 ? 1.389 13.234 15.117 1 98.56 318 VAL B O 1
ATOM 5258 N N . PRO B 1 319 ? 2.043 12.312 13.18 1 98.69 319 PRO B N 1
ATOM 5259 C CA . PRO B 1 319 ? 0.776 12.695 12.547 1 98.69 319 PRO B CA 1
ATOM 5260 C C . PRO B 1 319 ? -0.433 12.047 13.211 1 98.69 319 PRO B C 1
ATOM 5262 O O . PRO B 1 319 ? -1.555 12.539 13.086 1 98.69 319 PRO B O 1
ATOM 5265 N N . ASP B 1 320 ? -0.222 10.93 13.898 1 98.69 320 ASP B N 1
ATOM 5266 C CA . ASP B 1 320 ? -1.316 10.328 14.656 1 98.69 320 ASP B CA 1
ATOM 5267 C C . ASP B 1 320 ? -1.818 11.266 15.75 1 98.69 320 ASP B C 1
ATOM 5269 O O . ASP B 1 320 ? -3.016 11.312 16.031 1 98.69 320 ASP B O 1
ATOM 5273 N N . THR B 1 321 ? -0.887 11.992 16.312 1 98.62 321 THR B N 1
ATOM 5274 C CA . THR B 1 321 ? -1.254 12.969 17.328 1 98.62 321 THR B CA 1
ATOM 5275 C C . THR B 1 321 ? -2.002 14.141 16.703 1 98.62 321 THR B C 1
ATOM 5277 O O . THR B 1 321 ? -2.914 14.703 17.328 1 98.62 321 THR B O 1
ATOM 5280 N N . TRP B 1 322 ? -1.612 14.562 15.453 1 98.81 322 TRP B N 1
ATOM 5281 C CA . TRP B 1 322 ? -2.393 15.57 14.75 1 98.81 322 TRP B CA 1
ATOM 5282 C C . TRP B 1 322 ? -3.857 15.164 14.656 1 98.81 322 TRP B C 1
ATOM 5284 O O . TRP B 1 322 ? -4.754 15.969 14.906 1 98.81 322 TRP B O 1
ATOM 5294 N N . ASN B 1 323 ? -4.062 13.883 14.328 1 98.81 323 ASN B N 1
ATOM 5295 C CA . ASN B 1 323 ? -5.414 13.367 14.148 1 98.81 323 ASN B CA 1
ATOM 5296 C C . ASN B 1 323 ? -6.133 13.203 15.492 1 98.81 323 ASN B C 1
ATOM 5298 O O . ASN B 1 323 ? -7.355 13.344 15.562 1 98.81 323 ASN B O 1
ATOM 5302 N N . GLN B 1 324 ? -5.348 12.945 16.531 1 98.62 324 GLN B N 1
ATOM 5303 C CA . GLN B 1 324 ? -5.949 12.945 17.859 1 98.62 324 GLN B CA 1
ATOM 5304 C C . GLN B 1 324 ? -6.453 14.328 18.234 1 98.62 324 GLN B C 1
ATOM 5306 O O . GLN B 1 324 ? -7.531 14.469 18.828 1 98.62 324 GLN B O 1
ATOM 5311 N N . LEU B 1 325 ? -5.699 15.289 17.969 1 98.44 325 LEU B N 1
ATOM 5312 C CA . LEU B 1 325 ? -6.102 16.672 18.219 1 98.44 325 LEU B CA 1
ATOM 5313 C C . LEU B 1 325 ? -7.312 17.047 17.375 1 98.44 325 LEU B C 1
ATOM 5315 O O . LEU B 1 325 ? -8.234 17.703 17.844 1 98.44 325 LEU B O 1
ATOM 5319 N N . LEU B 1 326 ? -7.328 16.625 16.109 1 98.69 326 LEU B N 1
ATOM 5320 C CA . LEU B 1 326 ? -8.484 16.828 15.234 1 98.69 326 LEU B CA 1
ATOM 5321 C C . LEU B 1 326 ? -9.734 16.188 15.844 1 98.69 326 LEU B C 1
ATOM 5323 O O . LEU B 1 326 ? -10.781 16.844 15.945 1 98.69 326 LEU B O 1
ATOM 5327 N N . TYR B 1 327 ? -9.602 14.953 16.281 1 98.5 327 TYR B N 1
ATOM 5328 C CA . TYR B 1 327 ? -10.703 14.227 16.906 1 98.5 327 TYR B CA 1
ATOM 5329 C C . TYR B 1 327 ? -11.203 14.969 18.141 1 98.5 327 TYR B C 1
ATOM 5331 O O . TYR B 1 327 ? -12.414 15.086 18.344 1 98.5 327 TYR B O 1
ATOM 5339 N N . THR B 1 328 ? -10.289 15.422 18.906 1 97.5 328 THR B N 1
ATOM 5340 C CA . THR B 1 328 ? -10.633 16.141 20.125 1 97.5 328 THR B CA 1
ATOM 5341 C C . THR B 1 328 ? -11.461 17.391 19.797 1 97.5 328 THR B C 1
ATOM 5343 O O . THR B 1 328 ? -12.406 17.719 20.531 1 97.5 328 THR B O 1
ATOM 5346 N N . ALA B 1 329 ? -11.172 18.078 18.719 1 96.44 329 ALA B N 1
ATOM 5347 C CA . ALA B 1 329 ? -11.906 19.266 18.312 1 96.44 329 ALA B CA 1
ATOM 5348 C C . ALA B 1 329 ? -13.328 18.906 17.875 1 96.44 329 ALA B C 1
ATOM 5350 O O . ALA B 1 329 ? -14.195 19.781 17.797 1 96.44 329 ALA B O 1
ATOM 5351 N N . LEU B 1 330 ? -13.578 17.656 17.609 1 96.25 330 LEU B N 1
ATOM 5352 C CA . LEU B 1 330 ? -14.859 17.234 17.062 1 96.25 330 LEU B CA 1
ATOM 5353 C C . LEU B 1 330 ? -15.781 16.734 18.172 1 96.25 330 LEU B C 1
ATOM 5355 O O . LEU B 1 330 ? -16.969 16.516 17.938 1 96.25 330 LEU B O 1
ATOM 5359 N N . ILE B 1 331 ? -15.297 16.453 19.375 1 92.62 331 ILE B N 1
ATOM 5360 C CA . ILE B 1 331 ? -16.109 15.914 20.453 1 92.62 331 ILE B CA 1
ATOM 5361 C C . ILE B 1 331 ? -16.328 16.984 21.516 1 92.62 331 ILE B C 1
ATOM 5363 O O . ILE B 1 331 ? -15.539 17.922 21.625 1 92.62 331 ILE B O 1
#

Sequence (662 aa):
TEQKQRHKNGCSYFEGSWVYDDSYPLYSSWNCPFLRGGFDCQRNGRPDKKYLKYRWQPSACNLPRFDGRDFLERYRGKKIMFVGDSLSNNMWLSLACMLHFAVPDSNYTISQKGLLSTFFLQEYETSVIWLKNGFLVDLVHDKIGKILKLDSISTGHQWLGVDMLIFNTYHWWIHTGKSQKWDYFQVGRKIFKQMDRMEALKIALTTWAKWVGSNIDFSKTKVFFQGVAAVHVDGREWGDPTAKGCDGQTEPMKGPKYPGPAHLGEAVVKSVISSMAKPAYLLDITLLTQLRRDGHPSVYTGRGSAFDDCSHWCLAGVPDTWNQLLYTALITEQKQRHKNGCSYFEGSWVYDDSYPLYSSWNCPFLRGGFDCQRNGRPDKKYLKYRWQPSACNLPRFDGRDFLERYRGKKIMFVGDSLSNNMWLSLACMLHFAVPDSNYTISQKGLLSTFFLQEYETSVIWLKNGFLVDLVHDKIGKILKLDSISTGHQWLGVDMLIFNTYHWWIHTGKSQKWDYFQVGRKIFKQMDRMEALKIALTTWAKWVGSNIDFSKTKVFFQGVAAVHVDGREWGDPTAKGCDGQTEPMKGPKYPGPAHLGEAVVKSVISSMAKPAYLLDITLLTQLRRDGHPSVYTGRGSAFDDCSHWCLAGVPDTWNQLLYTALI

Foldseek 3Di:
DVPLCQPDPRFHLQFFWKDFAQVWDPDAPVQQVPDDFQQRLVVLPPDFDRQGGIDTQTPPDGQDDDQLVVVLQLQQQFEAEEEAAVQSVQLLSQNLSNNCSNPVPFDWDWDDDPQKIWIATDVRRYIRIYGHDALQADFDADPVGTEGEQQHHDPCVVVPDGAEYEYEYDPQLPDDDPSNRGQWYDYDHDIGRDDDSLVSSLSNLLSVLVCCLVPPDCVRYAYEYLADADFFQACVQQPGRVDRGLPPPADFAGIRDGNGDDDSRRVSNVVSQVPHPHGHHYLHNHRVNSRSSNFGSACSRSPHNVDGGRRYGHPVHDSNNSVSVVSSSVD/DVPLQQPDPRFHLQFFWKDFAQVWDPDAPVQQVPDDFQQALVVLPPDFDRQGGIDTQGPPDGQDDDQLVVVLQLQQLFEAEEEAAVQSVQLLSQNLSNNCSNPVPFDWDWDDDPQKIWIATDVRRYIRIYGHDALQADFDADPVGTEGEQQHDDPCVVVPDGAEYEYEYDPQLPDDDPSNRGQWYDYDHDIGRDDDSLVSSLSNLLSVLVCCLVPPDCVRYAYEYLADADFFQACVQQPDRVDRGLPPPADFAGIRDGNGDDDSRRVSNVVSQVPHPHGHHYLHNHRVNSRSSNFGSACSRSPHNVDGTRRYGHPVHDSNNSVSVVSSSVD

InterPro domains:
  IPR025846 Trichome birefringence-like, N-terminal domain [PF14416] (10-62)
  IPR026057 Trichome birefringence-like, C-terminal domain [PF13839] (63-328)
  IPR029962 Trichome birefringence-like family [PTHR32285] (11-326)

Radius of gyration: 27.93 Å; Cα contacts (8 Å, |Δi|>4): 1375; chains: 2; bounding box: 49×83×66 Å

Solvent-accessible surface area (backbone atoms only — not comparable to full-atom values): 35322 Å² total; per-residue (Å²): 123,83,54,79,68,34,48,95,89,70,34,42,80,55,45,32,28,64,39,82,35,85,79,43,50,95,56,50,67,85,61,21,82,80,66,52,64,45,28,28,18,60,40,23,57,45,81,78,61,61,53,37,23,58,42,78,40,23,74,71,48,83,68,69,77,74,51,40,59,61,52,43,64,76,37,47,66,33,35,36,34,31,36,4,33,72,68,33,47,50,36,49,52,35,48,50,37,48,42,40,55,56,44,70,86,56,33,36,37,41,37,41,52,90,58,33,36,35,42,33,37,59,88,43,44,27,36,44,30,35,36,69,35,36,68,70,39,36,72,42,83,49,98,92,40,31,33,34,29,32,70,38,66,84,66,61,72,77,70,58,93,42,41,29,38,36,36,34,52,57,75,65,68,71,39,55,77,89,66,34,85,58,57,27,37,28,53,90,91,48,73,35,75,74,70,63,56,68,59,49,48,44,48,22,47,44,39,46,48,50,50,47,64,73,71,54,59,67,90,66,23,48,51,33,29,54,45,38,77,45,66,30,64,51,19,59,46,68,77,35,72,85,36,72,29,26,65,90,40,56,53,58,48,74,58,67,66,72,81,34,79,84,59,67,65,44,53,45,51,51,54,46,40,70,65,38,93,74,52,53,49,68,39,57,41,31,60,64,40,57,35,33,45,19,39,36,24,16,46,16,29,46,73,45,69,86,42,68,36,34,64,56,52,17,46,62,39,62,41,46,52,54,48,27,53,51,52,52,74,72,102,129,80,53,81,68,36,48,96,88,69,34,42,79,54,45,32,28,63,40,83,36,85,79,42,48,93,57,50,67,85,60,22,82,82,67,52,65,45,29,28,19,61,40,23,58,46,82,78,63,64,53,38,22,57,41,79,39,22,73,73,48,82,68,70,77,76,50,41,58,61,51,43,62,75,37,49,66,32,35,37,37,28,35,4,34,71,68,33,47,48,36,47,52,34,46,52,37,48,43,39,55,56,42,72,84,54,34,37,36,40,35,39,53,89,59,35,36,35,43,34,37,5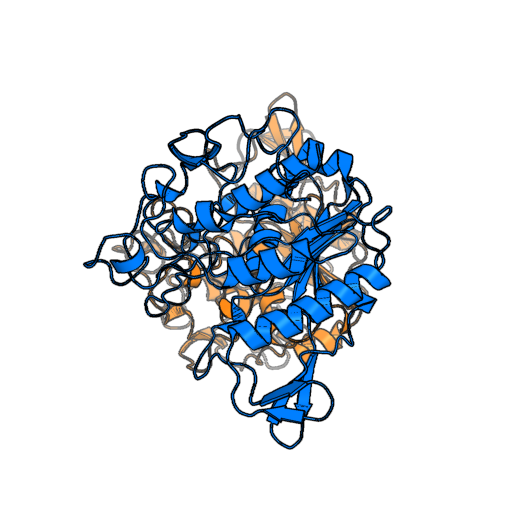8,88,43,44,27,36,42,32,35,37,67,35,37,69,70,37,35,72,42,85,49,97,91,37,30,33,35,29,32,71,38,66,84,64,61,74,76,69,58,93,40,41,28,39,35,36,33,51,58,73,64,68,71,42,56,78,90,67,32,83,57,58,28,39,29,54,87,91,47,74,35,75,74,69,62,55,67,60,49,47,42,49,23,47,44,40,45,49,52,48,47,65,73,72,53,56,68,91,64,24,47,48,34,29,55,43,38,76,44,67,31,64,51,18,60,47,68,75,35,72,85,33,71,30,26,64,90,39,56,54,59,48,76,58,67,66,72,82,35,78,84,59,69,65,44,55,47,52,51,54,46,40,69,66,37,92,74,52,53,48,69,41,58,41,31,59,64,40,57,33,35,45,18,39,36,24,16,45,18,28,46,73,44,69,86,43,67,35,34,63,56,53,16,45,61,39,62,41,48,53,55,48,26,53,53,50,53,74,73,104